Protein AF-0000000065848272 (afdb_homodimer)

Solvent-accessible surface area (backbone atoms only — not comparable to full-atom values): 21561 Å² total; per-residue (Å²): 128,76,78,74,77,74,48,73,68,53,49,50,51,49,51,50,49,35,41,35,52,22,43,48,53,45,32,70,64,45,32,69,71,59,53,51,68,83,60,22,26,68,67,37,73,46,50,66,66,57,41,41,71,77,34,73,41,60,66,55,41,51,48,50,31,51,40,50,54,42,50,54,51,38,49,54,50,49,54,55,59,71,65,60,52,93,85,52,61,63,64,59,52,51,46,50,49,39,42,61,52,36,66,33,78,66,32,59,50,50,50,41,51,52,56,54,19,71,71,28,69,71,54,31,52,51,50,47,53,43,41,57,71,23,58,48,47,53,53,49,50,53,36,50,53,39,32,75,68,46,27,52,67,69,58,25,46,52,48,51,50,53,49,45,18,32,41,39,15,46,34,60,50,50,70,76,44,90,49,69,68,61,49,51,49,50,54,52,51,50,49,53,52,46,48,52,49,50,60,69,51,46,111,128,76,77,74,76,74,50,74,66,54,49,49,50,48,51,51,49,34,41,32,53,22,42,49,52,45,32,70,64,46,31,67,71,58,54,51,69,84,61,23,24,69,67,38,73,47,50,66,65,57,42,41,70,77,35,75,40,60,66,56,41,51,50,51,31,51,41,50,53,42,50,55,51,37,49,53,50,50,52,54,60,71,66,61,53,94,83,52,62,61,64,60,51,51,46,51,48,41,42,60,52,36,65,30,79,65,30,60,50,50,51,42,52,52,55,53,18,71,70,29,69,70,53,31,54,51,50,46,52,44,40,56,72,24,58,49,46,53,53,50,51,52,38,50,52,40,31,74,68,46,28,52,67,67,58,23,47,53,48,51,51,52,50,45,18,32,41,39,16,45,33,60,49,49,70,77,42,88,50,69,68,60,51,51,49,50,52,51,50,52,50,53,52,46,49,52,50,50,60,68,52,45,110

Foldseek 3Di:
DPPPDDDPVRVLVLLLVLLLVQQLVQCLVQNPVRRDSVRRCVSSVHDPVSCCVNPVDPLRSLLVSLLVVLVVLLVVLVVLLVPDDPPDPLLVSLLVSLLCQLQDSCNVNLVRLCVVCVVPVSSVVSNVVSCVVGVVVSLVSSLVVLVVQAADSVLSVVLNCLSNVQSNVLSVVCVPDDDPVVSVVSSVVSSVVSVVSSVVRHD/DPPPPDDPVRVLVLLLVLQLVQQLVQCLVQNDVRRDSVRRCVSSVHDPVSCCVNPVDPLRSLLVSLLVVLVVLLVVLVVLLVPDDPPDPLLVSLLVSLLCQLQDSCNVNLVRQCVVCVVPVSSVVSNVVSCVVGVVVSLVSSLVVLVVQAADSVLSVVLNCLSNVQSNVLSVVCVPDDDPVVSVVSSVVSSVVSVVSSVVRRD

InterPro domains:
  IPR001647 DNA-binding HTH domain, TetR-type [PF00440] (19-64)
  IPR001647 DNA-binding HTH domain, TetR-type [PR00455] (19-32)
  IPR001647 DNA-binding HTH domain, TetR-type [PR00455] (40-63)
  IPR001647 DNA-binding HTH domain, TetR-type [PS50977] (13-73)
  IPR009057 Homedomain-like superfamily [SSF46689] (5-86)
  IPR036271 Tetracyclin repressor-like, C-terminal domain superfamily [SSF48498] (88-191)

Sequence (406 aa):
MSPKRRTQAERAMETQGKLIAAALGVLREKGYAGFRIADVPGAAGVSRGAQSHHFPTKLELLLATFEWLYEQITERSRARLAKLKPEDDVIQQMLDDAAEFFLDDDFSISLDLIVAADRDPALREGIQRTVERNRFVVEDMWLGVLVSRGLSRDDAEDILWLIFNSVRGLAVRSLWQKDKERFERVRNSTLEIARERYAKFKRMSPKRRTQAERAMETQGKLIAAALGVLREKGYAGFRIADVPGAAGVSRGAQSHHFPTKLELLLATFEWLYEQITERSRARLAKLKPEDDVIQQMLDDAAEFFLDDDFSISLDLIVAADRDPALREGIQRTVERNRFVVEDMWLGVLVSRGLSRDDAEDILWLIFNSVRGLAVRSLWQKDKERFERVRNSTLEIARERYAKFKR

pLDDT: mean 93.27, std 7.32, range [48.75, 98.62]

Secondary structure (DSSP, 8-state):
-------HHHHHHHHHHHHHHHHHHHHHHHTTTT--GGGHHHHHT--HHHHHHH--SHHHHHHHHHHHHHHHHHHHHHHHHHT--TTS-HHHHHHHHHHHHHTSHHHHHHHHHHHHHTT-HHHHHHHHHHHHHTHHHHHHHHHHHHHHTT--HHHHHHHHHHHHHHHHHHHHHTTT---HHHHHHHHHHHHHHHHHHHHHH--/-------HHHHHHHHHHHHHHHHHHHHHHHTTTT--GGGHHHHHTS-HHHHHHH--SHHHHHHHHHHHHHHHHHHHHHHHHHT--TTS-HHHHHHHHHHHHHTSHHHHHHHHHHHHHTT-HHHHHHHHHHHHHTHHHHHHHHHHHHHHTT--HHHHHHHHHHHHHHHHHHHHHTTT---HHHHHHHHHHHHHHHHHHHHHH--

Nearest PDB structures (foldseek):
  3bhq-assembly1_B  TM=7.832E-01  e=6.884E-05  Mesorhizobium japonicum MAFF 303099
  5wm9-assembly1_A  TM=7.037E-01  e=2.893E-05  Mycobacterium tuberculosis H37Rv
  6hs0-assembly1_A  TM=7.340E-01  e=1.638E-04  Mycobacterium tuberculosis H37Rv
  3crj-assembly1_B  TM=7.621E-01  e=2.058E-04  Haloarcula marismortui ATCC 43049
  3br6-assembly1_A  TM=7.273E-01  e=2.208E-03  Staphylococcus aureus

Structure (mmCIF, N/CA/C/O backbone):
data_AF-0000000065848272-model_v1
#
loop_
_entity.id
_entity.type
_entity.pdbx_description
1 polymer 'HTH-type transcriptional regulator CymR'
#
loop_
_atom_site.group_PDB
_atom_site.id
_atom_site.type_symbol
_atom_site.label_atom_id
_atom_site.label_alt_id
_atom_site.label_comp_id
_atom_site.label_asym_id
_atom_site.label_entity_id
_atom_site.label_seq_id
_atom_site.pdbx_PDB_ins_code
_atom_site.Cartn_x
_atom_site.Cartn_y
_atom_site.Cartn_z
_atom_site.occupancy
_atom_site.B_iso_or_equiv
_atom_site.auth_seq_id
_atom_site.auth_comp_id
_atom_site.auth_asym_id
_atom_site.auth_atom_id
_atom_site.pdbx_PDB_model_num
ATOM 1 N N . MET A 1 1 ? -48.906 -5.34 -19.125 1 51.78 1 MET A N 1
ATOM 2 C CA . MET A 1 1 ? -48.781 -5.852 -17.766 1 51.78 1 MET A CA 1
ATOM 3 C C . MET A 1 1 ? -48.25 -4.777 -16.828 1 51.78 1 MET A C 1
ATOM 5 O O . MET A 1 1 ? -47.281 -4.113 -17.125 1 51.78 1 MET A O 1
ATOM 9 N N . SER A 1 2 ? -49 -4.238 -15.977 1 51 2 SER A N 1
ATOM 10 C CA . SER A 1 2 ? -48.562 -3.219 -15.016 1 51 2 SER A CA 1
ATOM 11 C C . SER A 1 2 ? -47.312 -3.641 -14.266 1 51 2 SER A C 1
ATOM 13 O O . SER A 1 2 ? -47.156 -4.809 -13.898 1 51 2 SER A O 1
ATOM 15 N N . PRO A 1 3 ? -46.188 -2.965 -14.438 1 57 3 PRO A N 1
ATOM 16 C CA . PRO A 1 3 ? -45 -3.367 -13.719 1 57 3 PRO A CA 1
ATOM 17 C C . PRO A 1 3 ? -45.25 -3.756 -12.266 1 57 3 PRO A C 1
ATOM 19 O O . PRO A 1 3 ? -46.156 -3.199 -11.633 1 57 3 PRO A O 1
ATOM 22 N N . LYS A 1 4 ? -45.375 -5.008 -12.031 1 61.97 4 LYS A N 1
ATOM 23 C CA . LYS A 1 4 ? -45.562 -5.539 -10.688 1 61.97 4 LYS A CA 1
ATOM 24 C C . LYS A 1 4 ? -44.969 -4.605 -9.641 1 61.97 4 LYS A C 1
ATOM 26 O O . LYS A 1 4 ? -43.812 -4.219 -9.742 1 61.97 4 LYS A O 1
ATOM 31 N N . ARG A 1 5 ? -45.719 -4.023 -8.789 1 71.75 5 ARG A N 1
ATOM 32 C CA . ARG A 1 5 ? -45.438 -3.107 -7.691 1 71.75 5 ARG A CA 1
ATOM 33 C C . ARG A 1 5 ? -44.312 -3.664 -6.809 1 71.75 5 ARG A C 1
ATOM 35 O O . ARG A 1 5 ? -44.406 -4.793 -6.32 1 71.75 5 ARG A O 1
ATOM 42 N N . ARG A 1 6 ? -43.125 -3.121 -6.863 1 74.19 6 ARG A N 1
ATOM 43 C CA . ARG A 1 6 ? -42.031 -3.541 -5.988 1 74.19 6 ARG A CA 1
ATOM 44 C C . ARG A 1 6 ? -42.531 -3.688 -4.547 1 74.19 6 ARG A C 1
ATOM 46 O O . ARG A 1 6 ? -43.312 -2.889 -4.074 1 74.19 6 ARG A O 1
ATOM 53 N N . THR A 1 7 ? -42.188 -4.836 -3.943 1 87 7 THR A N 1
ATOM 54 C CA . THR A 1 7 ? -42.5 -5.035 -2.531 1 87 7 THR A CA 1
ATOM 55 C C . THR A 1 7 ? -41.688 -4.059 -1.668 1 87 7 THR A C 1
ATOM 57 O O . THR A 1 7 ? -40.781 -3.389 -2.158 1 87 7 THR A O 1
ATOM 60 N N . GLN A 1 8 ? -42.156 -3.771 -0.409 1 83.19 8 GLN A N 1
ATOM 61 C CA . GLN A 1 8 ? -41.438 -2.906 0.523 1 83.19 8 GLN A CA 1
ATOM 62 C C . GLN A 1 8 ? -40 -3.348 0.679 1 83.19 8 GLN A C 1
ATOM 64 O O . GLN A 1 8 ? -39.094 -2.514 0.744 1 83.19 8 GLN A O 1
ATOM 69 N N . ALA A 1 9 ? -39.781 -4.66 0.677 1 84.19 9 ALA A N 1
ATOM 70 C CA . ALA A 1 9 ? -38.438 -5.219 0.808 1 84.19 9 ALA A CA 1
ATOM 71 C C . ALA A 1 9 ? -37.594 -4.895 -0.419 1 84.19 9 ALA A C 1
ATOM 73 O O . ALA A 1 9 ? -36.406 -4.539 -0.292 1 84.19 9 ALA A O 1
ATOM 74 N N . GLU A 1 10 ? -38.156 -4.988 -1.485 1 83.12 10 GLU A N 1
ATOM 75 C CA . GLU A 1 10 ? -37.438 -4.684 -2.725 1 83.12 10 GLU A CA 1
ATOM 76 C C . GLU A 1 10 ? -37.062 -3.205 -2.803 1 83.12 10 GLU A C 1
ATOM 78 O O . GLU A 1 10 ? -35.969 -2.854 -3.234 1 83.12 10 GLU A O 1
ATOM 83 N N . ARG A 1 11 ? -38.031 -2.412 -2.389 1 82.88 11 ARG A N 1
ATOM 84 C CA . ARG A 1 11 ? -37.781 -0.974 -2.393 1 82.88 11 ARG A CA 1
ATOM 85 C C . ARG A 1 11 ? -36.656 -0.61 -1.429 1 82.88 11 ARG A C 1
ATOM 87 O O . ARG A 1 11 ? -35.812 0.243 -1.735 1 82.88 11 ARG A O 1
ATOM 94 N N . ALA A 1 12 ? -36.688 -1.254 -0.326 1 85.25 12 ALA A N 1
ATOM 95 C CA . ALA A 1 12 ? -35.656 -1.012 0.676 1 85.25 12 ALA A CA 1
ATOM 96 C C . ALA A 1 12 ? -34.281 -1.412 0.15 1 85.25 12 ALA A C 1
ATOM 98 O O . ALA A 1 12 ? -33.312 -0.681 0.331 1 85.25 12 ALA A O 1
ATOM 99 N N . MET A 1 13 ? -34.25 -2.494 -0.48 1 88.69 13 MET A N 1
ATOM 100 C CA . MET A 1 13 ? -33 -2.973 -1.042 1 88.69 13 MET A CA 1
ATOM 101 C C . MET A 1 13 ? -32.5 -2.033 -2.135 1 88.69 13 MET A C 1
ATOM 103 O O . MET A 1 13 ? -31.297 -1.788 -2.244 1 88.69 13 MET A O 1
ATOM 107 N N . GLU A 1 14 ? -33.375 -1.591 -2.855 1 91.56 14 GLU A N 1
ATOM 108 C CA . GLU A 1 14 ? -33.031 -0.653 -3.914 1 91.56 14 GLU A CA 1
ATOM 109 C C . GLU A 1 14 ? -32.438 0.637 -3.336 1 91.56 14 GLU A C 1
ATOM 111 O O . GLU A 1 14 ? -31.438 1.149 -3.83 1 91.56 14 GLU A O 1
ATOM 116 N N . THR A 1 15 ? -33.125 1.149 -2.334 1 93.38 15 THR A N 1
ATOM 117 C CA . THR A 1 15 ? -32.656 2.377 -1.699 1 93.38 15 THR A CA 1
ATOM 118 C C . THR A 1 15 ? -31.297 2.172 -1.067 1 93.38 15 THR A C 1
ATOM 120 O O . THR A 1 15 ? -30.422 3.029 -1.187 1 93.38 15 THR A O 1
ATOM 123 N N . GLN A 1 16 ? -31.172 1.073 -0.405 1 95.38 16 GLN A N 1
ATOM 124 C CA . GLN A 1 16 ? -29.875 0.751 0.18 1 95.38 16 GLN A CA 1
ATOM 125 C C . GLN A 1 16 ? -28.781 0.709 -0.887 1 95.38 16 GLN A C 1
ATOM 127 O O . GLN A 1 16 ? -27.688 1.229 -0.68 1 95.38 16 GLN A O 1
ATOM 132 N N . GLY A 1 17 ? -29.094 0.076 -1.992 1 96.5 17 GLY A N 1
ATOM 133 C CA . GLY A 1 17 ? -28.156 0.014 -3.104 1 96.5 17 GLY A CA 1
ATOM 134 C C . GLY A 1 17 ? -27.781 1.381 -3.643 1 96.5 17 GLY A C 1
ATOM 135 O O . GLY A 1 17 ? -26.609 1.636 -3.941 1 96.5 17 GLY A O 1
ATOM 136 N N . LYS A 1 18 ? -28.75 2.227 -3.754 1 96.94 18 LYS A N 1
ATOM 137 C CA . LYS A 1 18 ? -28.5 3.59 -4.223 1 96.94 18 LYS A CA 1
ATOM 138 C C . LYS A 1 18 ? -27.578 4.344 -3.266 1 96.94 18 LYS A C 1
ATOM 140 O O . LYS A 1 18 ? -26.703 5.086 -3.703 1 96.94 18 LYS A O 1
ATOM 145 N N . LEU A 1 19 ? -27.812 4.137 -2.006 1 97.81 19 LEU A N 1
ATOM 146 C CA . LEU A 1 19 ? -27.016 4.812 -0.992 1 97.81 19 LEU A CA 1
ATOM 147 C C . LEU A 1 19 ? -25.578 4.309 -1.012 1 97.81 19 LEU A C 1
ATOM 149 O O . LEU A 1 19 ? -24.641 5.102 -0.921 1 97.81 19 LEU A O 1
ATOM 153 N N . ILE A 1 20 ? -25.453 3.025 -1.172 1 97.75 20 ILE A N 1
ATOM 154 C CA . ILE A 1 20 ? -24.125 2.428 -1.222 1 97.75 20 ILE A CA 1
ATOM 155 C C . ILE A 1 20 ? -23.391 2.914 -2.467 1 97.75 20 ILE A C 1
ATOM 157 O O . ILE A 1 20 ? -22.219 3.32 -2.389 1 97.75 20 ILE A O 1
ATOM 161 N N . ALA A 1 21 ? -24.062 2.963 -3.578 1 97 21 ALA A N 1
ATOM 162 C CA . ALA A 1 21 ? -23.469 3.438 -4.824 1 97 21 ALA A CA 1
ATOM 163 C C . ALA A 1 21 ? -23.062 4.91 -4.719 1 97 21 ALA A C 1
ATOM 165 O O . ALA A 1 21 ? -22 5.305 -5.184 1 97 21 ALA A O 1
ATOM 166 N N . ALA A 1 22 ? -23.906 5.648 -4.148 1 97.88 22 ALA A N 1
ATOM 167 C CA . ALA A 1 22 ? -23.625 7.07 -3.955 1 97.88 22 ALA A CA 1
ATOM 168 C C . ALA A 1 22 ? -22.438 7.273 -3.021 1 97.88 22 ALA A C 1
ATOM 170 O O . ALA A 1 22 ? -21.594 8.125 -3.273 1 97.88 22 ALA A O 1
ATOM 171 N N . ALA A 1 23 ? -22.453 6.492 -1.924 1 97.5 23 ALA A N 1
ATOM 172 C CA . ALA A 1 23 ? -21.344 6.578 -0.985 1 97.5 23 ALA A CA 1
ATOM 173 C C . ALA A 1 23 ? -20.016 6.242 -1.671 1 97.5 23 ALA A C 1
ATOM 175 O O . ALA A 1 23 ? -19.016 6.918 -1.453 1 97.5 23 ALA A O 1
ATOM 176 N N . LEU A 1 24 ? -20.062 5.238 -2.477 1 95.69 24 LEU A N 1
ATOM 177 C CA . LEU A 1 24 ? -18.875 4.859 -3.234 1 95.69 24 LEU A CA 1
ATOM 178 C C . LEU A 1 24 ? -18.422 6.004 -4.133 1 95.69 24 LEU A C 1
ATOM 180 O O . LEU A 1 24 ? -17.219 6.281 -4.234 1 95.69 24 LEU A O 1
ATOM 184 N N . GLY A 1 25 ? -19.328 6.613 -4.809 1 94.94 25 GLY A N 1
ATOM 185 C CA . GLY A 1 25 ? -19 7.762 -5.641 1 94.94 25 GLY A CA 1
ATOM 186 C C . GLY A 1 25 ? -18.359 8.898 -4.871 1 94.94 25 GLY A C 1
ATOM 187 O O . GLY A 1 25 ? -17.375 9.477 -5.32 1 94.94 25 GLY A O 1
ATOM 188 N N . VAL A 1 26 ? -18.891 9.188 -3.693 1 95.19 26 VAL A N 1
ATOM 189 C CA . VAL A 1 26 ? -18.359 10.242 -2.848 1 95.19 26 VAL A CA 1
ATOM 190 C C . VAL A 1 26 ? -16.938 9.875 -2.396 1 95.19 26 VAL A C 1
ATOM 192 O O . VAL A 1 26 ? -16.031 10.719 -2.41 1 95.19 26 VAL A O 1
ATOM 195 N N . LEU A 1 27 ? -16.75 8.633 -2.035 1 94.25 27 LEU A N 1
ATOM 196 C CA . LEU A 1 27 ? -15.438 8.156 -1.625 1 94.25 27 LEU A CA 1
ATOM 197 C C . LEU A 1 27 ? -14.438 8.258 -2.775 1 94.25 27 LEU A C 1
ATOM 199 O O . LEU A 1 27 ? -13.273 8.594 -2.566 1 94.25 27 LEU A O 1
ATOM 203 N N . ARG A 1 28 ? -14.906 7.949 -3.934 1 91.25 28 ARG A N 1
ATOM 204 C CA . ARG A 1 28 ? -14.055 8.039 -5.113 1 91.25 28 ARG A CA 1
ATOM 205 C C . ARG A 1 28 ? -13.609 9.477 -5.363 1 91.25 28 ARG A C 1
ATOM 207 O O . ARG A 1 28 ? -12.461 9.719 -5.73 1 91.25 28 ARG A O 1
ATOM 214 N N . GLU A 1 29 ? -14.438 10.367 -5.129 1 90.19 29 GLU A N 1
ATOM 215 C CA . GLU A 1 29 ? -14.188 11.773 -5.43 1 90.19 29 GLU A CA 1
ATOM 216 C C . GLU A 1 29 ? -13.414 12.453 -4.305 1 90.19 29 GLU A C 1
ATOM 218 O O . GLU A 1 29 ? -12.477 13.211 -4.562 1 90.19 29 GLU A O 1
ATOM 223 N N . LYS A 1 30 ? -13.805 12.141 -3.014 1 91.25 30 LYS A N 1
ATOM 224 C CA . LYS A 1 30 ? -13.328 12.969 -1.911 1 91.25 30 LYS A CA 1
ATOM 225 C C . LYS A 1 30 ? -12.414 12.18 -0.981 1 91.25 30 LYS A C 1
ATOM 227 O O . LYS A 1 30 ? -11.75 12.75 -0.114 1 91.25 30 LYS A O 1
ATOM 232 N N . GLY A 1 31 ? -12.375 10.867 -1.157 1 90.75 31 GLY A N 1
ATOM 233 C CA . GLY A 1 31 ? -11.641 10.047 -0.212 1 90.75 31 GLY A CA 1
ATOM 234 C C . GLY A 1 31 ? -12.32 9.93 1.137 1 90.75 31 GLY A C 1
ATOM 235 O O . GLY A 1 31 ? -13.43 10.438 1.323 1 90.75 31 GLY A O 1
ATOM 236 N N . TYR A 1 32 ? -11.68 9.273 2.074 1 91.62 32 TYR A N 1
ATOM 237 C CA . TYR A 1 32 ? -12.258 9.062 3.396 1 91.62 32 TYR A CA 1
ATOM 238 C C . TYR A 1 32 ? -12.266 10.359 4.199 1 91.62 32 TYR A C 1
ATOM 240 O O . TYR A 1 32 ? -13.258 10.695 4.844 1 91.62 32 TYR A O 1
ATOM 248 N N . ALA A 1 33 ? -11.141 11.039 4.168 1 88.5 33 ALA A N 1
ATOM 249 C CA . ALA A 1 33 ? -11 12.266 4.945 1 88.5 33 ALA A CA 1
ATOM 250 C C . ALA A 1 33 ? -12.047 13.297 4.535 1 88.5 33 ALA A C 1
ATOM 252 O O . ALA A 1 33 ? -12.539 14.062 5.375 1 88.5 33 ALA A O 1
ATOM 253 N N . GLY A 1 34 ? -12.438 13.289 3.309 1 90.88 34 GLY A N 1
ATOM 254 C CA . GLY A 1 34 ? -13.406 14.25 2.799 1 90.88 34 GLY A CA 1
ATOM 255 C C . GLY A 1 34 ? -14.82 13.711 2.77 1 90.88 34 GLY A C 1
ATOM 256 O O . GLY A 1 34 ? -15.75 14.414 2.371 1 90.88 34 GLY A O 1
ATOM 257 N N . PHE A 1 35 ? -15.039 12.508 3.193 1 94.25 35 PHE A N 1
ATOM 258 C CA . PHE A 1 35 ? -16.344 11.867 3.121 1 94.25 35 PHE A CA 1
ATOM 259 C C . PHE A 1 35 ? -17.266 12.391 4.211 1 94.25 35 PHE A C 1
ATOM 261 O O . PHE A 1 35 ? -16.938 12.344 5.395 1 94.25 35 PHE A O 1
ATOM 268 N N . ARG A 1 36 ? -18.391 12.914 3.852 1 95 36 ARG A N 1
ATOM 269 C CA . ARG A 1 36 ? -19.469 13.312 4.754 1 95 36 ARG A CA 1
ATOM 270 C C . ARG A 1 36 ? -20.75 12.562 4.422 1 95 36 ARG A C 1
ATOM 272 O O . ARG A 1 36 ? -21.203 12.562 3.273 1 95 36 ARG A O 1
ATOM 279 N N . ILE A 1 37 ? -21.266 11.992 5.445 1 96.06 37 ILE A N 1
ATOM 280 C CA . ILE A 1 37 ? -22.484 11.219 5.238 1 96.06 37 ILE A CA 1
ATOM 281 C C . ILE A 1 37 ? -23.578 12.133 4.68 1 96.06 37 ILE A C 1
ATOM 283 O O . ILE A 1 37 ? -24.422 11.68 3.9 1 96.06 37 ILE A O 1
ATOM 287 N N . ALA A 1 38 ? -23.547 13.422 4.918 1 95.88 38 ALA A N 1
ATOM 288 C CA . ALA A 1 38 ? -24.531 14.398 4.473 1 95.88 38 ALA A CA 1
ATOM 289 C C . ALA A 1 38 ? -24.469 14.594 2.961 1 95.88 38 ALA A C 1
ATOM 291 O O . ALA A 1 38 ? -25.438 15.086 2.355 1 95.88 38 ALA A O 1
ATOM 292 N N . ASP A 1 39 ? -23.406 14.188 2.32 1 96.25 39 ASP A N 1
ATOM 293 C CA . ASP A 1 39 ? -23.25 14.344 0.879 1 96.25 39 ASP A CA 1
ATOM 294 C C . ASP A 1 39 ? -23.906 13.195 0.121 1 96.25 39 ASP A C 1
ATOM 296 O O . ASP A 1 39 ? -24.047 13.25 -1.102 1 96.25 39 ASP A O 1
ATOM 300 N N . VAL A 1 40 ? -24.375 12.133 0.773 1 97.69 40 VAL A N 1
ATOM 301 C CA . VAL A 1 40 ? -24.703 10.859 0.138 1 97.69 40 VAL A CA 1
ATOM 302 C C . VAL A 1 40 ? -26.172 10.891 -0.318 1 97.69 40 VAL A C 1
ATOM 304 O O . VAL A 1 40 ? -26.469 10.508 -1.45 1 97.69 40 VAL A O 1
ATOM 307 N N . PRO A 1 41 ? -27.109 11.406 0.519 1 96.31 41 PRO A N 1
ATOM 308 C CA . PRO A 1 41 ? -28.516 11.328 0.098 1 96.31 41 PRO A CA 1
ATOM 309 C C . PRO A 1 41 ? -28.781 12.086 -1.2 1 96.31 41 PRO A C 1
ATOM 311 O O . PRO A 1 41 ? -29.484 11.586 -2.08 1 96.31 41 PRO A O 1
ATOM 314 N N . GLY A 1 42 ? -28.203 13.266 -1.358 1 95.44 42 GLY A N 1
ATOM 315 C CA . GLY A 1 42 ? -28.344 14.016 -2.594 1 95.44 42 GLY A CA 1
ATOM 316 C C . GLY A 1 42 ? -27.812 13.281 -3.809 1 95.44 42 GLY A C 1
ATOM 317 O O . GLY A 1 42 ? -28.5 13.211 -4.84 1 95.44 42 GLY A O 1
ATOM 318 N N . ALA A 1 43 ? -26.719 12.695 -3.676 1 95.31 43 ALA A N 1
ATOM 319 C CA . ALA A 1 43 ? -26.109 11.938 -4.758 1 95.31 43 ALA A CA 1
ATOM 320 C C . ALA A 1 43 ? -26.906 10.688 -5.09 1 95.31 43 ALA A C 1
ATOM 322 O O . ALA A 1 43 ? -26.922 10.234 -6.234 1 95.31 43 ALA A O 1
ATOM 323 N N . ALA A 1 44 ? -27.578 10.148 -4.102 1 96.31 44 ALA A N 1
ATOM 324 C CA . ALA A 1 44 ? -28.344 8.922 -4.254 1 96.31 44 ALA A CA 1
ATOM 325 C C . ALA A 1 44 ? -29.766 9.219 -4.742 1 96.31 44 ALA A C 1
ATOM 327 O O . ALA A 1 44 ? -30.484 8.305 -5.148 1 96.31 44 ALA A O 1
ATOM 328 N N . GLY A 1 45 ? -30.172 10.5 -4.66 1 96.81 45 GLY A N 1
ATOM 329 C CA . GLY A 1 45 ? -31.531 10.875 -5.027 1 96.81 45 GLY A CA 1
ATOM 330 C C . GLY A 1 45 ? -32.562 10.453 -3.996 1 96.81 45 GLY A C 1
ATOM 331 O O . GLY A 1 45 ? -33.656 10.047 -4.352 1 96.81 45 GLY A O 1
ATOM 332 N N . VAL A 1 46 ? -32.156 10.406 -2.756 1 96.19 46 VAL A N 1
ATOM 333 C CA . VAL A 1 46 ? -33.062 10.055 -1.674 1 96.19 46 VAL A CA 1
ATOM 334 C C . VAL A 1 46 ? -33.062 11.148 -0.604 1 96.19 46 VAL A C 1
ATOM 336 O O . VAL A 1 46 ? -32.188 12.039 -0.641 1 96.19 46 VAL A O 1
ATOM 339 N N . SER A 1 47 ? -34 11.07 0.28 1 95.06 47 SER A N 1
ATOM 340 C CA . SER A 1 47 ? -34.031 12.055 1.359 1 95.06 47 SER A CA 1
ATOM 341 C C . SER A 1 47 ? -33.031 11.734 2.457 1 95.06 47 SER A C 1
ATOM 343 O O . SER A 1 47 ? -32.594 10.586 2.582 1 95.06 47 SER A O 1
ATOM 345 N N . ARG A 1 48 ? -32.656 12.719 3.227 1 94.81 48 ARG A N 1
ATOM 346 C CA . ARG A 1 48 ? -31.812 12.516 4.402 1 94.81 48 ARG A CA 1
ATOM 347 C C . ARG A 1 48 ? -32.469 11.555 5.383 1 94.81 48 ARG A C 1
ATOM 349 O O . ARG A 1 48 ? -31.781 10.758 6.031 1 94.81 48 ARG A O 1
ATOM 356 N N . GLY A 1 49 ? -33.781 11.664 5.484 1 94.94 49 GLY A N 1
ATOM 357 C CA . GLY A 1 49 ? -34.531 10.758 6.344 1 94.94 49 GLY A CA 1
ATOM 358 C C . GLY A 1 49 ? -34.406 9.305 5.922 1 94.94 49 GLY A C 1
ATOM 359 O O . GLY A 1 49 ? -34.219 8.422 6.766 1 94.94 49 GLY A O 1
ATOM 360 N N . ALA A 1 50 ? -34.531 9.109 4.68 1 94.25 50 ALA A N 1
ATOM 361 C CA . ALA A 1 50 ? -34.375 7.762 4.137 1 94.25 50 ALA A CA 1
ATOM 362 C C . ALA A 1 50 ? -33 7.219 4.426 1 94.25 50 ALA A C 1
ATOM 364 O O . ALA A 1 50 ? -32.844 6.055 4.797 1 94.25 50 ALA A O 1
ATOM 365 N N . GLN A 1 51 ? -31.922 8.055 4.172 1 96.62 51 GLN A N 1
ATOM 366 C CA . GLN A 1 51 ? -30.562 7.645 4.492 1 96.62 51 GLN A CA 1
ATOM 367 C C . GLN A 1 51 ? -30.438 7.234 5.957 1 96.62 51 GLN A C 1
ATOM 369 O O . GLN A 1 51 ? -29.875 6.18 6.27 1 96.62 51 GLN A O 1
ATOM 374 N N . SER A 1 52 ? -31 8.078 6.82 1 96.56 52 SER A N 1
ATOM 375 C CA . SER A 1 52 ? -30.891 7.82 8.25 1 96.56 52 SER A CA 1
ATOM 376 C C . SER A 1 52 ? -31.609 6.527 8.633 1 96.56 52 SER A C 1
ATOM 378 O O . SER A 1 52 ? -31.156 5.809 9.531 1 96.56 52 SER A O 1
ATOM 380 N N . HIS A 1 53 ? -32.688 6.273 7.969 1 95.94 53 HIS A N 1
ATOM 381 C CA . HIS A 1 53 ? -33.438 5.043 8.219 1 95.94 53 HIS A CA 1
ATOM 382 C C . HIS A 1 53 ? -32.625 3.814 7.844 1 95.94 53 HIS A C 1
ATOM 384 O O . HIS A 1 53 ? -32.531 2.852 8.609 1 95.94 53 HIS A O 1
ATOM 390 N N . HIS A 1 54 ? -31.953 3.865 6.738 1 96.44 54 HIS A N 1
ATOM 391 C CA . HIS A 1 54 ? -31.203 2.713 6.234 1 96.44 54 HIS A CA 1
ATOM 392 C C . HIS A 1 54 ? -29.812 2.641 6.852 1 96.44 54 HIS A C 1
ATOM 394 O O . HIS A 1 54 ? -29.312 1.552 7.148 1 96.44 54 HIS A O 1
ATOM 400 N N . PHE A 1 55 ? -29.141 3.799 7.012 1 97.94 55 PHE A N 1
ATOM 401 C CA . PHE A 1 55 ? -27.812 3.922 7.598 1 97.94 55 PHE A CA 1
ATOM 402 C C . PHE A 1 55 ? -27.766 5.078 8.586 1 97.94 55 PHE A C 1
ATOM 404 O O . PHE A 1 55 ? -27.375 6.195 8.227 1 97.94 55 PHE A O 1
ATOM 411 N N . PRO A 1 56 ? -28.016 4.715 9.797 1 96.25 56 PRO A N 1
ATOM 412 C CA . PRO A 1 56 ? -28.125 5.754 10.82 1 96.25 56 PRO A CA 1
ATOM 413 C C . PRO A 1 56 ? -26.797 6.449 11.102 1 96.25 56 PRO A C 1
ATOM 415 O O . PRO A 1 56 ? -26.781 7.594 11.555 1 96.25 56 PRO A O 1
ATOM 418 N N . THR A 1 57 ? -25.703 5.684 10.781 1 96.31 57 THR A N 1
ATOM 419 C CA . THR A 1 57 ? -24.422 6.285 11.102 1 96.31 57 THR A CA 1
ATOM 420 C C . THR A 1 57 ? -23.484 6.234 9.891 1 96.31 57 THR A C 1
ATOM 422 O O . THR A 1 57 ? -23.656 5.391 9.008 1 96.31 57 THR A O 1
ATOM 425 N N . LYS A 1 58 ? -22.516 7.129 9.844 1 96.31 58 LYS A N 1
ATOM 426 C CA . LYS A 1 58 ? -21.469 7.152 8.836 1 96.31 58 LYS A CA 1
ATOM 427 C C . LYS A 1 58 ? -20.734 5.812 8.773 1 96.31 58 LYS A C 1
ATOM 429 O O . LYS A 1 58 ? -20.484 5.293 7.684 1 96.31 58 LYS A O 1
ATOM 434 N N . LEU A 1 59 ? -20.484 5.254 9.969 1 96.5 59 LEU A N 1
ATOM 435 C CA . LEU A 1 59 ? -19.75 3.994 10.062 1 96.5 59 LEU A CA 1
ATOM 436 C C . LEU A 1 59 ? -20.531 2.873 9.375 1 96.5 59 LEU A C 1
ATOM 438 O O . LEU A 1 59 ? -19.953 2.105 8.594 1 96.5 59 LEU A O 1
ATOM 442 N N . GLU A 1 60 ? -21.766 2.812 9.602 1 97.38 60 GLU A N 1
ATOM 443 C CA . GLU A 1 60 ? -22.578 1.757 9.016 1 97.38 60 GLU A CA 1
ATOM 444 C C . GLU A 1 60 ? -22.609 1.858 7.492 1 97.38 60 GLU A C 1
ATOM 446 O O . GLU A 1 60 ? -22.531 0.843 6.797 1 97.38 60 GLU A O 1
ATOM 451 N N . LEU A 1 61 ? -22.75 3.061 7.062 1 97.75 61 LEU A N 1
ATOM 452 C CA . LEU A 1 61 ? -22.766 3.26 5.617 1 97.75 61 LEU A CA 1
ATOM 453 C C . LEU A 1 61 ? -21.422 2.916 4.992 1 97.75 61 LEU A C 1
ATOM 455 O O . LEU A 1 61 ? -21.359 2.25 3.955 1 97.75 61 LEU A O 1
ATOM 459 N N . LEU A 1 62 ? -20.328 3.324 5.594 1 97.31 62 LEU A N 1
ATOM 460 C CA . LEU A 1 62 ? -18.984 3.045 5.102 1 97.31 62 LEU A CA 1
ATOM 461 C C . LEU A 1 62 ? -18.734 1.542 5.047 1 97.31 62 LEU A C 1
ATOM 463 O O . LEU A 1 62 ? -18.219 1.032 4.047 1 97.31 62 LEU A O 1
ATOM 467 N N . LEU A 1 63 ? -19.078 0.842 6.109 1 97.12 63 LEU A N 1
ATOM 468 C CA . LEU A 1 63 ? -18.844 -0.596 6.168 1 97.12 63 LEU A CA 1
ATOM 469 C C . LEU A 1 63 ? -19.688 -1.329 5.137 1 97.12 63 LEU A C 1
ATOM 471 O O . LEU A 1 63 ? -19.219 -2.277 4.5 1 97.12 63 LEU A O 1
ATOM 475 N N . ALA A 1 64 ? -20.906 -0.873 4.98 1 97.5 64 ALA A N 1
ATOM 476 C CA . ALA A 1 64 ? -21.766 -1.474 3.963 1 97.5 64 ALA A CA 1
ATOM 477 C C . ALA A 1 64 ? -21.188 -1.251 2.564 1 97.5 64 ALA A C 1
ATOM 479 O O . ALA A 1 64 ? -21.234 -2.146 1.718 1 97.5 64 ALA A O 1
ATOM 480 N N . THR A 1 65 ? -20.719 -0.067 2.32 1 97.06 65 THR A N 1
ATOM 481 C CA . THR A 1 65 ? -20.094 0.272 1.04 1 97.06 65 THR A CA 1
ATOM 482 C C . THR A 1 65 ? -18.859 -0.58 0.794 1 97.06 65 THR A C 1
ATOM 484 O O . THR A 1 65 ? -18.688 -1.143 -0.29 1 97.06 65 THR A O 1
ATOM 487 N N . PHE A 1 66 ? -18.016 -0.715 1.751 1 96.38 66 PHE A N 1
ATOM 488 C CA . PHE A 1 66 ? -16.812 -1.53 1.678 1 96.38 66 PHE A CA 1
ATOM 489 C C . PHE A 1 66 ? -17.156 -2.99 1.415 1 96.38 66 PHE A C 1
ATOM 491 O O . PHE A 1 66 ? -16.547 -3.639 0.568 1 96.38 66 PHE A O 1
ATOM 498 N N . GLU A 1 67 ? -18.125 -3.484 2.146 1 96.38 67 GLU A N 1
ATOM 499 C CA . GLU A 1 67 ? -18.562 -4.867 1.983 1 96.38 67 GLU A CA 1
ATOM 500 C C . GLU A 1 67 ? -19.078 -5.117 0.571 1 96.38 67 GLU A C 1
ATOM 502 O O . GLU A 1 67 ? -18.75 -6.137 -0.045 1 96.38 67 GLU A O 1
ATOM 507 N N . TRP A 1 68 ? -19.891 -4.215 0.144 1 95.69 68 TRP A N 1
ATOM 508 C CA . TRP A 1 68 ? -20.406 -4.34 -1.213 1 95.69 68 TRP A CA 1
ATOM 509 C C . TRP A 1 68 ? -19.266 -4.383 -2.232 1 95.69 68 TRP A C 1
ATOM 511 O O . TRP A 1 68 ? -19.266 -5.234 -3.123 1 95.69 68 TRP A O 1
ATOM 521 N N . LEU A 1 69 ? -18.359 -3.486 -2.141 1 93.62 69 LEU A N 1
ATOM 522 C CA . LEU A 1 69 ? -17.203 -3.424 -3.043 1 93.62 69 LEU A CA 1
ATOM 523 C C . LEU A 1 69 ? -16.438 -4.742 -3.043 1 93.62 69 LEU A C 1
ATOM 525 O O . LEU A 1 69 ? -16.141 -5.293 -4.105 1 93.62 69 LEU A O 1
ATOM 529 N N . TYR A 1 70 ? -16.141 -5.309 -1.916 1 94 70 TYR A N 1
ATOM 530 C CA . TYR A 1 70 ? -15.367 -6.535 -1.789 1 94 70 TYR A CA 1
ATOM 531 C C . TYR A 1 70 ? -16.172 -7.742 -2.275 1 94 70 TYR A C 1
ATOM 533 O O . TYR A 1 70 ? -15.594 -8.703 -2.799 1 94 70 TYR A O 1
ATOM 541 N N . GLU A 1 71 ? -17.484 -7.672 -2.059 1 94.62 71 GLU A N 1
ATOM 542 C CA . GLU A 1 71 ? -18.328 -8.727 -2.615 1 94.62 71 GLU A CA 1
ATOM 543 C C . GLU A 1 71 ? -18.234 -8.766 -4.137 1 94.62 71 GLU A C 1
ATOM 545 O O . GLU A 1 71 ? -18.141 -9.836 -4.734 1 94.62 71 GLU A O 1
ATOM 550 N N . GLN A 1 72 ? -18.266 -7.578 -4.727 1 92.19 72 GLN A N 1
ATOM 551 C CA . GLN A 1 72 ? -18.156 -7.5 -6.18 1 92.19 72 GLN A CA 1
ATOM 552 C C . GLN A 1 72 ? -16.812 -8.047 -6.66 1 92.19 72 GLN A C 1
ATOM 554 O O . GLN A 1 72 ? -16.75 -8.789 -7.645 1 92.19 72 GLN A O 1
ATOM 559 N N . ILE A 1 73 ? -15.828 -7.75 -5.988 1 89.88 73 ILE A N 1
ATOM 560 C CA . ILE A 1 73 ? -14.477 -8.164 -6.355 1 89.88 73 ILE A CA 1
ATOM 561 C C . ILE A 1 73 ? -14.336 -9.672 -6.164 1 89.88 73 ILE A C 1
ATOM 563 O O . ILE A 1 73 ? -13.766 -10.359 -7.016 1 89.88 73 ILE A O 1
ATOM 567 N N . THR A 1 74 ? -14.812 -10.133 -5.02 1 93.38 74 THR A N 1
ATOM 568 C CA . THR A 1 74 ? -14.781 -11.562 -4.734 1 93.38 74 THR A CA 1
ATOM 569 C C . THR A 1 74 ? -15.523 -12.352 -5.812 1 93.38 74 THR A C 1
ATOM 571 O O . THR A 1 74 ? -15.039 -13.391 -6.273 1 93.38 74 THR A O 1
ATOM 574 N N . GLU A 1 75 ? -16.609 -11.805 -6.227 1 95.25 75 GLU A N 1
ATOM 575 C CA . GLU A 1 75 ? -17.406 -12.5 -7.234 1 95.25 75 GLU A CA 1
ATOM 576 C C . GLU A 1 75 ? -16.672 -12.57 -8.57 1 95.25 75 GLU A C 1
ATOM 578 O O . GLU A 1 75 ? -16.781 -13.57 -9.289 1 95.25 75 GLU A O 1
ATOM 583 N N . ARG A 1 76 ? -15.984 -11.555 -8.922 1 94.19 76 ARG A N 1
ATOM 584 C CA . ARG A 1 76 ? -15.18 -11.57 -10.133 1 94.19 76 ARG A CA 1
ATOM 585 C C . ARG A 1 76 ? -14.102 -12.648 -10.07 1 94.19 76 ARG A C 1
ATOM 587 O O . ARG A 1 76 ? -13.891 -13.383 -11.039 1 94.19 76 ARG A O 1
ATOM 594 N N . SER A 1 77 ? -13.398 -12.766 -8.922 1 96 77 SER A N 1
ATOM 595 C CA . SER A 1 77 ? -12.367 -13.781 -8.727 1 96 77 SER A CA 1
ATOM 596 C C . SER A 1 77 ? -12.961 -15.188 -8.773 1 96 77 SER A C 1
ATOM 598 O O . SER A 1 77 ? -12.375 -16.094 -9.375 1 96 77 SER A O 1
ATOM 600 N N . ARG A 1 78 ? -14.141 -15.336 -8.117 1 96.44 78 ARG A N 1
ATOM 601 C CA . ARG A 1 78 ? -14.82 -16.625 -8.117 1 96.44 78 ARG A CA 1
ATOM 602 C C . ARG A 1 78 ? -15.188 -17.047 -9.539 1 96.44 78 ARG A C 1
ATOM 604 O O . ARG A 1 78 ? -15.062 -18.219 -9.891 1 96.44 78 ARG A O 1
ATOM 611 N N . ALA A 1 79 ? -15.695 -16.109 -10.305 1 97 79 ALA A N 1
ATOM 612 C CA . ALA A 1 79 ? -16.062 -16.391 -11.688 1 97 79 ALA A CA 1
ATOM 613 C C . ALA A 1 79 ? -14.844 -16.828 -12.492 1 97 79 ALA A C 1
ATOM 615 O O . ALA A 1 79 ? -14.93 -17.75 -13.305 1 97 79 ALA A O 1
ATOM 616 N N . ARG A 1 80 ? -13.688 -16.172 -12.32 1 96.75 80 ARG A N 1
ATOM 617 C CA . ARG A 1 80 ? -12.445 -16.562 -12.969 1 96.75 80 ARG A CA 1
ATOM 618 C C . ARG A 1 80 ? -12.047 -17.984 -12.594 1 96.75 80 ARG A C 1
ATOM 620 O O . ARG A 1 80 ? -11.695 -18.781 -13.461 1 96.75 80 ARG A O 1
ATOM 627 N N . LEU A 1 81 ? -12.133 -18.281 -11.305 1 97.31 81 LEU A N 1
ATOM 628 C CA . LEU A 1 81 ? -11.727 -19.578 -10.781 1 97.31 81 LEU A CA 1
ATOM 629 C C . LEU A 1 81 ? -12.648 -20.672 -11.297 1 97.31 81 LEU A C 1
ATOM 631 O O . LEU A 1 81 ? -12.188 -21.781 -11.594 1 97.31 81 LEU A O 1
ATOM 635 N N . ALA A 1 82 ? -13.938 -20.344 -11.438 1 96.56 82 ALA A N 1
ATOM 636 C CA . ALA A 1 82 ? -14.938 -21.312 -11.891 1 96.56 82 ALA A CA 1
ATOM 637 C C . ALA A 1 82 ? -14.703 -21.688 -13.352 1 96.56 82 ALA A C 1
ATOM 639 O O . ALA A 1 82 ? -15.117 -22.766 -13.797 1 96.56 82 ALA A O 1
ATOM 640 N N . LYS A 1 83 ? -14.039 -20.859 -14.07 1 97.19 83 LYS A N 1
ATOM 641 C CA . LYS A 1 83 ? -13.836 -21.062 -15.5 1 97.19 83 LYS A CA 1
ATOM 642 C C . LYS A 1 83 ? -12.484 -21.719 -15.781 1 97.19 83 LYS A C 1
ATOM 644 O O . LYS A 1 83 ? -12.172 -22.047 -16.922 1 97.19 83 LYS A O 1
ATOM 649 N N . LEU A 1 84 ? -11.695 -21.891 -14.734 1 97.06 84 LEU A N 1
ATOM 650 C CA . LEU A 1 84 ? -10.352 -22.438 -14.898 1 97.06 84 LEU A CA 1
ATOM 651 C C . LEU A 1 84 ? -10.406 -23.859 -15.438 1 97.06 84 LEU A C 1
ATOM 653 O O . LEU A 1 84 ? -11.195 -24.688 -14.945 1 97.06 84 LEU A O 1
ATOM 657 N N . LYS A 1 85 ? -9.68 -24.109 -16.453 1 96.5 85 LYS A N 1
ATOM 658 C CA . LYS A 1 85 ? -9.523 -25.438 -17.016 1 96.5 85 LYS A CA 1
ATOM 659 C C . LYS A 1 85 ? -8.172 -26.047 -16.641 1 96.5 85 LYS A C 1
ATOM 661 O O . LYS A 1 85 ? -7.238 -25.312 -16.297 1 96.5 85 LYS A O 1
ATOM 666 N N . PRO A 1 86 ? -8.039 -27.391 -16.688 1 93.44 86 PRO A N 1
ATOM 667 C CA . PRO A 1 86 ? -6.785 -28.047 -16.297 1 93.44 86 PRO A CA 1
ATOM 668 C C . PRO A 1 86 ? -5.586 -27.562 -17.109 1 93.44 86 PRO A C 1
ATOM 670 O O . PRO A 1 86 ? -4.469 -27.516 -16.594 1 93.44 86 PRO A O 1
ATOM 673 N N . GLU A 1 87 ? -5.832 -27.125 -18.328 1 94.44 87 GLU A N 1
ATOM 674 C CA . GLU A 1 87 ? -4.73 -26.766 -19.219 1 94.44 87 GLU A CA 1
ATOM 675 C C . GLU A 1 87 ? -4.363 -25.297 -19.094 1 94.44 87 GLU A C 1
ATOM 677 O O . GLU A 1 87 ? -3.381 -24.844 -19.688 1 94.44 87 GLU A O 1
ATOM 682 N N . ASP A 1 88 ? -5.137 -24.609 -18.312 1 96.81 88 ASP A N 1
ATOM 683 C CA . ASP A 1 88 ? -4.902 -23.172 -18.203 1 96.81 88 ASP A CA 1
ATOM 684 C C . ASP A 1 88 ? -3.607 -22.875 -17.438 1 96.81 88 ASP A C 1
ATOM 686 O O . ASP A 1 88 ? -3.215 -23.641 -16.562 1 96.81 88 ASP A O 1
ATOM 690 N N . ASP A 1 89 ? -2.912 -21.828 -17.859 1 97.75 89 ASP A N 1
ATOM 691 C CA . ASP A 1 89 ? -1.801 -21.297 -17.078 1 97.75 89 ASP A CA 1
ATOM 692 C C . ASP A 1 89 ? -2.299 -20.656 -15.781 1 97.75 89 ASP A C 1
ATOM 694 O O . ASP A 1 89 ? -2.645 -19.469 -15.766 1 97.75 89 ASP A O 1
ATOM 698 N N . VAL A 1 90 ? -2.293 -21.422 -14.695 1 97.94 90 VAL A N 1
ATOM 699 C CA . VAL A 1 90 ? -2.879 -21.016 -13.422 1 97.94 90 VAL A CA 1
ATOM 700 C C . VAL A 1 90 ? -2.115 -19.812 -12.867 1 97.94 90 VAL A C 1
ATOM 702 O O . VAL A 1 90 ? -2.705 -18.938 -12.227 1 97.94 90 VAL A O 1
ATOM 705 N N . ILE A 1 91 ? -0.831 -19.734 -13.172 1 98.62 91 ILE A N 1
ATOM 706 C CA . ILE A 1 91 ? -0.009 -18.641 -12.672 1 98.62 91 ILE A CA 1
ATOM 707 C C . ILE A 1 91 ? -0.418 -17.328 -13.352 1 98.62 91 ILE A C 1
ATOM 709 O O . ILE A 1 91 ? -0.577 -16.297 -12.688 1 98.62 91 ILE A O 1
ATOM 713 N N . GLN A 1 92 ? -0.625 -17.359 -14.625 1 98.62 92 GLN A N 1
ATOM 714 C CA . GLN A 1 92 ? -1.098 -16.203 -15.367 1 98.62 92 GLN A CA 1
ATOM 715 C C . GLN A 1 92 ? -2.469 -15.75 -14.867 1 98.62 92 GLN A C 1
ATOM 717 O O . GLN A 1 92 ? -2.713 -14.555 -14.695 1 98.62 92 GLN A O 1
ATOM 722 N N . GLN A 1 93 ? -3.324 -16.719 -14.664 1 98.44 93 GLN A N 1
ATOM 723 C CA . GLN A 1 93 ? -4.676 -16.391 -14.211 1 98.44 93 GLN A CA 1
ATOM 724 C C . GLN A 1 93 ? -4.656 -15.758 -12.828 1 98.44 93 GLN A C 1
ATOM 726 O O . GLN A 1 93 ? -5.414 -14.82 -12.555 1 98.44 93 GLN A O 1
ATOM 731 N N . MET A 1 94 ? -3.838 -16.281 -11.961 1 98.5 94 MET A N 1
ATOM 732 C CA . MET A 1 94 ? -3.711 -15.719 -10.617 1 98.5 94 MET A CA 1
ATOM 733 C C . MET A 1 94 ? -3.16 -14.297 -10.664 1 98.5 94 MET A C 1
ATOM 735 O O . MET A 1 94 ? -3.635 -13.422 -9.945 1 98.5 94 MET A O 1
ATOM 739 N N . LEU A 1 95 ? -2.139 -14.102 -11.492 1 98.62 95 LEU A N 1
ATOM 740 C CA . LEU A 1 95 ? -1.571 -12.766 -11.648 1 98.62 95 LEU A CA 1
ATOM 741 C C . LEU A 1 95 ? -2.613 -11.797 -12.195 1 98.62 95 LEU A C 1
ATOM 743 O O . LEU A 1 95 ? -2.705 -10.656 -11.734 1 98.62 95 LEU A O 1
ATOM 747 N N . ASP A 1 96 ? -3.404 -12.211 -13.18 1 97.75 96 ASP A N 1
ATOM 748 C CA . ASP A 1 96 ? -4.445 -11.367 -13.75 1 97.75 96 ASP A CA 1
ATOM 749 C C . ASP A 1 96 ? -5.508 -11.023 -12.711 1 97.75 96 ASP A C 1
ATOM 751 O O . ASP A 1 96 ? -6 -9.891 -12.672 1 97.75 96 ASP A O 1
ATOM 755 N N . ASP A 1 97 ? -5.859 -11.984 -11.914 1 97.19 97 ASP A N 1
ATOM 756 C CA . ASP A 1 97 ? -6.812 -11.75 -10.828 1 97.19 97 ASP A CA 1
ATOM 757 C C . ASP A 1 97 ? -6.285 -10.695 -9.859 1 97.19 97 ASP A C 1
ATOM 759 O O . ASP A 1 97 ? -7.004 -9.766 -9.484 1 97.19 97 ASP A O 1
ATOM 763 N N . ALA A 1 98 ? -5.016 -10.852 -9.453 1 96.94 98 ALA A N 1
ATOM 764 C CA . ALA A 1 98 ? -4.375 -9.891 -8.555 1 96.94 98 ALA A CA 1
ATOM 765 C C . ALA A 1 98 ? -4.348 -8.5 -9.18 1 96.94 98 ALA A C 1
ATOM 767 O O . ALA A 1 98 ? -4.668 -7.508 -8.508 1 96.94 98 ALA A O 1
ATOM 768 N N . ALA A 1 99 ? -3.99 -8.414 -10.445 1 96.31 99 ALA A N 1
ATOM 769 C CA . ALA A 1 99 ? -3.908 -7.133 -11.141 1 96.31 99 ALA A CA 1
ATOM 770 C C . ALA A 1 99 ? -5.273 -6.453 -11.203 1 96.31 99 ALA A C 1
ATOM 772 O O . ALA A 1 99 ? -5.383 -5.246 -10.977 1 96.31 99 ALA A O 1
ATOM 773 N N . GLU A 1 100 ? -6.281 -7.191 -11.484 1 94.06 100 GLU A N 1
ATOM 774 C CA . GLU A 1 100 ? -7.637 -6.66 -11.562 1 94.06 100 GLU A CA 1
ATOM 775 C C . GLU A 1 100 ? -8.102 -6.133 -10.211 1 94.06 100 GLU A C 1
ATOM 777 O O . GLU A 1 100 ? -8.867 -5.164 -10.141 1 94.06 100 GLU A O 1
ATOM 782 N N . PHE A 1 101 ? -7.625 -6.746 -9.242 1 92.12 101 PHE A N 1
ATOM 783 C CA . PHE A 1 101 ? -8.031 -6.332 -7.898 1 92.12 101 PHE A CA 1
ATOM 784 C C . PHE A 1 101 ? -7.227 -5.117 -7.441 1 92.12 101 PHE A C 1
ATOM 786 O O . PHE A 1 101 ? -7.805 -4.09 -7.086 1 92.12 101 PHE A O 1
ATOM 793 N N . PHE A 1 102 ? -5.887 -5.207 -7.547 1 93.5 102 PHE A N 1
ATOM 794 C CA . PHE A 1 102 ? -5.023 -4.223 -6.902 1 93.5 102 PHE A CA 1
ATOM 795 C C . PHE A 1 102 ? -4.824 -3.008 -7.805 1 93.5 102 PHE A C 1
ATOM 797 O O . PHE A 1 102 ? -4.621 -1.894 -7.316 1 93.5 102 PHE A O 1
ATOM 804 N N . LEU A 1 103 ? -4.844 -3.141 -9.031 1 89.75 103 LEU A N 1
ATOM 805 C CA . LEU A 1 103 ? -4.52 -2.041 -9.93 1 89.75 103 LEU A CA 1
ATOM 806 C C . LEU A 1 103 ? -5.785 -1.348 -10.43 1 89.75 103 LEU A C 1
ATOM 808 O O . LEU A 1 103 ? -5.719 -0.462 -11.281 1 89.75 103 LEU A O 1
ATOM 812 N N . ASP A 1 104 ? -6.906 -1.785 -9.844 1 85.81 104 ASP A N 1
ATOM 813 C CA . ASP A 1 104 ? -8.188 -1.141 -10.125 1 85.81 104 ASP A CA 1
ATOM 814 C C . ASP A 1 104 ? -8.328 0.165 -9.344 1 85.81 104 ASP A C 1
ATOM 816 O O . ASP A 1 104 ? -7.715 0.333 -8.289 1 85.81 104 ASP A O 1
ATOM 820 N N . ASP A 1 105 ? -9.188 1.026 -9.812 1 79.06 105 ASP A N 1
ATOM 821 C CA . ASP A 1 105 ? -9.398 2.33 -9.188 1 79.06 105 ASP A CA 1
ATOM 822 C C . ASP A 1 105 ? -10.008 2.182 -7.797 1 79.06 105 ASP A C 1
ATOM 824 O O . ASP A 1 105 ? -9.812 3.037 -6.934 1 79.06 105 ASP A O 1
ATOM 828 N N . ASP A 1 106 ? -10.703 1.131 -7.625 1 83.06 106 ASP A N 1
ATOM 829 C CA . ASP A 1 106 ? -11.398 0.955 -6.352 1 83.06 106 ASP A CA 1
ATOM 830 C C . ASP A 1 106 ? -10.43 0.537 -5.25 1 83.06 106 ASP A C 1
ATOM 832 O O . ASP A 1 106 ? -10.758 0.612 -4.066 1 83.06 106 ASP A O 1
ATOM 836 N N . PHE A 1 107 ? -9.172 0.163 -5.703 1 86.44 107 PHE A N 1
ATOM 837 C CA . PHE A 1 107 ? -8.18 -0.235 -4.711 1 86.44 107 PHE A CA 1
ATOM 838 C C . PHE A 1 107 ? -7.777 0.95 -3.84 1 86.44 107 PHE A C 1
ATOM 840 O O . PHE A 1 107 ? -7.594 0.803 -2.631 1 86.44 107 PHE A O 1
ATOM 847 N N . SER A 1 108 ? -7.691 2.145 -4.453 1 86.5 108 SER A N 1
ATOM 848 C CA . SER A 1 108 ? -7.305 3.328 -3.691 1 86.5 108 SER A CA 1
ATOM 849 C C . SER A 1 108 ? -8.328 3.645 -2.605 1 86.5 108 SER A C 1
ATOM 851 O O . SER A 1 108 ? -7.973 4.121 -1.527 1 86.5 108 SER A O 1
ATOM 853 N N . ILE A 1 109 ? -9.602 3.354 -2.883 1 89.31 109 ILE A N 1
ATOM 854 C CA . ILE A 1 109 ? -10.656 3.551 -1.898 1 89.31 109 ILE A CA 1
ATOM 855 C C . ILE A 1 109 ? -10.477 2.572 -0.741 1 89.31 109 ILE A C 1
ATOM 857 O O . ILE A 1 109 ? -10.57 2.959 0.427 1 89.31 109 ILE A O 1
ATOM 861 N N . SER A 1 110 ? -10.18 1.352 -1.096 1 91 110 SER A N 1
ATOM 862 C CA . SER A 1 110 ? -9.945 0.328 -0.083 1 91 110 SER A CA 1
ATOM 863 C C . SER A 1 110 ? -8.75 0.688 0.797 1 91 110 SER A C 1
ATOM 865 O O . SER A 1 110 ? -8.836 0.609 2.025 1 91 110 SER A O 1
ATOM 867 N N . LEU A 1 111 ? -7.711 1.11 0.141 1 90.69 111 LEU A N 1
ATOM 868 C CA . LEU A 1 111 ? -6.508 1.485 0.874 1 90.69 111 LEU A CA 1
ATOM 869 C C . LEU A 1 111 ? -6.789 2.641 1.829 1 90.69 111 LEU A C 1
ATOM 871 O O . LEU A 1 111 ? -6.316 2.639 2.969 1 90.69 111 LEU A O 1
ATOM 875 N N . ASP A 1 112 ? -7.527 3.529 1.308 1 90.31 112 ASP A N 1
ATOM 876 C CA . ASP A 1 112 ? -7.906 4.688 2.109 1 90.31 112 ASP A CA 1
ATOM 877 C C . ASP A 1 112 ? -8.633 4.262 3.383 1 90.31 112 ASP A C 1
ATOM 879 O O . ASP A 1 112 ? -8.297 4.711 4.48 1 90.31 112 ASP A O 1
ATOM 883 N N . LEU A 1 113 ? -9.57 3.391 3.277 1 91.94 113 LEU A N 1
ATOM 884 C CA . LEU A 1 113 ? -10.359 2.928 4.414 1 91.94 113 LEU A CA 1
ATOM 885 C C . LEU A 1 113 ? -9.516 2.047 5.336 1 91.94 113 LEU A C 1
ATOM 887 O O . LEU A 1 113 ? -9.664 2.105 6.559 1 91.94 113 LEU A O 1
ATOM 891 N N . ILE A 1 114 ? -8.648 1.271 4.797 1 90.75 114 ILE A N 1
ATOM 892 C CA . ILE A 1 114 ? -7.793 0.374 5.566 1 90.75 114 ILE A CA 1
ATOM 893 C C . ILE A 1 114 ? -6.82 1.19 6.414 1 90.75 114 ILE A C 1
ATOM 895 O O . ILE A 1 114 ? -6.629 0.9 7.598 1 90.75 114 ILE A O 1
ATOM 899 N N . VAL A 1 115 ? -6.262 2.172 5.836 1 88.62 115 VAL A N 1
ATOM 900 C CA . VAL A 1 115 ? -5.336 3.033 6.562 1 88.62 115 VAL A CA 1
ATOM 901 C C . VAL A 1 115 ? -6.074 3.754 7.691 1 88.62 115 VAL A C 1
ATOM 903 O O . VAL A 1 115 ? -5.578 3.832 8.812 1 88.62 115 VAL A O 1
ATOM 906 N N . ALA A 1 116 ? -7.266 4.223 7.418 1 88.38 116 ALA A N 1
ATOM 907 C CA . ALA A 1 116 ? -8.086 4.891 8.43 1 88.38 116 ALA A CA 1
ATOM 908 C C . ALA A 1 116 ? -8.438 3.934 9.562 1 88.38 116 ALA A C 1
ATOM 910 O O . ALA A 1 116 ? -8.539 4.348 10.727 1 88.38 116 ALA A O 1
ATOM 911 N N . ALA A 1 117 ? -8.664 2.736 9.25 1 89.31 117 ALA A N 1
ATOM 912 C CA . ALA A 1 117 ? -9.062 1.706 10.211 1 89.31 117 ALA A CA 1
ATOM 913 C C . ALA A 1 117 ? -7.965 1.471 11.242 1 89.31 117 ALA A C 1
ATOM 915 O O . ALA A 1 117 ? -8.242 1.008 12.352 1 89.31 117 ALA A O 1
ATOM 916 N N . ASP A 1 118 ? -6.758 1.778 10.852 1 82.44 118 ASP A N 1
ATOM 917 C CA . ASP A 1 118 ? -5.641 1.581 11.773 1 82.44 118 ASP A CA 1
ATOM 918 C C . ASP A 1 118 ? -5.844 2.375 13.062 1 82.44 118 ASP A C 1
ATOM 920 O O . ASP A 1 118 ? -5.367 1.974 14.125 1 82.44 118 ASP A O 1
ATOM 924 N N . ARG A 1 119 ? -6.625 3.469 13.031 1 84.25 119 ARG A N 1
ATOM 925 C CA . ARG A 1 119 ? -6.793 4.355 14.172 1 84.25 119 ARG A CA 1
ATOM 926 C C . ARG A 1 119 ? -8.25 4.398 14.625 1 84.25 119 ARG A C 1
ATOM 928 O O . ARG A 1 119 ? -8.641 5.262 15.414 1 84.25 119 ARG A O 1
ATOM 935 N N . ASP A 1 120 ? -9.062 3.566 14.086 1 88.88 120 ASP A N 1
ATOM 936 C CA . ASP A 1 120 ? -10.484 3.453 14.398 1 88.88 120 ASP A CA 1
ATOM 937 C C . ASP A 1 120 ? -10.883 1.996 14.617 1 88.88 120 ASP A C 1
ATOM 939 O O . ASP A 1 120 ? -11.227 1.291 13.664 1 88.88 120 ASP A O 1
ATOM 943 N N . PRO A 1 121 ? -10.977 1.622 15.859 1 91.25 121 PRO A N 1
ATOM 944 C CA . PRO A 1 121 ? -11.195 0.208 16.172 1 91.25 121 PRO A CA 1
ATOM 945 C C . PRO A 1 121 ? -12.492 -0.334 15.57 1 91.25 121 PRO A C 1
ATOM 947 O O . PRO A 1 121 ? -12.539 -1.48 15.117 1 91.25 121 PRO A O 1
ATOM 950 N N . ALA A 1 122 ? -13.5 0.469 15.625 1 93.81 122 ALA A N 1
ATOM 951 C CA . ALA A 1 122 ? -14.773 0.003 15.07 1 93.81 122 ALA A CA 1
ATOM 952 C C . ALA A 1 122 ? -14.672 -0.197 13.562 1 93.81 122 ALA A C 1
ATOM 954 O O . ALA A 1 122 ? -15.156 -1.199 13.031 1 93.81 122 ALA A O 1
ATOM 955 N N . LEU A 1 123 ? -14.07 0.721 12.906 1 93.75 123 LEU A N 1
ATOM 956 C CA . LEU A 1 123 ? -13.836 0.6 11.469 1 93.75 123 LEU A CA 1
ATOM 957 C C . LEU A 1 123 ? -12.945 -0.594 11.164 1 93.75 123 LEU A C 1
ATOM 959 O O . LEU A 1 123 ? -13.211 -1.359 10.234 1 93.75 123 LEU A O 1
ATOM 963 N N . ARG A 1 124 ? -11.922 -0.778 11.961 1 92.62 124 ARG A N 1
ATOM 964 C CA . ARG A 1 124 ? -10.969 -1.869 11.789 1 92.62 124 ARG A CA 1
ATOM 965 C C . ARG A 1 124 ? -11.664 -3.225 11.875 1 92.62 124 ARG A C 1
ATOM 967 O O . ARG A 1 124 ? -11.422 -4.105 11.047 1 92.62 124 ARG A O 1
ATOM 974 N N . GLU A 1 125 ? -12.477 -3.385 12.82 1 94.38 125 GLU A N 1
ATOM 975 C CA . GLU A 1 125 ? -13.188 -4.645 13.008 1 94.38 125 GLU A CA 1
ATOM 976 C C . GLU A 1 125 ? -14.062 -4.969 11.805 1 94.38 125 GLU A C 1
ATOM 978 O O . GLU A 1 125 ? -14.094 -6.109 11.336 1 94.38 125 GLU A O 1
ATOM 983 N N . GLY A 1 126 ? -14.789 -3.959 11.344 1 94.56 126 GLY A N 1
AT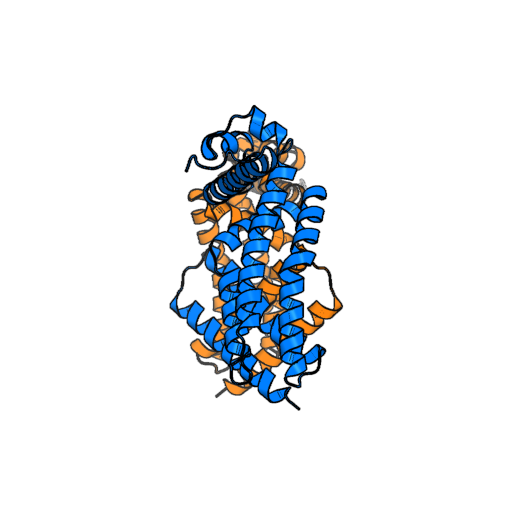OM 984 C CA . GLY A 1 126 ? -15.633 -4.156 10.18 1 94.56 126 GLY A CA 1
ATOM 985 C C . GLY A 1 126 ? -14.852 -4.488 8.922 1 94.56 126 GLY A C 1
ATOM 986 O O . GLY A 1 126 ? -15.227 -5.383 8.164 1 94.56 126 GLY A O 1
ATOM 987 N N . ILE A 1 127 ? -13.758 -3.822 8.742 1 93.81 127 ILE A N 1
ATOM 988 C CA . ILE A 1 127 ? -12.898 -4.047 7.586 1 93.81 127 ILE A CA 1
ATOM 989 C C . ILE A 1 127 ? -12.305 -5.453 7.652 1 93.81 127 ILE A C 1
ATOM 991 O O . ILE A 1 127 ? -12.336 -6.191 6.664 1 93.81 127 ILE A O 1
ATOM 995 N N . GLN A 1 128 ? -11.805 -5.805 8.781 1 92.19 128 GLN A N 1
ATOM 996 C CA . GLN A 1 128 ? -11.203 -7.125 8.953 1 92.19 128 GLN A CA 1
ATOM 997 C C . GLN A 1 128 ? -12.211 -8.234 8.664 1 92.19 128 GLN A C 1
ATOM 999 O O . GLN A 1 128 ? -11.891 -9.203 7.984 1 92.19 128 GLN A O 1
ATOM 1004 N N . ARG A 1 129 ? -13.359 -8.078 9.172 1 94.25 129 ARG A N 1
ATOM 1005 C CA . ARG A 1 129 ? -14.406 -9.07 8.938 1 94.25 129 ARG A CA 1
ATOM 1006 C C . ARG A 1 129 ? -14.719 -9.203 7.449 1 94.25 129 ARG A C 1
ATOM 1008 O O . ARG A 1 129 ? -14.867 -10.312 6.941 1 94.25 129 ARG A O 1
ATOM 1015 N N . THR A 1 130 ? -14.812 -8.055 6.812 1 94.94 130 THR A N 1
ATOM 1016 C CA . THR A 1 130 ? -15.125 -8.047 5.387 1 94.94 130 THR A CA 1
ATOM 1017 C C . THR A 1 130 ? -14.008 -8.703 4.582 1 94.94 130 THR A C 1
ATOM 1019 O O . THR A 1 130 ? -14.273 -9.5 3.682 1 94.94 130 THR A O 1
ATOM 1022 N N . VAL A 1 131 ? -12.781 -8.414 4.898 1 92.5 131 VAL A N 1
ATOM 1023 C CA . VAL A 1 131 ? -11.633 -8.984 4.195 1 92.5 131 VAL A CA 1
ATOM 1024 C C . VAL A 1 131 ? -11.602 -10.5 4.402 1 92.5 131 VAL A C 1
ATOM 1026 O O . VAL A 1 131 ? -11.398 -11.258 3.449 1 92.5 131 VAL A O 1
ATOM 1029 N N . GLU A 1 132 ? -11.836 -10.961 5.582 1 92.12 132 GLU A N 1
ATOM 1030 C CA . GLU A 1 132 ? -11.812 -12.375 5.93 1 92.12 132 GLU A CA 1
ATOM 1031 C C . GLU A 1 132 ? -12.891 -13.148 5.176 1 92.12 132 GLU A C 1
ATOM 1033 O O . GLU A 1 132 ? -12.664 -14.273 4.738 1 92.12 132 GLU A O 1
ATOM 1038 N N . ARG A 1 133 ? -13.969 -12.469 4.988 1 94 133 ARG A N 1
ATOM 1039 C CA . ARG A 1 133 ? -15.109 -13.148 4.375 1 94 133 ARG A CA 1
ATOM 1040 C C . ARG A 1 133 ? -15.047 -13.055 2.855 1 94 133 ARG A C 1
ATOM 1042 O O . ARG A 1 133 ? -15.812 -13.727 2.158 1 94 133 ARG A O 1
ATOM 1049 N N . ASN A 1 134 ? -14.094 -12.281 2.355 1 94 134 ASN A N 1
ATOM 1050 C CA . ASN A 1 134 ? -14.062 -12.062 0.913 1 94 134 ASN A CA 1
ATOM 1051 C C . ASN A 1 134 ? -12.68 -12.359 0.33 1 94 134 ASN A C 1
ATOM 1053 O O . ASN A 1 134 ? -12.438 -13.461 -0.161 1 94 134 ASN A O 1
ATOM 1057 N N . ARG A 1 135 ? -11.703 -11.469 0.655 1 90.94 135 ARG A N 1
ATOM 1058 C CA . ARG A 1 135 ? -10.391 -11.586 0.021 1 90.94 135 ARG A CA 1
ATOM 1059 C C . ARG A 1 135 ? -9.68 -12.859 0.47 1 90.94 135 ARG A C 1
ATOM 1061 O O . ARG A 1 135 ? -9.047 -13.539 -0.339 1 90.94 135 ARG A O 1
ATOM 1068 N N . PHE A 1 136 ? -9.805 -13.242 1.717 1 93.88 136 PHE A N 1
ATOM 1069 C CA . PHE A 1 136 ? -9.148 -14.445 2.219 1 93.88 136 PHE A CA 1
ATOM 1070 C C . PHE A 1 136 ? -9.773 -15.695 1.61 1 93.88 136 PHE A C 1
ATOM 1072 O O . PHE A 1 136 ? -9.086 -16.688 1.376 1 93.88 136 PHE A O 1
ATOM 1079 N N . VAL A 1 137 ? -11.023 -15.594 1.329 1 95.5 137 VAL A N 1
ATOM 1080 C CA . VAL A 1 137 ? -11.703 -16.719 0.682 1 95.5 137 VAL A CA 1
ATOM 1081 C C . VAL A 1 137 ? -11.125 -16.922 -0.716 1 95.5 137 VAL A C 1
ATOM 1083 O O . VAL A 1 137 ? -10.852 -18.062 -1.113 1 95.5 137 VAL A O 1
ATOM 1086 N N . VAL A 1 138 ? -10.922 -15.859 -1.432 1 96.75 138 VAL A N 1
ATOM 1087 C CA . VAL A 1 138 ? -10.352 -15.93 -2.771 1 96.75 138 VAL A CA 1
ATOM 1088 C C . VAL A 1 138 ? -8.938 -16.5 -2.697 1 96.75 138 VAL A C 1
ATOM 1090 O O . VAL A 1 138 ? -8.562 -17.359 -3.506 1 96.75 138 VAL A O 1
ATOM 1093 N N . GLU A 1 139 ? -8.141 -16.031 -1.781 1 97.12 139 GLU A N 1
ATOM 1094 C CA . GLU A 1 139 ? -6.789 -16.547 -1.59 1 97.12 139 GLU A CA 1
ATOM 1095 C C . GLU A 1 139 ? -6.812 -18.047 -1.313 1 97.12 139 GLU A C 1
ATOM 1097 O O . GLU A 1 139 ? -6.035 -18.812 -1.898 1 97.12 139 GLU A O 1
ATOM 1102 N N . ASP A 1 140 ? -7.766 -18.453 -0.49 1 97.56 140 ASP A N 1
ATOM 1103 C CA . ASP A 1 140 ? -7.902 -19.875 -0.17 1 97.56 140 ASP A CA 1
ATOM 1104 C C . ASP A 1 140 ? -8.281 -20.672 -1.409 1 97.56 140 ASP A C 1
ATOM 1106 O O . ASP A 1 140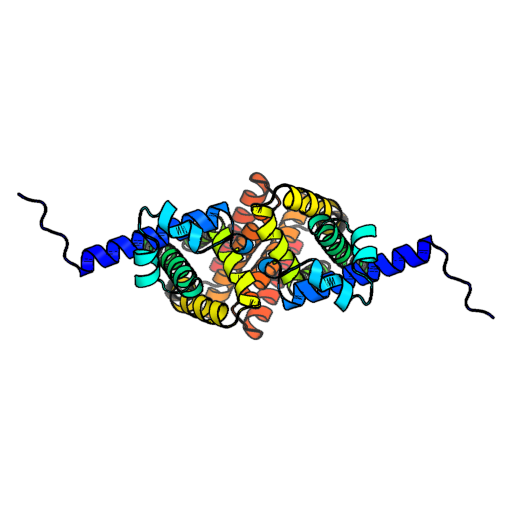 ? -7.824 -21.812 -1.579 1 97.56 140 ASP A O 1
ATOM 1110 N N . MET A 1 141 ? -9.133 -20.125 -2.191 1 97.94 141 MET A N 1
ATOM 1111 C CA . MET A 1 141 ? -9.523 -20.812 -3.422 1 97.94 141 MET A CA 1
ATOM 1112 C C . MET A 1 141 ? -8.328 -20.984 -4.344 1 97.94 141 MET A C 1
ATOM 1114 O O . MET A 1 141 ? -8.148 -22.062 -4.926 1 97.94 141 MET A O 1
ATOM 1118 N N . TRP A 1 142 ? -7.535 -20 -4.52 1 98.44 142 TRP A N 1
ATOM 1119 C CA . TRP A 1 142 ? -6.332 -20.109 -5.34 1 98.44 142 TRP A CA 1
ATOM 1120 C C . TRP A 1 142 ? -5.379 -21.156 -4.777 1 98.44 142 TRP A C 1
ATOM 1122 O O . TRP A 1 142 ? -4.781 -21.922 -5.531 1 98.44 142 TRP A O 1
ATOM 1132 N N . LEU A 1 143 ? -5.223 -21.141 -3.41 1 98.31 143 LEU A N 1
ATOM 1133 C CA . LEU A 1 143 ? -4.395 -22.172 -2.777 1 98.31 143 LEU A CA 1
ATOM 1134 C C . LEU A 1 143 ? -4.914 -23.562 -3.102 1 98.31 143 LEU A C 1
ATOM 1136 O O . LEU A 1 143 ? -4.133 -24.469 -3.416 1 98.31 143 LEU A O 1
ATOM 1140 N N . GLY A 1 144 ? -6.223 -23.703 -2.996 1 97.88 144 GLY A N 1
ATOM 1141 C CA . GLY A 1 144 ? -6.828 -24.984 -3.332 1 97.88 144 GLY A CA 1
ATOM 1142 C C . GLY A 1 144 ? -6.531 -25.422 -4.75 1 97.88 144 GLY A C 1
ATOM 1143 O O . GLY A 1 144 ? -6.25 -26.594 -4.992 1 97.88 144 GLY A O 1
ATOM 1144 N N . VAL A 1 145 ? -6.59 -24.516 -5.68 1 98.06 145 VAL A N 1
ATOM 1145 C CA . VAL A 1 145 ? -6.297 -24.812 -7.074 1 98.06 145 VAL A CA 1
ATOM 1146 C C . VAL A 1 145 ? -4.848 -25.281 -7.211 1 98.06 145 VAL A C 1
ATOM 1148 O O . VAL A 1 145 ? -4.578 -26.312 -7.84 1 98.06 145 VAL A O 1
ATOM 1151 N N . LEU A 1 146 ? -3.881 -24.594 -6.633 1 98.12 146 LEU A N 1
ATOM 1152 C CA . LEU A 1 146 ? -2.471 -24.938 -6.746 1 98.12 146 LEU A CA 1
ATOM 1153 C C . LEU A 1 146 ? -2.193 -26.297 -6.09 1 98.12 146 LEU A C 1
ATOM 1155 O O . LEU A 1 146 ? -1.438 -27.109 -6.629 1 98.12 146 LEU A O 1
ATOM 1159 N N . VAL A 1 147 ? -2.83 -26.531 -4.945 1 97.81 147 VAL A N 1
ATOM 1160 C CA . VAL A 1 147 ? -2.66 -27.797 -4.25 1 97.81 147 VAL A CA 1
ATOM 1161 C C . VAL A 1 147 ? -3.225 -28.938 -5.098 1 97.81 147 VAL A C 1
ATOM 1163 O O . VAL A 1 147 ? -2.617 -30 -5.203 1 97.81 147 VAL A O 1
ATOM 1166 N N . SER A 1 148 ? -4.355 -28.719 -5.727 1 96.62 148 SER A N 1
ATOM 1167 C CA . SER A 1 148 ? -4.965 -29.734 -6.582 1 96.62 148 SER A CA 1
ATOM 1168 C C . SER A 1 148 ? -4.09 -30.047 -7.789 1 96.62 148 SER A C 1
ATOM 1170 O O . SER A 1 148 ? -4.238 -31.094 -8.422 1 96.62 148 SER A O 1
ATOM 1172 N N . ARG A 1 149 ? -3.199 -29.172 -8.078 1 96 149 ARG A N 1
ATOM 1173 C CA . ARG A 1 149 ? -2.303 -29.359 -9.211 1 96 149 ARG A CA 1
ATOM 1174 C C . ARG A 1 149 ? -0.967 -29.938 -8.766 1 96 149 ARG A C 1
ATOM 1176 O O . ARG A 1 149 ? -0.008 -29.984 -9.539 1 96 149 ARG A O 1
ATOM 1183 N N . GLY A 1 150 ? -0.838 -30.25 -7.504 1 96.31 150 GLY A N 1
ATOM 1184 C CA . GLY A 1 150 ? 0.289 -31.062 -7.07 1 96.31 150 GLY A CA 1
ATOM 1185 C C . GLY A 1 150 ? 1.251 -30.312 -6.168 1 96.31 150 GLY A C 1
ATOM 1186 O O . GLY A 1 150 ? 2.312 -30.828 -5.816 1 96.31 150 GLY A O 1
ATOM 1187 N N . LEU A 1 151 ? 0.946 -29.094 -5.762 1 97.75 151 LEU A N 1
ATOM 1188 C CA . LEU A 1 151 ? 1.817 -28.359 -4.852 1 97.75 151 LEU A CA 1
ATOM 1189 C C . LEU A 1 151 ? 1.457 -28.641 -3.4 1 97.75 151 LEU A C 1
ATOM 1191 O O . LEU A 1 151 ? 0.292 -28.891 -3.084 1 97.75 151 LEU A O 1
ATOM 1195 N N . SER A 1 152 ? 2.492 -28.656 -2.52 1 97.75 152 SER A N 1
ATOM 1196 C CA . SER A 1 152 ? 2.172 -28.594 -1.097 1 97.75 152 SER A CA 1
ATOM 1197 C C . SER A 1 152 ? 1.48 -27.281 -0.739 1 97.75 152 SER A C 1
ATOM 1199 O O . SER A 1 152 ? 1.611 -26.281 -1.458 1 97.75 152 SER A O 1
ATOM 1201 N N . ARG A 1 153 ? 0.771 -27.219 0.322 1 96.88 153 ARG A N 1
ATOM 1202 C CA . ARG A 1 153 ? 0.101 -25.984 0.752 1 96.88 153 ARG A CA 1
ATOM 1203 C C . ARG A 1 153 ? 1.107 -24.875 0.992 1 96.88 153 ARG A C 1
ATOM 1205 O O . ARG A 1 153 ? 0.862 -23.719 0.625 1 96.88 153 ARG A O 1
ATOM 1212 N N . ASP A 1 154 ? 2.252 -25.234 1.55 1 96.31 154 ASP A N 1
ATOM 1213 C CA . ASP A 1 154 ? 3.289 -24.234 1.819 1 96.31 154 ASP A CA 1
ATOM 1214 C C . ASP A 1 154 ? 3.834 -23.641 0.521 1 96.31 154 ASP A C 1
ATOM 1216 O O . ASP A 1 154 ? 4.02 -22.438 0.417 1 96.31 154 ASP A O 1
ATOM 1220 N N . ASP A 1 155 ? 4.09 -24.516 -0.458 1 97.5 155 ASP A N 1
ATOM 1221 C CA . ASP A 1 155 ? 4.594 -24.062 -1.75 1 97.5 155 ASP A CA 1
ATOM 1222 C C . ASP A 1 155 ? 3.555 -23.203 -2.473 1 97.5 155 ASP A C 1
ATOM 1224 O O . ASP A 1 155 ? 3.898 -22.203 -3.1 1 97.5 155 ASP A O 1
ATOM 1228 N N . ALA A 1 156 ? 2.297 -23.641 -2.33 1 98.25 156 ALA A N 1
ATOM 1229 C CA . ALA A 1 156 ? 1.199 -22.875 -2.92 1 98.25 156 ALA A CA 1
ATOM 1230 C C . ALA A 1 156 ? 1.12 -21.484 -2.316 1 98.25 156 ALA A C 1
ATOM 1232 O O . ALA A 1 156 ? 0.964 -20.484 -3.039 1 98.25 156 ALA A O 1
ATOM 1233 N N . GLU A 1 157 ? 1.271 -21.375 -1.031 1 97.88 157 GLU A N 1
ATOM 1234 C CA . GLU A 1 157 ? 1.232 -20.078 -0.341 1 97.88 157 GLU A CA 1
ATOM 1235 C C . GLU A 1 157 ? 2.393 -19.188 -0.772 1 97.88 157 GLU A C 1
ATOM 1237 O O . GLU A 1 157 ? 2.225 -17.984 -0.933 1 97.88 157 GLU A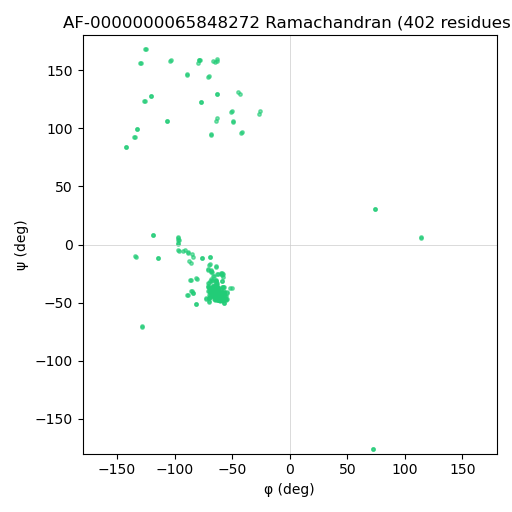 O 1
ATOM 1242 N N . ASP A 1 158 ? 3.541 -19.812 -0.946 1 97.69 158 ASP A N 1
ATOM 1243 C CA . ASP A 1 158 ? 4.695 -19.047 -1.386 1 97.69 158 ASP A CA 1
ATOM 1244 C C . ASP A 1 158 ? 4.426 -18.375 -2.729 1 97.69 158 ASP A C 1
ATOM 1246 O O . ASP A 1 158 ? 4.754 -17.188 -2.914 1 97.69 158 ASP A O 1
ATOM 1250 N N . ILE A 1 159 ? 3.811 -19.078 -3.59 1 98.19 159 ILE A N 1
ATOM 1251 C CA . ILE A 1 159 ? 3.52 -18.547 -4.918 1 98.19 159 ILE A CA 1
ATOM 1252 C C . ILE A 1 159 ? 2.463 -17.453 -4.812 1 98.19 159 ILE A C 1
ATOM 1254 O O . ILE A 1 159 ? 2.6 -16.391 -5.426 1 98.19 159 ILE A O 1
ATOM 1258 N N . LEU A 1 160 ? 1.419 -17.719 -4.035 1 98.44 160 LEU A N 1
ATOM 1259 C CA . LEU A 1 160 ? 0.341 -16.75 -3.867 1 98.44 160 LEU A CA 1
ATOM 1260 C C . LEU A 1 160 ? 0.874 -15.43 -3.305 1 98.44 160 LEU A C 1
ATOM 1262 O O . LEU A 1 160 ? 0.593 -14.359 -3.848 1 98.44 160 LEU A O 1
ATOM 1266 N N . TRP A 1 161 ? 1.688 -15.523 -2.27 1 97.5 161 TRP A N 1
ATOM 1267 C CA . TRP A 1 161 ? 2.217 -14.336 -1.609 1 97.5 161 TRP A CA 1
ATOM 1268 C C . TRP A 1 161 ? 3.182 -13.586 -2.523 1 97.5 161 TRP A C 1
ATOM 1270 O O . TRP A 1 161 ? 3.213 -12.359 -2.527 1 97.5 161 TRP A O 1
ATOM 1280 N N . LEU A 1 162 ? 3.961 -14.328 -3.279 1 97.94 162 LEU A N 1
ATOM 1281 C CA . LEU A 1 162 ? 4.848 -13.688 -4.25 1 97.94 162 LEU A CA 1
ATOM 1282 C C . LEU A 1 162 ? 4.055 -12.812 -5.215 1 97.94 162 LEU A C 1
ATOM 1284 O O . LEU A 1 162 ? 4.375 -11.633 -5.395 1 97.94 162 LEU A O 1
ATOM 1288 N N . ILE A 1 163 ? 3.012 -13.352 -5.789 1 98.5 163 ILE A N 1
ATOM 1289 C CA . ILE A 1 163 ? 2.227 -12.664 -6.809 1 98.5 163 ILE A CA 1
ATOM 1290 C C . ILE A 1 163 ? 1.439 -11.516 -6.172 1 98.5 163 ILE A C 1
ATOM 1292 O O . ILE A 1 163 ? 1.513 -10.375 -6.625 1 98.5 163 ILE A O 1
ATOM 1296 N N . PHE A 1 164 ? 0.753 -11.789 -5.102 1 97.25 164 PHE A N 1
ATOM 1297 C CA . PHE A 1 164 ? -0.146 -10.812 -4.5 1 97.25 164 PHE A CA 1
ATOM 1298 C C . PHE A 1 164 ? 0.64 -9.664 -3.881 1 97.25 164 PHE A C 1
ATOM 1300 O O . PHE A 1 164 ? 0.258 -8.5 -4.02 1 97.25 164 PHE A O 1
ATOM 1307 N N . ASN A 1 165 ? 1.743 -9.953 -3.223 1 96.94 165 ASN A N 1
ATOM 1308 C CA . ASN A 1 165 ? 2.543 -8.875 -2.646 1 96.94 165 ASN A CA 1
ATOM 1309 C C . ASN A 1 165 ? 3.189 -8.016 -3.73 1 96.94 165 ASN A C 1
ATOM 1311 O O . ASN A 1 165 ? 3.275 -6.797 -3.59 1 96.94 165 ASN A O 1
ATOM 1315 N N . SER A 1 166 ? 3.658 -8.641 -4.738 1 97.69 166 SER A N 1
ATOM 1316 C CA . SER A 1 166 ? 4.281 -7.891 -5.824 1 97.69 166 SER A CA 1
ATOM 1317 C C . SER A 1 166 ? 3.289 -6.93 -6.469 1 97.69 166 SER A C 1
ATOM 1319 O O . SER A 1 166 ? 3.594 -5.746 -6.652 1 97.69 166 SER A O 1
ATOM 1321 N N . VAL A 1 167 ? 2.115 -7.406 -6.789 1 97.38 167 VAL A N 1
ATOM 1322 C CA . VAL A 1 167 ? 1.124 -6.578 -7.473 1 97.38 167 VAL A CA 1
ATOM 1323 C C . VAL A 1 167 ? 0.583 -5.52 -6.512 1 97.38 167 VAL A C 1
ATOM 1325 O O . VAL A 1 167 ? 0.344 -4.379 -6.91 1 97.38 167 VAL A O 1
ATOM 1328 N N . ARG A 1 168 ? 0.361 -5.91 -5.289 1 96.12 168 ARG A N 1
ATOM 1329 C CA . ARG A 1 168 ? -0.07 -4.945 -4.281 1 96.12 168 ARG A CA 1
ATOM 1330 C C . ARG A 1 168 ? 0.961 -3.834 -4.113 1 96.12 168 ARG A C 1
ATOM 1332 O O . ARG A 1 168 ? 0.604 -2.658 -4.016 1 96.12 168 ARG A O 1
ATOM 1339 N N . GLY A 1 169 ? 2.248 -4.219 -3.984 1 96.44 169 GLY A N 1
ATOM 1340 C CA . GLY A 1 169 ? 3.303 -3.219 -3.92 1 96.44 169 GLY A CA 1
ATOM 1341 C C . GLY A 1 169 ? 3.33 -2.303 -5.129 1 96.44 169 GLY A C 1
ATOM 1342 O O . GLY A 1 169 ? 3.52 -1.092 -4.992 1 96.44 169 GLY A O 1
ATOM 1343 N N . LEU A 1 170 ? 3.146 -2.867 -6.305 1 96.19 170 LEU A N 1
ATOM 1344 C CA . LEU A 1 170 ? 3.1 -2.104 -7.547 1 96.19 170 LEU A CA 1
ATOM 1345 C C . LEU A 1 170 ? 1.934 -1.119 -7.535 1 96.19 170 LEU A C 1
ATOM 1347 O O . LEU A 1 170 ? 2.064 0.009 -8.016 1 96.19 170 LEU A O 1
ATOM 1351 N N . ALA A 1 171 ? 0.819 -1.562 -7.039 1 94.5 171 ALA A N 1
ATOM 1352 C CA . ALA A 1 171 ? -0.362 -0.708 -6.957 1 94.5 171 ALA A CA 1
ATOM 1353 C C . ALA A 1 171 ? -0.093 0.515 -6.082 1 94.5 171 ALA A C 1
ATOM 1355 O O . ALA A 1 171 ? -0.474 1.634 -6.438 1 94.5 171 ALA A O 1
ATOM 1356 N N . VAL A 1 172 ? 0.56 0.333 -4.977 1 92.69 172 VAL A N 1
ATOM 1357 C CA . VAL A 1 172 ? 0.911 1.443 -4.098 1 92.69 172 VAL A CA 1
ATOM 1358 C C . VAL A 1 172 ? 1.874 2.387 -4.816 1 92.69 172 VAL A C 1
ATOM 1360 O O . VAL A 1 172 ? 1.717 3.607 -4.758 1 92.69 172 VAL A O 1
ATOM 1363 N N . ARG A 1 173 ? 2.863 1.824 -5.5 1 91.44 173 ARG A N 1
ATOM 1364 C CA . ARG A 1 173 ? 3.809 2.637 -6.262 1 91.44 173 ARG A CA 1
ATOM 1365 C C . ARG A 1 173 ? 3.084 3.49 -7.297 1 91.44 173 ARG A C 1
ATOM 1367 O O . ARG A 1 173 ? 3.467 4.637 -7.543 1 91.44 173 ARG A O 1
ATOM 1374 N N . SER A 1 174 ? 2.09 2.969 -7.863 1 89.94 174 SER A N 1
ATOM 1375 C CA . SER A 1 174 ? 1.38 3.629 -8.953 1 89.94 174 SER A CA 1
ATOM 1376 C C . SER A 1 174 ? 0.62 4.855 -8.453 1 89.94 174 SER A C 1
ATOM 1378 O O . SER A 1 174 ? 0.155 5.672 -9.25 1 89.94 174 SER A O 1
ATOM 1380 N N . LEU A 1 175 ? 0.523 5.027 -7.176 1 84.62 175 LEU A N 1
ATOM 1381 C CA . LEU A 1 175 ? -0.199 6.172 -6.629 1 84.62 175 LEU A CA 1
ATOM 1382 C C . LEU A 1 175 ? 0.574 7.465 -6.863 1 84.62 175 LEU A C 1
ATOM 1384 O O . LEU A 1 175 ? -0.012 8.547 -6.875 1 84.62 175 LEU A O 1
ATOM 1388 N N . TRP A 1 176 ? 1.934 7.352 -7.078 1 83.12 176 TRP A N 1
ATOM 1389 C CA . TRP A 1 176 ? 2.682 8.594 -7.246 1 83.12 176 TRP A CA 1
ATOM 1390 C C . TRP A 1 176 ? 3.629 8.5 -8.438 1 83.12 176 TRP A C 1
ATOM 1392 O O . TRP A 1 176 ? 4.277 9.484 -8.805 1 83.12 176 TRP A O 1
ATOM 1402 N N . GLN A 1 177 ? 3.76 7.352 -8.93 1 85.31 177 GLN A N 1
ATOM 1403 C CA . GLN A 1 177 ? 4.566 7.184 -10.133 1 85.31 177 GLN A CA 1
ATOM 1404 C C . GLN A 1 177 ? 3.781 6.469 -11.234 1 85.31 177 GLN A C 1
ATOM 1406 O O . GLN A 1 177 ? 3.203 5.406 -10.992 1 85.31 177 GLN A O 1
ATOM 1411 N N . LYS A 1 178 ? 3.73 7.176 -12.367 1 84.44 178 LYS A N 1
ATOM 1412 C CA . LYS A 1 178 ? 3.107 6.555 -13.531 1 84.44 178 LYS A CA 1
ATOM 1413 C C . LYS A 1 178 ? 4.156 6.152 -14.562 1 84.44 178 LYS A C 1
ATOM 1415 O O . LYS A 1 178 ? 4.801 7.016 -15.164 1 84.44 178 LYS A O 1
ATOM 1420 N N . ASP A 1 179 ? 4.418 4.879 -14.664 1 90.44 179 ASP A N 1
ATOM 1421 C CA . ASP A 1 179 ? 5.375 4.32 -15.617 1 90.44 179 ASP A CA 1
ATOM 1422 C C . ASP A 1 179 ? 4.879 2.99 -16.188 1 90.44 179 ASP A C 1
ATOM 1424 O O . ASP A 1 179 ? 5.285 1.923 -15.719 1 90.44 179 ASP A O 1
ATOM 1428 N N . LYS A 1 180 ? 4.09 3.154 -17.156 1 92.94 180 LYS A N 1
ATOM 1429 C CA . LYS A 1 180 ? 3.406 2 -17.734 1 92.94 180 LYS A CA 1
ATOM 1430 C C . LYS A 1 180 ? 4.402 0.93 -18.172 1 92.94 180 LYS A C 1
ATOM 1432 O O . LYS A 1 180 ? 4.195 -0.259 -17.922 1 92.94 180 LYS A O 1
ATOM 1437 N N . GLU A 1 181 ? 5.453 1.298 -18.812 1 95.88 181 GLU A N 1
ATOM 1438 C CA . GLU A 1 181 ? 6.445 0.357 -19.312 1 95.88 181 GLU A CA 1
ATOM 1439 C C . GLU A 1 181 ? 7.125 -0.397 -18.188 1 95.88 181 GLU A C 1
ATOM 1441 O O . GLU A 1 181 ? 7.246 -1.623 -18.219 1 95.88 181 GLU A O 1
ATOM 1446 N N . ARG A 1 182 ? 7.547 0.271 -17.188 1 95.31 182 ARG A N 1
ATOM 1447 C CA . ARG A 1 182 ? 8.203 -0.36 -16.047 1 95.31 182 ARG A CA 1
ATOM 1448 C C . ARG A 1 182 ? 7.242 -1.287 -15.312 1 95.31 182 ARG A C 1
ATOM 1450 O O . ARG A 1 182 ? 7.633 -2.373 -14.875 1 95.31 182 ARG A O 1
ATOM 1457 N N . PHE A 1 183 ? 6.023 -0.849 -15.227 1 95.88 183 PHE A N 1
ATOM 1458 C CA . PHE A 1 183 ? 5.035 -1.658 -14.523 1 95.88 183 PHE A CA 1
ATOM 1459 C C . PHE A 1 183 ? 4.789 -2.971 -15.266 1 95.88 183 PHE A C 1
ATOM 1461 O O . PHE A 1 183 ? 4.68 -4.027 -14.641 1 95.88 183 PHE A O 1
ATOM 1468 N N . GLU A 1 184 ? 4.699 -2.846 -16.547 1 96.69 184 GLU A N 1
ATOM 1469 C CA . GLU A 1 184 ? 4.539 -4.055 -17.344 1 96.69 184 GLU A CA 1
ATOM 1470 C C . GLU A 1 184 ? 5.742 -4.98 -17.203 1 96.69 184 GLU A C 1
ATOM 1472 O O . GLU A 1 184 ? 5.586 -6.199 -17.125 1 96.69 184 GLU A O 1
ATOM 1477 N N . ARG A 1 185 ? 6.859 -4.426 -17.141 1 97.06 185 ARG A N 1
ATOM 1478 C CA . ARG A 1 185 ? 8.062 -5.227 -16.953 1 97.06 185 ARG A CA 1
ATOM 1479 C C . ARG A 1 185 ? 8.055 -5.934 -15.609 1 97.06 185 ARG A C 1
ATOM 1481 O O . ARG A 1 185 ? 8.453 -7.098 -15.508 1 97.06 185 ARG A O 1
ATOM 1488 N N . VAL A 1 186 ? 7.637 -5.234 -14.602 1 97 186 VAL A N 1
ATOM 1489 C CA . VAL A 1 186 ? 7.559 -5.812 -13.258 1 97 186 VAL A CA 1
ATOM 1490 C C . VAL A 1 186 ? 6.566 -6.973 -13.258 1 97 186 VAL A C 1
ATOM 1492 O O . VAL A 1 186 ? 6.84 -8.031 -12.688 1 97 186 VAL A O 1
ATOM 1495 N N . ARG A 1 187 ? 5.438 -6.754 -13.875 1 97.44 187 ARG A N 1
ATOM 1496 C CA . ARG A 1 187 ? 4.434 -7.809 -13.953 1 97.44 187 ARG A CA 1
ATOM 1497 C C . ARG A 1 187 ? 4.98 -9.031 -14.688 1 97.44 187 ARG A C 1
ATOM 1499 O O . ARG A 1 187 ? 4.766 -10.164 -14.258 1 97.44 187 ARG A O 1
ATOM 1506 N N . ASN A 1 188 ? 5.676 -8.812 -15.773 1 97.75 188 ASN A N 1
ATOM 1507 C CA . ASN A 1 188 ? 6.25 -9.906 -16.547 1 97.75 188 ASN A CA 1
ATOM 1508 C C . ASN A 1 188 ? 7.328 -10.648 -15.758 1 97.75 188 ASN A C 1
ATOM 1510 O O . ASN A 1 188 ? 7.418 -11.875 -15.828 1 97.75 188 ASN A O 1
ATOM 1514 N N . SER A 1 189 ? 8.125 -9.906 -15.07 1 97.31 189 SER A N 1
ATOM 1515 C CA . SER A 1 189 ? 9.156 -10.523 -14.242 1 97.31 189 SER A CA 1
ATOM 1516 C C . SER A 1 189 ? 8.539 -11.359 -13.125 1 97.31 189 SER A C 1
ATOM 1518 O O . SER A 1 189 ? 9.023 -12.453 -12.828 1 97.31 189 SER A O 1
ATOM 1520 N N . THR A 1 190 ? 7.484 -10.852 -12.477 1 98.25 190 THR A N 1
ATOM 1521 C CA . THR A 1 190 ? 6.781 -11.586 -11.438 1 98.25 190 THR A CA 1
ATOM 1522 C C . THR A 1 190 ? 6.207 -12.891 -11.992 1 98.25 190 THR A C 1
ATOM 1524 O O . THR A 1 190 ? 6.32 -13.938 -11.359 1 98.25 190 THR A O 1
ATOM 1527 N N . LEU A 1 191 ? 5.648 -12.758 -13.18 1 98.5 191 LEU A N 1
ATOM 1528 C CA . LEU A 1 191 ? 5.086 -13.93 -13.844 1 98.5 191 LEU A CA 1
ATOM 1529 C C . LEU A 1 191 ? 6.164 -14.984 -14.094 1 98.5 191 LEU A C 1
ATOM 1531 O O . LEU A 1 191 ? 5.961 -16.156 -13.805 1 98.5 191 LEU A O 1
ATOM 1535 N N . GLU A 1 192 ? 7.281 -14.562 -14.625 1 97.81 192 GLU A N 1
ATOM 1536 C CA . GLU A 1 192 ? 8.391 -15.469 -14.922 1 97.81 192 GLU A CA 1
ATOM 1537 C C . GLU A 1 192 ? 8.891 -16.172 -13.656 1 97.81 192 GLU A C 1
ATOM 1539 O O . GLU A 1 192 ? 9.078 -17.391 -13.648 1 97.81 192 GLU A O 1
ATOM 1544 N N . ILE A 1 193 ? 9.078 -15.469 -12.609 1 98.06 193 ILE A N 1
ATOM 1545 C CA . ILE A 1 193 ? 9.578 -16 -11.352 1 98.06 193 ILE A CA 1
ATOM 1546 C C . ILE A 1 193 ? 8.57 -17 -10.773 1 98.06 193 ILE A C 1
ATOM 1548 O O . ILE A 1 193 ? 8.945 -18.078 -10.328 1 98.06 193 ILE A O 1
ATOM 1552 N N . ALA A 1 194 ? 7.266 -16.562 -10.773 1 98.5 194 ALA A N 1
ATOM 1553 C CA . ALA A 1 194 ? 6.223 -17.438 -10.227 1 98.5 194 ALA A CA 1
ATOM 1554 C C . ALA A 1 194 ? 6.121 -18.734 -11.016 1 98.5 194 ALA A C 1
ATOM 1556 O O . ALA A 1 194 ? 5.938 -19.797 -10.438 1 98.5 194 ALA A O 1
ATOM 1557 N N . ARG A 1 195 ? 6.246 -18.656 -12.344 1 98.19 195 ARG A N 1
A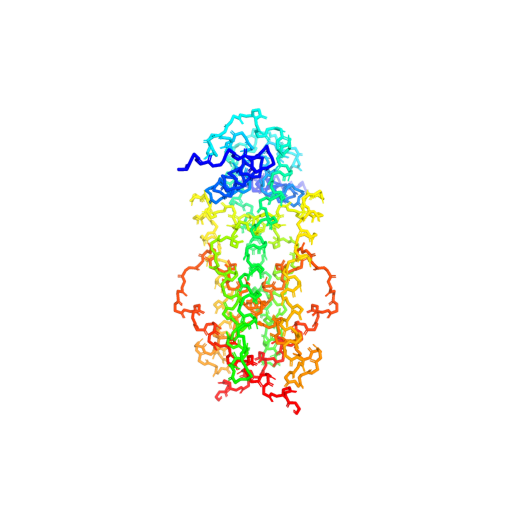TOM 1558 C CA . ARG A 1 195 ? 6.211 -19.844 -13.18 1 98.19 195 ARG A CA 1
ATOM 1559 C C . ARG A 1 195 ? 7.391 -20.766 -12.875 1 98.19 195 ARG A C 1
ATOM 1561 O O . ARG A 1 195 ? 7.242 -21.984 -12.836 1 98.19 195 ARG A O 1
ATOM 1568 N N . GLU A 1 196 ? 8.547 -20.188 -12.688 1 97 196 GLU A N 1
ATOM 1569 C CA . GLU A 1 196 ? 9.734 -20.969 -12.344 1 97 196 GLU A CA 1
ATOM 1570 C C . GLU A 1 196 ? 9.555 -21.688 -11.008 1 97 196 GLU A C 1
ATOM 1572 O O . GLU A 1 196 ? 9.914 -22.859 -10.875 1 97 196 GLU A O 1
ATOM 1577 N N . ARG A 1 197 ? 9 -20.953 -10.023 1 97.25 197 ARG A N 1
ATOM 1578 C CA . ARG A 1 197 ? 8.758 -21.547 -8.719 1 97.25 197 ARG A CA 1
ATOM 1579 C C . ARG A 1 197 ? 7.719 -22.656 -8.812 1 97.25 197 ARG A C 1
ATOM 1581 O O . ARG A 1 197 ? 7.867 -23.719 -8.195 1 97.25 197 ARG A O 1
ATOM 1588 N N . TYR A 1 198 ? 6.695 -22.359 -9.578 1 97.69 198 TYR A N 1
ATOM 1589 C CA . TYR A 1 198 ? 5.637 -23.344 -9.789 1 97.69 198 TYR A CA 1
ATOM 1590 C C . TYR A 1 198 ? 6.199 -24.625 -10.375 1 97.69 198 TYR A C 1
ATOM 1592 O O . TYR A 1 198 ? 5.867 -25.719 -9.914 1 97.69 198 TYR A O 1
ATOM 1600 N N . ALA A 1 199 ? 7.055 -24.531 -11.367 1 96.62 199 ALA A N 1
ATOM 1601 C CA . ALA A 1 199 ? 7.676 -25.688 -12.008 1 96.62 199 ALA A CA 1
ATOM 1602 C C . ALA A 1 199 ? 8.586 -26.438 -11.039 1 96.62 199 ALA A C 1
ATOM 1604 O O . ALA A 1 199 ? 8.641 -27.656 -11.039 1 96.62 199 ALA A O 1
ATOM 1605 N N . LYS A 1 200 ? 9.25 -25.703 -10.211 1 95.06 200 LYS A N 1
ATOM 1606 C CA . LYS A 1 200 ? 10.172 -26.281 -9.242 1 95.06 200 LYS A CA 1
ATOM 1607 C C . LYS A 1 200 ? 9.414 -27.047 -8.156 1 95.06 200 LYS A C 1
ATOM 1609 O O . LYS A 1 200 ? 9.898 -28.062 -7.652 1 95.06 200 LYS A O 1
ATOM 1614 N N . PHE A 1 201 ? 8.281 -26.5 -7.793 1 94.69 201 PHE A N 1
ATOM 1615 C CA . PHE A 1 201 ? 7.52 -27.047 -6.68 1 94.69 201 PHE A CA 1
ATOM 1616 C C . PHE A 1 201 ? 6.703 -28.266 -7.121 1 94.69 201 PHE A C 1
ATOM 1618 O O . PHE A 1 201 ? 6.324 -29.094 -6.297 1 94.69 201 PHE A O 1
ATOM 1625 N N . LYS A 1 202 ? 6.316 -28.25 -8.422 1 88.81 202 LYS A N 1
ATOM 1626 C CA . LYS A 1 202 ? 5.512 -29.359 -8.906 1 88.81 202 LYS A CA 1
ATOM 1627 C C . LYS A 1 202 ? 6.285 -30.672 -8.836 1 88.81 202 LYS A C 1
ATOM 1629 O O . LYS A 1 202 ? 7.445 -30.734 -9.242 1 88.81 202 LYS A O 1
ATOM 1634 N N . ARG A 1 203 ? 5.852 -31.547 -7.859 1 68.44 203 ARG A N 1
ATOM 1635 C CA . ARG A 1 203 ? 6.293 -32.938 -7.691 1 68.44 203 ARG A CA 1
ATOM 1636 C C . ARG A 1 203 ? 5.785 -33.812 -8.836 1 68.44 203 ARG A C 1
ATOM 1638 O O . ARG A 1 203 ? 4.727 -33.562 -9.398 1 68.44 203 ARG A O 1
ATOM 1645 N N . MET B 1 1 ? 30.734 28.812 31.859 1 52.16 1 MET B N 1
ATOM 1646 C CA . MET B 1 1 ? 30.516 29.391 30.547 1 52.16 1 MET B CA 1
ATOM 1647 C C . MET B 1 1 ? 29.016 29.594 30.281 1 52.16 1 MET B C 1
ATOM 1649 O O . MET B 1 1 ? 28.219 28.672 30.484 1 52.16 1 MET B O 1
ATOM 1653 N N . SER B 1 2 ? 28.516 30.703 30.266 1 48.75 2 SER B N 1
ATOM 1654 C CA . SER B 1 2 ? 27.109 31.016 30 1 48.75 2 SER B CA 1
ATOM 1655 C C . SER B 1 2 ? 26.625 30.344 28.719 1 48.75 2 SER B C 1
ATOM 1657 O O . SER B 1 2 ? 27.344 30.297 27.719 1 48.75 2 SER B O 1
ATOM 1659 N N . PRO B 1 3 ? 25.703 29.406 28.781 1 56.75 3 PRO B N 1
ATOM 1660 C CA . PRO B 1 3 ? 25.219 28.766 27.547 1 56.75 3 PRO B CA 1
ATOM 1661 C C . PRO B 1 3 ? 25 29.766 26.406 1 56.75 3 PRO B C 1
ATOM 1663 O O . PRO B 1 3 ? 24.656 30.922 26.656 1 56.75 3 PRO B O 1
ATOM 1666 N N . LYS B 1 4 ? 26 29.859 25.578 1 61.78 4 LYS B N 1
ATOM 1667 C CA . LYS B 1 4 ? 25.922 30.719 24.406 1 61.78 4 LYS B CA 1
ATOM 1668 C C . LYS B 1 4 ? 24.484 30.906 23.938 1 61.78 4 LYS B C 1
ATOM 1670 O O . LYS B 1 4 ? 23.766 29.938 23.719 1 61.78 4 LYS B O 1
ATOM 1675 N N . ARG B 1 5 ? 23.891 32.094 24.031 1 71.38 5 ARG B N 1
ATOM 1676 C CA . ARG B 1 5 ? 22.547 32.531 23.656 1 71.38 5 ARG B CA 1
ATOM 1677 C C . ARG B 1 5 ? 22.203 32.094 22.234 1 71.38 5 ARG B C 1
ATOM 1679 O O . ARG B 1 5 ? 22.953 32.375 21.297 1 71.38 5 ARG B O 1
ATOM 1686 N N . ARG B 1 6 ? 21.359 31.078 22.094 1 74.44 6 ARG B N 1
ATOM 1687 C CA . ARG B 1 6 ? 20.906 30.672 20.766 1 74.44 6 ARG B CA 1
ATOM 1688 C C . ARG B 1 6 ? 20.562 31.875 19.891 1 74.44 6 ARG B C 1
ATOM 1690 O O . ARG B 1 6 ? 20 32.844 20.375 1 74.44 6 ARG B O 1
ATOM 1697 N N . THR B 1 7 ? 21.125 31.891 18.656 1 86.94 7 THR B N 1
ATOM 1698 C CA . THR B 1 7 ? 20.766 32.938 17.703 1 86.94 7 THR B CA 1
ATOM 1699 C C . THR B 1 7 ? 19.297 32.812 17.312 1 86.94 7 THR B C 1
ATOM 1701 O O . THR B 1 7 ? 18.641 31.828 17.641 1 86.94 7 THR B O 1
ATOM 1704 N N . GLN B 1 8 ? 18.672 33.938 16.828 1 83.69 8 GLN B N 1
ATOM 1705 C CA . GLN B 1 8 ? 17.281 33.938 16.359 1 83.69 8 GLN B CA 1
ATOM 1706 C C . GLN B 1 8 ? 17.031 32.812 15.359 1 83.69 8 GLN B C 1
ATOM 1708 O O . GLN B 1 8 ? 15.992 32.156 15.398 1 83.69 8 GLN B O 1
ATOM 1713 N N . ALA B 1 9 ? 18.047 32.562 14.516 1 84.56 9 ALA B N 1
ATOM 1714 C CA . ALA B 1 9 ? 17.953 31.5 13.508 1 84.56 9 ALA B CA 1
ATOM 1715 C C . ALA B 1 9 ? 17.922 30.125 14.172 1 84.56 9 ALA B C 1
ATOM 1717 O O . ALA B 1 9 ? 17.141 29.266 13.766 1 84.56 9 ALA B O 1
ATOM 1718 N N . GLU B 1 10 ? 18.656 29.953 15.086 1 83.12 10 GLU B N 1
ATOM 1719 C CA . GLU B 1 10 ? 18.703 28.688 15.805 1 83.12 10 GLU B CA 1
ATOM 1720 C C . GLU B 1 10 ? 17.391 28.438 16.547 1 83.12 10 GLU B C 1
ATOM 1722 O O . GLU B 1 10 ? 16.891 27.312 16.562 1 83.12 10 GLU B O 1
ATOM 1727 N N . ARG B 1 11 ? 16.906 29.5 17.141 1 83 11 ARG B N 1
ATOM 1728 C CA . ARG B 1 11 ? 15.648 29.375 17.859 1 83 11 ARG B CA 1
ATOM 1729 C C . ARG B 1 11 ? 14.508 29.031 16.906 1 83 11 ARG B C 1
ATOM 1731 O O . ARG B 1 11 ? 13.641 28.219 17.234 1 83 11 ARG B O 1
ATOM 1738 N N . ALA B 1 12 ? 14.562 29.656 15.789 1 85.56 12 ALA B N 1
ATOM 1739 C CA . ALA B 1 12 ? 13.539 29.391 14.773 1 85.56 12 ALA B CA 1
ATOM 1740 C C . ALA B 1 12 ? 13.594 27.938 14.305 1 85.56 12 ALA B C 1
ATOM 1742 O O . ALA B 1 12 ? 12.555 27.281 14.164 1 85.56 12 ALA B O 1
ATOM 1743 N N . MET B 1 13 ? 14.75 27.5 14.117 1 88.94 13 MET B N 1
ATOM 1744 C CA . MET B 1 13 ? 14.93 26.125 13.68 1 88.94 13 MET B CA 1
ATOM 1745 C C . MET B 1 13 ? 14.461 25.141 14.75 1 88.94 13 MET B C 1
ATOM 1747 O O . MET B 1 13 ? 13.867 24.109 14.438 1 88.94 13 MET B O 1
ATOM 1751 N N . GLU B 1 14 ? 14.734 25.484 15.891 1 91.75 14 GLU B N 1
ATOM 1752 C CA . GLU B 1 14 ? 14.305 24.641 17 1 91.75 14 GLU B CA 1
ATOM 1753 C C . GLU B 1 14 ? 12.781 24.578 17.094 1 91.75 14 GLU B C 1
ATOM 1755 O O . GLU B 1 14 ? 12.211 23.5 17.281 1 91.75 14 GLU B O 1
ATOM 1760 N N . THR B 1 15 ? 12.18 25.734 16.984 1 93.56 15 THR B N 1
ATOM 1761 C CA . THR B 1 15 ? 10.727 25.797 17.047 1 93.56 15 THR B CA 1
ATOM 1762 C C . THR B 1 15 ? 10.102 25.016 15.891 1 93.56 15 THR B C 1
ATOM 1764 O O . THR B 1 15 ? 9.133 24.281 16.078 1 93.56 15 THR B O 1
ATOM 1767 N N . GLN B 1 16 ? 10.664 25.219 14.742 1 95.44 16 GLN B N 1
ATOM 1768 C CA . GLN B 1 16 ? 10.188 24.469 13.586 1 95.44 16 GLN B CA 1
ATOM 1769 C C . GLN B 1 16 ? 10.297 22.969 13.82 1 95.44 16 GLN B C 1
ATOM 1771 O O . GLN B 1 16 ? 9.375 22.219 13.492 1 95.44 16 GLN B O 1
ATOM 1776 N N . GLY B 1 17 ? 11.422 22.562 14.344 1 96.5 17 GLY B N 1
ATOM 1777 C CA . GLY B 1 17 ? 11.617 21.156 14.672 1 96.5 17 GLY B CA 1
ATOM 1778 C C . GLY B 1 17 ? 10.602 20.625 15.656 1 96.5 17 GLY B C 1
ATOM 1779 O O . GLY B 1 17 ? 10.094 19.5 15.492 1 96.5 17 GLY B O 1
ATOM 1780 N N . LYS B 1 18 ? 10.312 21.406 16.641 1 96.94 18 LYS B N 1
ATOM 1781 C CA . LYS B 1 18 ? 9.32 21.016 17.641 1 96.94 18 LYS B CA 1
ATOM 1782 C C . LYS B 1 18 ? 7.941 20.844 17 1 96.94 18 LYS B C 1
ATOM 1784 O O . LYS B 1 18 ? 7.203 19.922 17.344 1 96.94 18 LYS B O 1
ATOM 1789 N N . LEU B 1 19 ? 7.633 21.75 16.125 1 97.88 19 LEU B N 1
ATOM 1790 C CA . LEU B 1 19 ? 6.336 21.703 15.453 1 97.88 19 LEU B CA 1
ATOM 1791 C C . LEU B 1 19 ? 6.23 20.484 14.547 1 97.88 19 LEU B C 1
ATOM 1793 O O . LEU B 1 19 ? 5.195 19.812 14.516 1 97.88 19 LEU B O 1
ATOM 1797 N N . ILE B 1 20 ? 7.301 20.219 13.867 1 97.75 20 ILE B N 1
ATOM 1798 C CA . ILE B 1 20 ? 7.324 19.062 12.977 1 97.75 20 ILE B CA 1
ATOM 1799 C C . ILE B 1 20 ? 7.207 17.781 13.789 1 97.75 20 ILE B C 1
ATOM 1801 O O . ILE B 1 20 ? 6.41 16.891 13.453 1 97.75 20 ILE B O 1
ATOM 1805 N N . ALA B 1 21 ? 7.914 17.703 14.883 1 97 21 ALA B N 1
ATOM 1806 C CA . ALA B 1 21 ? 7.859 16.531 15.758 1 97 21 ALA B CA 1
ATOM 1807 C C . ALA B 1 21 ? 6.465 16.359 16.344 1 97 21 ALA B C 1
ATOM 1809 O O . ALA B 1 21 ? 5.949 15.234 16.422 1 97 21 ALA B O 1
ATOM 1810 N N . ALA B 1 22 ? 5.914 17.406 16.734 1 97.88 22 ALA B N 1
ATOM 1811 C CA . ALA B 1 22 ? 4.562 17.375 17.297 1 97.88 22 ALA B CA 1
ATOM 1812 C C . ALA B 1 22 ? 3.545 16.953 16.25 1 97.88 22 ALA B C 1
ATOM 1814 O O . ALA B 1 22 ? 2.646 16.156 16.531 1 97.88 22 ALA B O 1
ATOM 1815 N N . ALA B 1 23 ? 3.695 17.531 15.047 1 97.56 23 ALA B N 1
ATOM 1816 C CA . ALA B 1 23 ? 2.805 17.172 13.953 1 97.56 23 ALA B CA 1
ATOM 1817 C C . ALA B 1 23 ? 2.896 15.672 13.648 1 97.56 23 ALA B C 1
ATOM 1819 O O . ALA B 1 23 ? 1.877 15.008 13.445 1 97.56 23 ALA B O 1
ATOM 1820 N N . LEU B 1 24 ? 4.09 15.188 13.648 1 95.81 24 LEU B N 1
ATOM 1821 C CA . LEU B 1 24 ? 4.293 13.758 13.438 1 95.81 24 LEU B CA 1
ATOM 1822 C C . LEU B 1 24 ? 3.59 12.945 14.508 1 95.81 24 LEU B C 1
ATOM 1824 O O . LEU B 1 24 ? 2.969 11.922 14.211 1 95.81 24 LEU B O 1
ATOM 1828 N N . GLY B 1 25 ? 3.734 13.336 15.727 1 95 25 GLY B N 1
ATOM 1829 C CA . GLY B 1 25 ? 3.045 12.664 16.812 1 95 25 GLY B CA 1
ATOM 1830 C C . GLY B 1 25 ? 1.537 12.641 16.641 1 95 25 GLY B C 1
ATOM 1831 O O . GLY B 1 25 ? 0.899 11.609 16.859 1 95 25 GLY B O 1
ATOM 1832 N N . VAL B 1 26 ? 0.974 13.766 16.234 1 95.19 26 VAL B N 1
ATOM 1833 C CA . VAL B 1 26 ? -0.466 13.867 16.031 1 95.19 26 VAL B CA 1
ATOM 1834 C C . VAL B 1 26 ? -0.879 12.953 14.875 1 95.19 26 VAL B C 1
ATOM 1836 O O . VAL B 1 26 ? -1.89 12.25 14.969 1 95.19 26 VAL B O 1
ATOM 1839 N N . LEU B 1 27 ? -0.101 12.93 13.82 1 94.31 27 LEU B N 1
ATOM 1840 C CA . LEU B 1 27 ? -0.379 12.062 12.688 1 94.31 27 LEU B CA 1
ATOM 1841 C C . LEU B 1 27 ? -0.316 10.594 13.102 1 94.31 27 LEU B C 1
ATOM 1843 O O . LEU B 1 27 ? -1.113 9.781 12.633 1 94.31 27 LEU B O 1
ATOM 1847 N N . ARG B 1 28 ? 0.626 10.297 13.93 1 91.31 28 ARG B N 1
ATOM 1848 C CA . ARG B 1 28 ? 0.764 8.93 14.414 1 91.31 28 ARG B CA 1
ATOM 1849 C C . ARG B 1 28 ? -0.464 8.508 15.219 1 91.31 28 ARG B C 1
ATOM 1851 O O . ARG B 1 28 ? -0.926 7.371 15.102 1 91.31 28 ARG B O 1
ATOM 1858 N N . GLU B 1 29 ? -0.994 9.375 15.938 1 90.19 29 GLU B N 1
ATOM 1859 C CA . GLU B 1 29 ? -2.102 9.078 16.844 1 90.19 29 GLU B CA 1
ATOM 1860 C C . GLU B 1 29 ? -3.439 9.125 16.109 1 90.19 29 GLU B C 1
ATOM 1862 O O . GLU B 1 29 ? -4.289 8.258 16.297 1 90.19 29 GLU B O 1
ATOM 1867 N N . LYS B 1 30 ? -3.607 10.172 15.203 1 91.25 30 LYS B N 1
ATOM 1868 C CA . LYS B 1 30 ? -4.949 10.461 14.703 1 91.25 30 LYS B CA 1
ATOM 1869 C C . LYS B 1 30 ? -5.047 10.195 13.203 1 91.25 30 LYS B C 1
ATOM 1871 O O . LYS B 1 30 ? -6.141 10.172 12.641 1 91.25 30 LYS B O 1
ATOM 1876 N N . GLY B 1 31 ? -3.914 9.984 12.562 1 90.75 31 GLY B N 1
ATOM 1877 C CA . GLY B 1 31 ? -3.928 9.867 11.117 1 90.75 31 GLY B CA 1
ATOM 1878 C C . GLY B 1 31 ? -4.18 11.188 10.414 1 90.75 31 GLY B C 1
ATOM 1879 O O . GLY B 1 31 ? -4.273 12.234 11.062 1 90.75 31 GLY B O 1
ATOM 1880 N N . TYR B 1 32 ? -4.285 11.156 9.117 1 91.62 32 TYR B N 1
ATOM 1881 C CA . TYR B 1 32 ? -4.488 12.375 8.336 1 91.62 32 TYR B CA 1
ATOM 1882 C C . TYR B 1 32 ? -5.902 12.906 8.523 1 91.62 32 TYR B C 1
ATOM 1884 O O . TYR B 1 32 ? -6.098 14.117 8.703 1 91.62 32 TYR B O 1
ATOM 1892 N N . ALA B 1 33 ? -6.859 12.023 8.422 1 88.62 33 ALA B N 1
ATOM 1893 C CA . ALA B 1 33 ? -8.258 12.422 8.523 1 88.62 33 ALA B CA 1
ATOM 1894 C C . ALA B 1 33 ? -8.539 13.102 9.859 1 88.62 33 ALA B C 1
ATOM 1896 O O . ALA B 1 33 ? -9.359 14.023 9.938 1 88.62 33 ALA B O 1
ATOM 1897 N N . GLY B 1 34 ? -7.84 12.719 10.875 1 90.94 34 GLY B N 1
ATOM 1898 C CA . GLY B 1 34 ? -8.047 13.281 12.203 1 90.94 34 GLY B CA 1
ATOM 1899 C C . GLY B 1 34 ? -7.074 14.391 12.539 1 90.94 34 GLY B C 1
ATOM 1900 O O . GLY B 1 34 ? -7.137 14.969 13.625 1 90.94 34 GLY B O 1
ATOM 1901 N N . PHE B 1 35 ? -6.211 14.742 11.664 1 94.31 35 PHE B N 1
ATOM 1902 C CA . PHE B 1 35 ? -5.172 15.734 11.922 1 94.31 35 PHE B CA 1
ATOM 1903 C C . PHE B 1 35 ? -5.75 17.141 11.883 1 94.31 35 PHE B C 1
ATOM 1905 O O . PHE B 1 35 ? -6.355 17.547 10.883 1 94.31 35 PHE B O 1
ATOM 1912 N N . ARG B 1 36 ? -5.613 17.875 12.922 1 95 36 ARG B N 1
ATOM 1913 C CA . ARG B 1 36 ? -5.938 19.297 13.008 1 95 36 ARG B CA 1
ATOM 1914 C C . ARG B 1 36 ? -4.711 20.125 13.375 1 95 36 ARG B C 1
ATOM 1916 O O . ARG B 1 36 ? -4.035 19.828 14.367 1 95 36 ARG B O 1
ATOM 1923 N N . ILE B 1 37 ? -4.504 21.094 12.57 1 96.06 37 ILE B N 1
ATOM 1924 C CA . ILE B 1 37 ? -3.334 21.922 12.805 1 96.06 37 ILE B CA 1
ATOM 1925 C C . ILE B 1 37 ? -3.426 22.562 14.195 1 96.06 37 ILE B C 1
ATOM 1927 O O . ILE B 1 37 ? -2.404 22.781 14.852 1 96.06 37 ILE B O 1
ATOM 1931 N N . ALA B 1 38 ? -4.598 22.734 14.75 1 95.88 38 ALA B N 1
ATOM 1932 C CA . ALA B 1 38 ? -4.84 23.359 16.047 1 95.88 38 ALA B CA 1
ATOM 1933 C C . ALA B 1 38 ? -4.344 22.453 17.188 1 95.88 38 ALA B C 1
ATOM 1935 O O . ALA B 1 38 ? -4.137 22.922 18.312 1 95.88 38 ALA B O 1
ATOM 1936 N N . ASP B 1 39 ? -4.129 21.203 16.922 1 96.25 39 ASP B N 1
ATOM 1937 C CA . ASP B 1 39 ? -3.68 20.25 17.938 1 96.25 39 ASP B CA 1
ATOM 1938 C C . ASP B 1 39 ? -2.162 20.297 18.109 1 96.25 39 ASP B C 1
ATOM 1940 O O . ASP B 1 39 ? -1.616 19.719 19.047 1 96.25 39 ASP B O 1
ATOM 1944 N N . VAL B 1 40 ? -1.408 20.969 17.25 1 97.69 40 VAL B N 1
ATOM 1945 C CA . VAL B 1 40 ? 0.036 20.812 17.109 1 97.69 40 VAL B CA 1
ATOM 1946 C C . VAL B 1 40 ? 0.75 21.75 18.078 1 97.69 40 VAL B C 1
ATOM 1948 O O . VAL B 1 40 ? 1.676 21.328 18.781 1 97.69 40 VAL B O 1
ATOM 1951 N N . PRO B 1 41 ? 0.303 23.031 18.219 1 96.31 41 PRO B N 1
ATOM 1952 C CA . PRO B 1 41 ? 1.063 23.938 19.094 1 96.31 41 PRO B CA 1
ATOM 1953 C C . PRO B 1 41 ? 1.116 23.453 20.547 1 96.31 41 PRO B C 1
ATOM 1955 O O . PRO B 1 41 ? 2.176 23.5 21.172 1 96.31 41 PRO B O 1
ATOM 1958 N N . GLY B 1 42 ? 0.007 22.953 21.062 1 95.5 42 GLY B N 1
ATOM 1959 C CA . GLY B 1 42 ? -0.006 22.422 22.406 1 95.5 42 GLY B CA 1
ATOM 1960 C C . GLY B 1 42 ? 0.946 21.25 22.594 1 95.5 42 GLY B C 1
ATOM 1961 O O . GLY B 1 42 ? 1.705 21.219 23.562 1 95.5 42 GLY B O 1
ATOM 1962 N N . ALA B 1 43 ? 0.959 20.391 21.688 1 95.31 43 ALA B N 1
ATOM 1963 C CA . ALA B 1 43 ? 1.832 19.234 21.734 1 95.31 43 ALA B CA 1
ATOM 1964 C C . ALA B 1 43 ? 3.297 19.625 21.609 1 95.31 43 ALA B C 1
ATOM 1966 O O . ALA B 1 43 ? 4.184 18.969 22.156 1 95.31 43 ALA B O 1
ATOM 1967 N N . ALA B 1 44 ? 3.549 20.703 20.906 1 96.38 44 ALA B N 1
ATOM 1968 C CA . ALA B 1 44 ? 4.906 21.188 20.641 1 96.38 44 ALA B CA 1
ATOM 1969 C C . ALA B 1 44 ? 5.398 22.078 21.781 1 96.38 44 ALA B C 1
ATOM 1971 O O . ALA B 1 44 ? 6.59 22.391 21.859 1 96.38 44 ALA B O 1
ATOM 1972 N N . GLY B 1 45 ? 4.457 22.531 22.625 1 96.81 45 GLY B N 1
ATOM 1973 C CA . GLY B 1 45 ? 4.812 23.453 23.688 1 96.81 45 GLY B CA 1
ATOM 1974 C C . GLY B 1 45 ? 5.082 24.875 23.188 1 96.81 45 GLY B C 1
ATOM 1975 O O . GLY B 1 45 ? 5.98 25.547 23.688 1 96.81 45 GLY B O 1
ATOM 1976 N N . VAL B 1 46 ? 4.43 25.25 22.141 1 96.19 46 VAL B N 1
ATOM 1977 C CA . VAL B 1 46 ? 4.574 26.594 21.594 1 96.19 46 VAL B CA 1
ATOM 1978 C C . VAL B 1 46 ? 3.199 27.25 21.469 1 96.19 46 VAL B C 1
ATOM 1980 O O . VAL B 1 46 ? 2.172 26.578 21.625 1 96.19 46 VAL B O 1
ATOM 1983 N N . SER B 1 47 ? 3.211 28.516 21.219 1 95.06 47 SER B N 1
ATOM 1984 C CA . SER B 1 47 ? 1.953 29.25 21.062 1 95.06 47 SER B CA 1
ATOM 1985 C C . SER B 1 47 ? 1.362 29.031 19.672 1 95.06 47 SER B C 1
ATOM 1987 O O . SER B 1 47 ? 2.078 28.672 18.734 1 95.06 47 SER B O 1
ATOM 1989 N N . ARG B 1 48 ? 0.059 29.203 19.531 1 94.81 48 ARG B N 1
ATOM 1990 C CA . ARG B 1 48 ? -0.603 29.172 18.234 1 94.81 48 ARG B CA 1
ATOM 1991 C C . ARG B 1 48 ? -0.008 30.219 17.281 1 94.81 48 ARG B C 1
ATOM 1993 O O . ARG B 1 48 ? 0.106 29.984 16.078 1 94.81 48 ARG B O 1
ATOM 2000 N N . GLY B 1 49 ? 0.344 31.359 17.859 1 94.94 49 GLY B N 1
ATOM 2001 C CA . GLY B 1 49 ? 0.98 32.406 17.078 1 94.94 49 GLY B CA 1
ATOM 2002 C C . GLY B 1 49 ? 2.312 31.984 16.484 1 94.94 49 GLY B C 1
ATOM 2003 O O . GLY B 1 49 ? 2.6 32.25 15.328 1 94.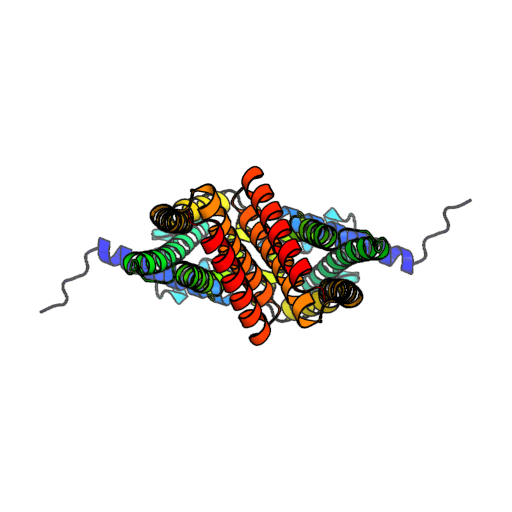94 49 GLY B O 1
ATOM 2004 N N . ALA B 1 50 ? 3.064 31.375 17.297 1 94.31 50 ALA B N 1
ATOM 2005 C CA . ALA B 1 50 ? 4.348 30.859 16.844 1 94.31 50 ALA B CA 1
ATOM 2006 C C . ALA B 1 50 ? 4.156 29.844 15.719 1 94.31 50 ALA B C 1
ATOM 2008 O O . ALA B 1 50 ? 4.887 29.859 14.727 1 94.31 50 ALA B O 1
ATOM 2009 N N . GLN B 1 51 ? 3.193 28.875 15.891 1 96.62 51 GLN B N 1
ATOM 2010 C CA . GLN B 1 51 ? 2.887 27.906 14.836 1 96.62 51 GLN B CA 1
ATOM 2011 C C . GLN B 1 51 ? 2.531 28.625 13.531 1 96.62 51 GLN B C 1
ATOM 2013 O O . GLN B 1 51 ? 3.053 28.281 12.469 1 96.62 51 GLN B O 1
ATOM 2018 N N . SER B 1 52 ? 1.657 29.625 13.664 1 96.56 52 SER B N 1
ATOM 2019 C CA . SER B 1 52 ? 1.196 30.328 12.477 1 96.56 52 SER B CA 1
ATOM 2020 C C . SER B 1 52 ? 2.348 31.062 11.789 1 96.56 52 SER B C 1
ATOM 2022 O O . SER B 1 52 ? 2.371 31.172 10.562 1 96.56 52 SER B O 1
ATOM 2024 N N . HIS B 1 53 ? 3.26 31.547 12.586 1 95.94 53 HIS B N 1
ATOM 2025 C CA . HIS B 1 53 ? 4.43 32.219 12.039 1 95.94 53 HIS B CA 1
ATOM 2026 C C . HIS B 1 53 ? 5.301 31.281 11.234 1 95.94 53 HIS B C 1
ATOM 2028 O O . HIS B 1 53 ? 5.73 31.609 10.125 1 95.94 53 HIS B O 1
ATOM 2034 N N . HIS B 1 54 ? 5.5 30.109 11.727 1 96.44 54 HIS B N 1
ATOM 2035 C CA . HIS B 1 54 ? 6.395 29.141 11.086 1 96.44 54 HIS B CA 1
ATOM 2036 C C . HIS B 1 54 ? 5.668 28.344 10.008 1 96.44 54 HIS B C 1
ATOM 2038 O O . HIS B 1 54 ? 6.242 28.047 8.961 1 96.44 54 HIS B O 1
ATOM 2044 N N . PHE B 1 55 ? 4.402 27.953 10.273 1 97.94 55 PHE B N 1
ATOM 2045 C CA . PHE B 1 55 ? 3.553 27.203 9.352 1 97.94 55 PHE B CA 1
ATOM 2046 C C . PHE B 1 55 ? 2.148 27.797 9.305 1 97.94 55 PHE B C 1
ATOM 2048 O O . PHE B 1 55 ? 1.257 27.344 10.031 1 97.94 55 PHE B O 1
ATOM 2055 N N . PRO B 1 56 ? 2.012 28.672 8.367 1 96.31 56 PRO B N 1
ATOM 2056 C CA . PRO B 1 56 ? 0.747 29.406 8.312 1 96.31 56 PRO B CA 1
ATOM 2057 C C . PRO B 1 56 ? -0.436 28.516 7.926 1 96.31 56 PRO B C 1
ATOM 2059 O O . PRO B 1 56 ? -1.581 28.828 8.258 1 96.31 56 PRO B O 1
ATOM 2062 N N . THR B 1 57 ? -0.08 27.406 7.23 1 96.31 57 THR B N 1
ATOM 2063 C CA . THR B 1 57 ? -1.186 26.562 6.781 1 96.31 57 THR B CA 1
ATOM 2064 C C . THR B 1 57 ? -0.954 25.109 7.176 1 96.31 57 THR B C 1
ATOM 2066 O O . THR B 1 57 ? 0.188 24.688 7.379 1 96.31 57 THR B O 1
ATOM 2069 N N . LYS B 1 58 ? -2.016 24.344 7.285 1 96.31 58 LYS B N 1
ATOM 2070 C CA . LYS B 1 58 ? -1.978 22.906 7.531 1 96.31 58 LYS B CA 1
ATOM 2071 C C . LYS B 1 58 ? -1.118 22.203 6.488 1 96.31 58 LYS B C 1
ATOM 2073 O O . LYS B 1 58 ? -0.308 21.328 6.832 1 96.31 58 LYS B O 1
ATOM 2078 N N . LEU B 1 59 ? -1.29 22.641 5.227 1 96.5 59 LEU B N 1
ATOM 2079 C CA . LEU B 1 59 ? -0.564 22.016 4.121 1 96.5 59 LEU B CA 1
ATOM 2080 C C . LEU B 1 59 ? 0.941 22.188 4.297 1 96.5 59 LEU B C 1
ATOM 2082 O O . LEU B 1 59 ? 1.7 21.234 4.141 1 96.5 59 LEU B O 1
ATOM 2086 N N . GLU B 1 60 ? 1.349 23.328 4.652 1 97.38 60 GLU B N 1
ATOM 2087 C CA . GLU B 1 60 ? 2.771 23.609 4.812 1 97.38 60 GLU B CA 1
ATOM 2088 C C . GLU B 1 60 ? 3.373 22.766 5.938 1 97.38 60 GLU B C 1
ATOM 2090 O O . GLU B 1 60 ? 4.488 22.25 5.809 1 97.38 60 GLU B O 1
ATOM 2095 N N . LEU B 1 61 ? 2.637 22.703 6.988 1 97.75 61 LEU B N 1
ATOM 2096 C CA . LEU B 1 61 ? 3.121 21.906 8.117 1 97.75 61 LEU B CA 1
ATOM 2097 C C . LEU B 1 61 ? 3.184 20.438 7.754 1 97.75 61 LEU B C 1
ATOM 2099 O O . LEU B 1 61 ? 4.164 19.75 8.062 1 97.75 61 LEU B O 1
ATOM 2103 N N . LEU B 1 62 ? 2.178 19.891 7.09 1 97.31 62 LEU B N 1
ATOM 2104 C CA . LEU B 1 62 ? 2.131 18.5 6.676 1 97.31 62 LEU B CA 1
ATOM 2105 C C . LEU B 1 62 ? 3.293 18.172 5.742 1 97.31 62 LEU B C 1
ATOM 2107 O O . LEU B 1 62 ? 3.963 17.156 5.914 1 97.31 62 LEU B O 1
ATOM 2111 N N . LEU B 1 63 ? 3.525 19.031 4.77 1 97.12 63 LEU B N 1
ATOM 2112 C CA . LEU B 1 63 ? 4.59 18.781 3.803 1 97.12 63 LEU B CA 1
ATOM 2113 C C . LEU B 1 63 ? 5.957 18.844 4.473 1 97.12 63 LEU B C 1
ATOM 2115 O O . LEU B 1 63 ? 6.844 18.047 4.164 1 97.12 63 LEU B O 1
ATOM 2119 N N . ALA B 1 64 ? 6.098 19.781 5.367 1 97.5 64 ALA B N 1
ATOM 2120 C CA . ALA B 1 64 ? 7.355 19.859 6.109 1 97.5 64 ALA B CA 1
ATOM 2121 C C . ALA B 1 64 ? 7.582 18.609 6.953 1 97.5 64 ALA B C 1
ATOM 2123 O O . ALA B 1 64 ? 8.711 18.109 7.051 1 97.5 64 ALA B O 1
ATOM 2124 N N . THR B 1 65 ? 6.551 18.141 7.586 1 97.12 65 THR B N 1
ATOM 2125 C CA . THR B 1 65 ? 6.617 16.938 8.398 1 97.12 65 THR B CA 1
ATOM 2126 C C . THR B 1 65 ? 6.965 15.727 7.531 1 97.12 65 THR B C 1
ATOM 2128 O O . THR B 1 65 ? 7.848 14.938 7.887 1 97.12 65 THR B O 1
ATOM 2131 N N . PHE B 1 66 ? 6.348 15.578 6.418 1 96.44 66 PHE B N 1
ATOM 2132 C CA . PHE B 1 66 ? 6.605 14.5 5.473 1 96.44 66 PHE B CA 1
ATOM 2133 C C . PHE B 1 66 ? 8.047 14.547 4.973 1 96.44 66 PHE B C 1
ATOM 2135 O O . PHE B 1 66 ? 8.719 13.516 4.918 1 96.44 66 PHE B O 1
ATOM 2142 N N . GLU B 1 67 ? 8.469 15.727 4.617 1 96.31 67 GLU B N 1
ATOM 2143 C CA . GLU B 1 67 ? 9.836 15.906 4.133 1 96.31 67 GLU B CA 1
ATOM 2144 C C . GLU B 1 67 ? 10.852 15.516 5.199 1 96.31 67 GLU B C 1
ATOM 2146 O O . GLU B 1 67 ? 11.844 14.836 4.898 1 96.31 67 GLU B O 1
ATOM 2151 N N . TRP B 1 68 ? 10.602 15.977 6.359 1 95.69 68 TRP B N 1
ATOM 2152 C CA . TRP B 1 68 ? 11.492 15.625 7.457 1 95.69 68 TRP B CA 1
ATOM 2153 C C . TRP B 1 68 ? 11.562 14.117 7.641 1 95.69 68 TRP B C 1
ATOM 2155 O O . TRP B 1 68 ? 12.648 13.547 7.77 1 95.69 68 TRP B O 1
ATOM 2165 N N . LEU B 1 69 ? 10.453 13.469 7.672 1 93.69 69 LEU B N 1
ATOM 2166 C CA . LEU B 1 69 ? 10.383 12.016 7.828 1 93.69 69 LEU B CA 1
ATOM 2167 C C . LEU B 1 69 ? 11.18 11.312 6.738 1 93.69 69 LEU B C 1
ATOM 2169 O O . LEU B 1 69 ? 11.992 10.43 7.027 1 93.69 69 LEU B O 1
ATOM 2173 N N . TYR B 1 70 ? 11.031 11.68 5.508 1 93.88 70 TYR B N 1
ATOM 2174 C CA . TYR B 1 70 ? 11.703 11.039 4.379 1 93.88 70 TYR B CA 1
ATOM 2175 C C . TYR B 1 70 ? 13.195 11.344 4.383 1 93.88 70 TYR B C 1
ATOM 2177 O O . TYR B 1 70 ? 14 10.523 3.949 1 93.88 70 TYR B O 1
ATOM 2185 N N . GLU B 1 71 ? 13.523 12.547 4.848 1 94.44 71 GLU B N 1
ATOM 2186 C CA . GLU B 1 71 ? 14.945 12.859 4.996 1 94.44 71 GLU B CA 1
ATOM 2187 C C . GLU B 1 71 ? 15.609 11.922 5.996 1 94.44 71 GLU B C 1
ATOM 2189 O O . GLU B 1 71 ? 16.719 11.445 5.758 1 94.44 71 GLU B O 1
ATOM 2194 N N . GLN B 1 72 ? 14.922 11.672 7.098 1 92.12 72 GLN B N 1
ATOM 2195 C CA . GLN B 1 72 ? 15.461 10.766 8.102 1 92.12 72 GLN B CA 1
ATOM 2196 C C . GLN B 1 72 ? 15.641 9.359 7.527 1 92.12 72 GLN B C 1
ATOM 2198 O O . GLN B 1 72 ? 16.656 8.711 7.762 1 92.12 72 GLN B O 1
ATOM 2203 N N . ILE B 1 73 ? 14.734 8.953 6.797 1 89.88 73 ILE B N 1
ATOM 2204 C CA . ILE B 1 73 ? 14.75 7.609 6.223 1 89.88 73 ILE B CA 1
ATOM 2205 C C . ILE B 1 73 ? 15.844 7.516 5.16 1 89.88 73 ILE B C 1
ATOM 2207 O O . ILE B 1 73 ? 16.578 6.527 5.105 1 89.88 73 ILE B O 1
ATOM 2211 N N . THR B 1 74 ? 15.875 8.539 4.312 1 93.38 74 THR B N 1
ATOM 2212 C CA . THR B 1 74 ? 16.906 8.594 3.283 1 93.38 74 THR B CA 1
ATOM 2213 C C . THR B 1 74 ? 18.297 8.539 3.906 1 93.38 74 THR B C 1
ATOM 2215 O O . THR B 1 74 ? 19.172 7.82 3.418 1 93.38 74 THR B O 1
ATOM 2218 N N . GLU B 1 75 ? 18.453 9.227 4.98 1 95.19 75 GLU B N 1
ATOM 2219 C CA . GLU B 1 75 ? 19.75 9.266 5.633 1 95.19 75 GLU B CA 1
ATOM 2220 C C . GLU B 1 75 ? 20.125 7.898 6.188 1 95.19 75 GLU B C 1
ATOM 2222 O O . GLU B 1 75 ? 21.297 7.512 6.156 1 95.19 75 GLU B O 1
ATOM 2227 N N . ARG B 1 76 ? 19.203 7.191 6.707 1 94.12 76 ARG B N 1
ATOM 2228 C CA . ARG B 1 76 ? 19.453 5.836 7.184 1 94.12 76 ARG B CA 1
ATOM 2229 C C . ARG B 1 76 ? 19.922 4.93 6.047 1 94.12 76 ARG B C 1
ATOM 2231 O O . ARG B 1 76 ? 20.859 4.16 6.203 1 94.12 76 ARG B O 1
ATOM 2238 N N . SER B 1 77 ? 19.234 5.004 4.879 1 95.94 77 SER B N 1
ATOM 2239 C CA . SER B 1 77 ? 19.609 4.211 3.709 1 95.94 77 SER B CA 1
ATOM 2240 C C . SER B 1 77 ? 21 4.586 3.199 1 95.94 77 SER B C 1
ATOM 2242 O O . SER B 1 77 ? 21.781 3.713 2.84 1 95.94 77 SER B O 1
ATOM 2244 N N . ARG B 1 78 ? 21.266 5.914 3.18 1 96.31 78 ARG B N 1
ATOM 2245 C CA . ARG B 1 78 ? 22.578 6.395 2.74 1 96.31 78 ARG B CA 1
ATOM 2246 C C . ARG B 1 78 ? 23.688 5.863 3.643 1 96.31 78 ARG B C 1
ATOM 2248 O O . ARG B 1 78 ? 24.75 5.484 3.162 1 96.31 78 ARG B O 1
ATOM 2255 N N . ALA B 1 79 ? 23.438 5.895 4.934 1 96.88 79 ALA B N 1
ATOM 2256 C CA . ALA B 1 79 ? 24.406 5.383 5.895 1 96.88 79 ALA B CA 1
ATOM 2257 C C . ALA B 1 79 ? 24.672 3.898 5.66 1 96.88 79 ALA B C 1
ATOM 2259 O O . ALA B 1 79 ? 25.828 3.451 5.73 1 96.88 79 ALA B O 1
ATOM 2260 N N . ARG B 1 80 ? 23.625 3.094 5.41 1 96.69 80 ARG B N 1
ATOM 2261 C CA . ARG B 1 80 ? 23.781 1.677 5.09 1 96.69 80 ARG B CA 1
ATOM 2262 C C . ARG B 1 80 ? 24.625 1.483 3.84 1 96.69 80 ARG B C 1
ATOM 2264 O O . ARG B 1 80 ? 25.531 0.648 3.824 1 96.69 80 ARG B O 1
ATOM 2271 N N . LEU B 1 81 ? 24.328 2.277 2.822 1 97.19 81 LEU B N 1
ATOM 2272 C CA . LEU B 1 81 ? 25.016 2.166 1.539 1 97.19 81 LEU B CA 1
ATOM 2273 C C . LEU B 1 81 ? 26.484 2.559 1.671 1 97.19 81 LEU B C 1
ATOM 2275 O O . LEU B 1 81 ? 27.359 1.953 1.037 1 97.19 81 LEU B O 1
ATOM 2279 N N . ALA B 1 82 ? 26.75 3.562 2.525 1 96.44 82 ALA B N 1
ATOM 2280 C CA . ALA B 1 82 ? 28.109 4.062 2.73 1 96.44 82 ALA B CA 1
ATOM 2281 C C . ALA B 1 82 ? 28.969 3.018 3.428 1 96.44 82 ALA B C 1
ATOM 2283 O O . ALA B 1 82 ? 30.203 3.031 3.293 1 96.44 82 ALA B O 1
ATOM 2284 N N . LYS B 1 83 ? 28.359 2.109 4.109 1 97.06 83 LYS B N 1
ATOM 2285 C CA . LYS B 1 83 ? 29.094 1.116 4.891 1 97.06 83 LYS B CA 1
ATOM 2286 C C . LYS B 1 83 ? 29.25 -0.186 4.113 1 97.06 83 LYS B C 1
ATOM 2288 O O . LYS B 1 83 ? 29.906 -1.117 4.582 1 97.06 83 LYS B O 1
ATOM 2293 N N . LEU B 1 84 ? 28.641 -0.245 2.945 1 97 84 LEU B N 1
ATOM 2294 C CA . LEU B 1 84 ? 28.672 -1.472 2.156 1 97 84 LEU B CA 1
ATOM 2295 C C . LEU B 1 84 ? 30.094 -1.813 1.735 1 97 84 LEU B C 1
ATOM 2297 O O . LEU B 1 84 ? 30.828 -0.942 1.275 1 97 84 LEU B O 1
ATOM 2301 N N . LYS B 1 85 ? 30.484 -3.006 1.979 1 96.31 85 LYS B N 1
ATOM 2302 C CA . LYS B 1 85 ? 31.766 -3.539 1.534 1 96.31 85 LYS B CA 1
ATOM 2303 C C . LYS B 1 85 ? 31.594 -4.461 0.331 1 96.31 85 LYS B C 1
ATOM 2305 O O . LYS B 1 85 ? 30.5 -4.988 0.1 1 96.31 85 LYS B O 1
ATOM 2310 N N . PRO B 1 86 ? 32.656 -4.684 -0.457 1 93.19 86 PRO B N 1
ATOM 2311 C CA . PRO B 1 86 ? 32.562 -5.523 -1.653 1 93.19 86 PRO B CA 1
ATOM 2312 C C . PRO B 1 86 ? 32.094 -6.941 -1.345 1 93.19 86 PRO B C 1
ATOM 2314 O O . PRO B 1 86 ? 31.406 -7.559 -2.168 1 93.19 86 PRO B O 1
ATOM 2317 N N . GLU B 1 87 ? 32.344 -7.406 -0.15 1 94.19 87 GLU B N 1
ATOM 2318 C CA . GLU B 1 87 ? 32.062 -8.797 0.182 1 94.19 87 GLU B CA 1
ATOM 2319 C C . GLU B 1 87 ? 30.656 -8.938 0.779 1 94.19 87 GLU B C 1
ATOM 2321 O O . GLU B 1 87 ? 30.188 -10.047 1.015 1 94.19 87 GLU B O 1
ATOM 2326 N N . ASP B 1 88 ? 30.047 -7.816 0.985 1 96.69 88 ASP B N 1
ATOM 2327 C CA . ASP B 1 88 ? 28.734 -7.863 1.631 1 96.69 88 ASP B CA 1
ATOM 2328 C C . ASP B 1 88 ? 27.688 -8.469 0.705 1 96.69 88 ASP B C 1
ATOM 2330 O O . ASP B 1 88 ? 27.766 -8.336 -0.517 1 96.69 88 ASP B O 1
ATOM 2334 N N . ASP B 1 89 ? 26.75 -9.211 1.289 1 97.69 89 ASP B N 1
ATOM 2335 C CA . ASP B 1 89 ? 25.562 -9.641 0.571 1 97.69 89 ASP B CA 1
ATOM 2336 C C . ASP B 1 89 ? 24.641 -8.461 0.259 1 97.69 89 ASP B C 1
ATOM 2338 O O . ASP B 1 89 ? 23.797 -8.086 1.075 1 97.69 89 ASP B O 1
ATOM 2342 N N . VAL B 1 90 ? 24.781 -7.891 -0.935 1 97.88 90 VAL B N 1
ATOM 2343 C CA . VAL B 1 90 ? 24.109 -6.66 -1.326 1 97.88 90 VAL B CA 1
ATOM 2344 C C . VAL B 1 90 ? 22.594 -6.898 -1.365 1 97.88 90 VAL B C 1
ATOM 2346 O O . VAL B 1 90 ? 21.812 -6 -1.043 1 97.88 90 VAL B O 1
ATOM 2349 N N . ILE B 1 91 ? 22.188 -8.125 -1.675 1 98.62 91 ILE B N 1
ATOM 2350 C CA . ILE B 1 91 ? 20.766 -8.445 -1.759 1 98.62 91 ILE B CA 1
ATOM 2351 C C . ILE B 1 91 ? 20.156 -8.422 -0.363 1 98.62 91 ILE B C 1
ATOM 2353 O O . ILE B 1 91 ? 19.078 -7.852 -0.164 1 98.62 91 ILE B O 1
ATOM 2357 N N . GLN B 1 92 ? 20.828 -8.984 0.592 1 98.56 92 GLN B N 1
ATOM 2358 C CA . GLN B 1 92 ? 20.359 -8.945 1.978 1 98.56 92 GLN B CA 1
ATOM 2359 C C . GLN B 1 92 ? 20.281 -7.516 2.492 1 98.56 92 GLN B C 1
ATOM 2361 O O . GLN B 1 92 ? 19.312 -7.145 3.166 1 98.56 92 GLN B O 1
ATOM 2366 N N . GLN B 1 93 ? 21.297 -6.754 2.172 1 98.44 93 GLN B N 1
ATOM 2367 C CA . GLN B 1 93 ? 21.328 -5.371 2.635 1 98.44 93 GLN B CA 1
ATOM 2368 C C . GLN B 1 93 ? 20.188 -4.555 2.031 1 98.44 93 GLN B C 1
ATOM 2370 O O . GLN B 1 93 ? 19.578 -3.729 2.713 1 98.44 93 GLN B O 1
ATOM 2375 N N . MET B 1 94 ? 19.922 -4.77 0.776 1 98.5 94 MET B N 1
ATOM 2376 C CA . MET B 1 94 ? 18.828 -4.07 0.106 1 98.5 94 MET B CA 1
ATOM 2377 C C . MET B 1 94 ? 17.484 -4.465 0.707 1 98.5 94 MET B C 1
ATOM 2379 O O . MET B 1 94 ? 16.625 -3.613 0.917 1 98.5 94 MET B O 1
ATOM 2383 N N . LEU B 1 95 ? 17.312 -5.758 0.948 1 98.62 95 LEU B N 1
ATOM 2384 C CA . LEU B 1 95 ? 16.094 -6.234 1.571 1 98.62 95 LEU B CA 1
ATOM 2385 C C . LEU B 1 95 ? 15.914 -5.629 2.961 1 98.62 95 LEU B C 1
ATOM 2387 O O . LEU B 1 95 ? 14.812 -5.227 3.332 1 98.62 95 LEU B O 1
ATOM 2391 N N . ASP B 1 96 ? 16.984 -5.57 3.752 1 97.69 96 ASP B N 1
ATOM 2392 C CA . ASP B 1 96 ? 16.922 -4.992 5.094 1 97.69 96 ASP B CA 1
ATOM 2393 C C . ASP B 1 96 ? 16.578 -3.508 5.035 1 97.69 96 ASP B C 1
ATOM 2395 O O . ASP B 1 96 ? 15.82 -3.014 5.875 1 97.69 96 ASP B O 1
ATOM 2399 N N . ASP B 1 97 ? 17.141 -2.82 4.086 1 97.12 97 ASP B N 1
ATOM 2400 C CA . ASP B 1 97 ? 16.812 -1.411 3.891 1 97.12 97 ASP B CA 1
ATOM 2401 C C . ASP B 1 97 ? 15.336 -1.225 3.586 1 97.12 97 ASP B C 1
ATOM 2403 O O . ASP B 1 97 ? 14.68 -0.368 4.18 1 97.12 97 ASP B O 1
ATOM 2407 N N . ALA B 1 98 ? 14.812 -2.047 2.658 1 96.94 98 ALA B N 1
ATOM 2408 C CA . ALA B 1 98 ? 13.398 -2.004 2.307 1 96.94 98 ALA B CA 1
ATOM 2409 C C . ALA B 1 98 ? 12.523 -2.295 3.523 1 96.94 98 ALA B C 1
ATOM 2411 O O . ALA B 1 98 ? 11.531 -1.596 3.768 1 96.94 98 ALA B O 1
ATOM 2412 N N . ALA B 1 99 ? 12.883 -3.303 4.289 1 96.31 99 ALA B N 1
ATOM 2413 C CA . ALA B 1 99 ? 12.117 -3.689 5.469 1 96.31 99 ALA B CA 1
ATOM 2414 C C . ALA B 1 99 ? 12.086 -2.566 6.5 1 96.31 99 ALA B C 1
ATOM 2416 O O . ALA B 1 99 ? 11.039 -2.273 7.082 1 96.31 99 ALA B O 1
ATOM 2417 N N . GLU B 1 100 ? 13.18 -1.944 6.707 1 94.06 100 GLU B N 1
ATOM 2418 C CA . GLU B 1 100 ? 13.281 -0.846 7.664 1 94.06 100 GLU B CA 1
ATOM 2419 C C . GLU B 1 100 ? 12.422 0.341 7.234 1 94.06 100 GLU B C 1
ATOM 2421 O O . GLU B 1 100 ? 11.875 1.059 8.078 1 94.06 100 GLU B O 1
ATOM 2426 N N . PHE B 1 101 ? 12.32 0.461 6 1 92.12 101 PHE B N 1
ATOM 2427 C CA . PHE B 1 101 ? 11.539 1.579 5.488 1 92.12 101 PHE B CA 1
ATOM 2428 C C . PHE B 1 101 ? 10.047 1.256 5.516 1 92.12 101 PHE B C 1
ATOM 2430 O O . PHE B 1 101 ? 9.258 1.992 6.109 1 92.12 101 PHE B O 1
ATOM 2437 N N . PHE B 1 102 ? 9.672 0.097 4.953 1 93.38 102 PHE B N 1
ATOM 2438 C CA . PHE B 1 102 ? 8.266 -0.183 4.688 1 93.38 102 PHE B CA 1
ATOM 2439 C C . PHE B 1 102 ? 7.598 -0.79 5.918 1 93.38 102 PHE B C 1
ATOM 2441 O O . PHE B 1 102 ? 6.398 -0.609 6.129 1 93.38 102 PHE B O 1
ATOM 2448 N N . LEU B 1 103 ? 8.258 -1.478 6.699 1 89.62 103 LEU B N 1
ATOM 2449 C CA . LEU B 1 103 ? 7.637 -2.195 7.809 1 89.62 103 LEU B CA 1
ATOM 2450 C C . LEU B 1 103 ? 7.746 -1.398 9.102 1 89.62 103 LEU B C 1
ATOM 2452 O O . LEU B 1 103 ? 7.367 -1.885 10.172 1 89.62 103 LEU B O 1
ATOM 2456 N N . ASP B 1 104 ? 8.273 -0.179 8.945 1 85.88 104 ASP B N 1
ATOM 2457 C CA . ASP B 1 104 ? 8.344 0.744 10.078 1 85.88 104 ASP B CA 1
ATOM 2458 C C . ASP B 1 104 ? 6.977 1.379 10.344 1 85.88 104 ASP B C 1
ATOM 2460 O O . ASP B 1 104 ? 6.152 1.498 9.438 1 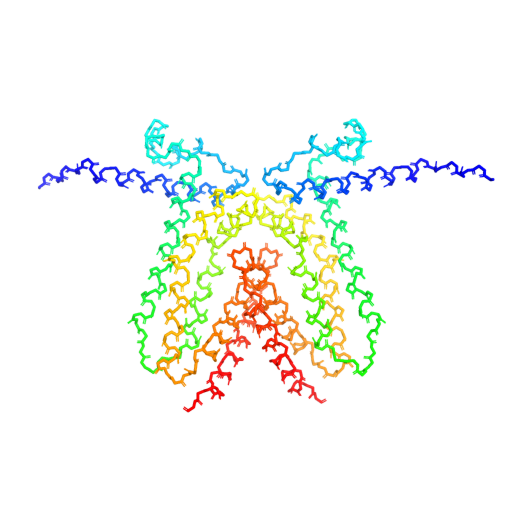85.88 104 ASP B O 1
ATOM 2464 N N . ASP B 1 105 ? 6.797 1.873 11.539 1 79.19 105 ASP B N 1
ATOM 2465 C CA . ASP B 1 105 ? 5.535 2.477 11.953 1 79.19 105 ASP B CA 1
ATOM 2466 C C . ASP B 1 105 ? 5.262 3.764 11.18 1 79.19 105 ASP B C 1
ATOM 2468 O O . ASP B 1 105 ? 4.105 4.145 10.984 1 79.19 105 ASP B O 1
ATOM 2472 N N . ASP B 1 106 ? 6.289 4.371 10.773 1 83.25 106 ASP B N 1
ATOM 2473 C CA . ASP B 1 106 ? 6.121 5.656 10.102 1 83.25 106 ASP B CA 1
ATOM 2474 C C . ASP B 1 106 ? 5.625 5.473 8.672 1 83.25 106 ASP B C 1
ATOM 2476 O O . ASP B 1 106 ? 5.168 6.426 8.039 1 83.25 106 ASP B O 1
ATOM 2480 N N . PHE B 1 107 ? 5.672 4.148 8.211 1 86.56 107 PHE B N 1
ATOM 2481 C CA . PHE B 1 107 ? 5.199 3.885 6.852 1 86.56 107 PHE B CA 1
ATOM 2482 C C . PHE B 1 107 ? 3.699 4.125 6.746 1 86.56 107 PHE B C 1
ATOM 2484 O O . PHE B 1 107 ? 3.221 4.656 5.742 1 86.56 107 PHE B O 1
ATOM 2491 N N . SER B 1 108 ? 2.961 3.787 7.82 1 86.56 108 SER B N 1
ATOM 2492 C CA . SER B 1 108 ? 1.514 3.977 7.793 1 86.56 108 SER B CA 1
ATOM 2493 C C . SER B 1 108 ? 1.152 5.453 7.668 1 86.56 108 SER B C 1
ATOM 2495 O O . SER B 1 108 ? 0.152 5.801 7.035 1 86.56 108 SER B O 1
ATOM 2497 N N . ILE B 1 109 ? 1.979 6.316 8.25 1 89.44 109 ILE B N 1
ATOM 2498 C CA . ILE B 1 109 ? 1.771 7.758 8.148 1 89.44 109 ILE B CA 1
ATOM 2499 C C . ILE B 1 109 ? 1.994 8.203 6.703 1 89.44 109 ILE B C 1
ATOM 2501 O O . ILE B 1 109 ? 1.193 8.961 6.148 1 89.44 109 ILE B O 1
ATOM 2505 N N . SER B 1 110 ? 3.043 7.68 6.117 1 91.25 110 SER B N 1
ATOM 2506 C CA . SER B 1 110 ? 3.346 7.996 4.723 1 91.25 110 SER B CA 1
ATOM 2507 C C . SER B 1 110 ? 2.229 7.535 3.795 1 91.25 110 SER B C 1
ATOM 2509 O O . SER B 1 110 ? 1.776 8.297 2.936 1 91.25 110 SER B O 1
ATOM 2511 N N . LEU B 1 111 ? 1.795 6.332 4.031 1 90.81 111 LEU B N 1
ATOM 2512 C CA . LEU B 1 111 ? 0.725 5.777 3.211 1 90.81 111 LEU B CA 1
ATOM 2513 C C . LEU B 1 111 ? -0.542 6.617 3.328 1 90.81 111 LEU B C 1
ATOM 2515 O O . LEU B 1 111 ? -1.216 6.875 2.328 1 90.81 111 LEU B O 1
ATOM 2519 N N . ASP B 1 112 ? -0.772 6.992 4.527 1 90.38 112 ASP B N 1
ATOM 2520 C CA . ASP B 1 112 ? -1.938 7.828 4.797 1 90.38 112 ASP B CA 1
ATOM 2521 C C . ASP B 1 112 ? -1.885 9.117 3.986 1 90.38 112 ASP B C 1
ATOM 2523 O O . ASP B 1 112 ? -2.861 9.492 3.33 1 90.38 112 ASP B O 1
ATOM 2527 N N . LEU B 1 113 ? -0.79 9.773 3.975 1 92.06 113 LEU B N 1
ATOM 2528 C CA . LEU B 1 113 ? -0.626 11.039 3.271 1 92.06 113 LEU B CA 1
ATOM 2529 C C . LEU B 1 113 ? -0.616 10.828 1.761 1 92.06 113 LEU B C 1
ATOM 2531 O O . LEU B 1 113 ? -1.151 11.648 1.01 1 92.06 113 LEU B O 1
ATOM 2535 N N . ILE B 1 114 ? -0.059 9.758 1.306 1 90.94 114 ILE B N 1
ATOM 2536 C CA . ILE B 1 114 ? 0.022 9.438 -0.115 1 90.94 114 ILE B CA 1
ATOM 2537 C C . ILE B 1 114 ? -1.378 9.172 -0.665 1 90.94 114 ILE B C 1
ATOM 2539 O O . ILE B 1 114 ? -1.736 9.664 -1.736 1 90.94 114 ILE B O 1
ATOM 2543 N N . VAL B 1 115 ? -2.129 8.445 0.053 1 88.81 115 VAL B N 1
ATOM 2544 C CA . VAL B 1 115 ? -3.496 8.156 -0.364 1 88.81 115 VAL B CA 1
ATOM 2545 C C . VAL B 1 115 ? -4.312 9.445 -0.41 1 88.81 115 VAL B C 1
ATOM 2547 O O . VAL B 1 115 ? -5.059 9.68 -1.363 1 88.81 115 VAL B O 1
ATOM 2550 N N . ALA B 1 116 ? -4.141 10.297 0.573 1 88.5 116 ALA B N 1
ATOM 2551 C CA . ALA B 1 116 ? -4.832 11.578 0.612 1 88.5 116 ALA B CA 1
ATOM 2552 C C . ALA B 1 116 ? -4.43 12.453 -0.568 1 88.5 116 ALA B C 1
ATOM 2554 O O . ALA B 1 116 ? -5.242 13.227 -1.088 1 88.5 116 ALA B O 1
ATOM 2555 N N . ALA B 1 117 ? -3.223 12.398 -0.934 1 89.5 117 ALA B N 1
ATOM 2556 C CA . ALA B 1 117 ? -2.662 13.203 -2.014 1 89.5 117 ALA B CA 1
ATOM 2557 C C . ALA B 1 117 ? -3.332 12.875 -3.346 1 89.5 117 ALA B C 1
ATOM 2559 O O . ALA B 1 117 ? -3.346 13.703 -4.262 1 89.5 117 ALA B O 1
ATOM 2560 N N . ASP B 1 118 ? -3.854 11.688 -3.428 1 82.69 118 ASP B N 1
ATOM 2561 C CA . ASP B 1 118 ? -4.512 11.281 -4.664 1 82.69 118 ASP B CA 1
ATOM 2562 C C . ASP B 1 118 ? -5.664 12.227 -5.008 1 82.69 118 ASP B C 1
ATOM 2564 O O . ASP B 1 118 ? -5.988 12.422 -6.184 1 82.69 118 ASP B O 1
ATOM 2568 N N . ARG B 1 119 ? -6.25 12.914 -4.023 1 84.44 119 ARG B N 1
ATOM 2569 C CA . ARG B 1 119 ? -7.426 13.758 -4.223 1 84.44 119 ARG B CA 1
ATOM 2570 C C . ARG B 1 119 ? -7.125 15.211 -3.869 1 84.44 119 ARG B C 1
ATOM 2572 O O . ARG B 1 119 ? -8.039 16.031 -3.756 1 84.44 119 ARG B O 1
ATOM 2579 N N . ASP B 1 120 ? -5.906 15.523 -3.611 1 89 120 ASP B N 1
ATOM 2580 C CA . ASP B 1 120 ? -5.434 16.859 -3.268 1 89 120 ASP B CA 1
ATOM 2581 C C . ASP B 1 120 ? -4.195 17.234 -4.078 1 89 120 ASP B C 1
ATOM 2583 O O . ASP B 1 120 ? -3.068 16.938 -3.674 1 89 120 ASP B O 1
ATOM 2587 N N . PRO B 1 121 ? -4.406 17.984 -5.105 1 91.25 121 PRO B N 1
ATOM 2588 C CA . PRO B 1 121 ? -3.309 18.266 -6.035 1 91.25 121 PRO B CA 1
ATOM 2589 C C . PRO B 1 121 ? -2.127 18.953 -5.359 1 91.25 121 PRO B C 1
ATOM 2591 O O . PRO B 1 121 ? -0.971 18.672 -5.684 1 91.25 121 PRO B O 1
ATOM 2594 N N . ALA B 1 122 ? -2.436 19.859 -4.5 1 93.75 122 ALA B N 1
ATOM 2595 C CA . ALA B 1 122 ? -1.347 20.562 -3.826 1 93.75 122 ALA B CA 1
ATOM 2596 C C . ALA B 1 122 ? -0.546 19.609 -2.939 1 93.75 122 ALA B C 1
ATOM 2598 O O . ALA B 1 122 ? 0.686 19.641 -2.934 1 93.75 122 ALA B O 1
ATOM 2599 N N . LEU B 1 123 ? -1.229 18.781 -2.227 1 93.75 123 LEU B N 1
ATOM 2600 C CA . LEU B 1 123 ? -0.575 17.766 -1.407 1 93.75 123 LEU B CA 1
ATOM 2601 C C . LEU B 1 123 ? 0.211 16.797 -2.275 1 93.75 123 LEU B C 1
ATOM 2603 O O . LEU B 1 123 ? 1.35 16.438 -1.952 1 93.75 123 LEU B O 1
ATOM 2607 N N . ARG B 1 124 ? -0.365 16.391 -3.377 1 92.69 124 ARG B N 1
ATOM 2608 C CA . ARG B 1 124 ? 0.255 15.453 -4.305 1 92.69 124 ARG B CA 1
ATOM 2609 C C . ARG B 1 124 ? 1.576 16 -4.836 1 92.69 124 ARG B C 1
ATOM 2611 O O . ARG B 1 124 ? 2.578 15.289 -4.875 1 92.69 124 ARG B O 1
ATOM 2618 N N . GLU B 1 125 ? 1.596 17.203 -5.227 1 94.38 125 GLU B N 1
ATOM 2619 C CA . GLU B 1 125 ? 2.803 17.828 -5.762 1 94.38 125 GLU B CA 1
ATOM 2620 C C . GLU B 1 125 ? 3.924 17.828 -4.727 1 94.38 125 GLU B C 1
ATOM 2622 O O . GLU B 1 125 ? 5.074 17.531 -5.047 1 94.38 125 GLU B O 1
ATOM 2627 N N . GLY B 1 126 ? 3.561 18.219 -3.506 1 94.56 126 GLY B N 1
ATOM 2628 C CA . GLY B 1 126 ? 4.551 18.234 -2.441 1 94.56 126 GLY B CA 1
ATOM 2629 C C . GLY B 1 126 ? 5.09 16.859 -2.107 1 94.56 126 GLY B C 1
ATOM 2630 O O . GLY B 1 126 ? 6.301 16.688 -1.927 1 94.56 126 GLY B O 1
ATOM 2631 N N . ILE B 1 127 ? 4.223 15.906 -2.082 1 93.75 127 ILE B N 1
ATOM 2632 C CA . ILE B 1 127 ? 4.605 14.523 -1.791 1 93.75 127 ILE B CA 1
ATOM 2633 C C . ILE B 1 127 ? 5.512 13.992 -2.9 1 93.75 127 ILE B C 1
ATOM 2635 O O . ILE B 1 127 ? 6.566 13.414 -2.627 1 93.75 127 ILE B O 1
ATOM 2639 N N . GLN B 1 128 ? 5.117 14.203 -4.105 1 92.19 128 GLN B N 1
ATOM 2640 C CA . GLN B 1 128 ? 5.898 13.734 -5.246 1 92.19 128 GLN B CA 1
ATOM 2641 C C . GLN B 1 128 ? 7.305 14.336 -5.23 1 92.19 128 GLN B C 1
ATOM 2643 O O . GLN B 1 128 ? 8.289 13.625 -5.457 1 92.19 128 GLN B O 1
ATOM 2648 N N . ARG B 1 129 ? 7.383 15.578 -4.988 1 94.12 129 ARG B N 1
ATOM 2649 C CA . ARG B 1 129 ? 8.68 16.25 -4.93 1 94.12 129 ARG B CA 1
ATOM 2650 C C . ARG B 1 129 ? 9.562 15.648 -3.842 1 94.12 129 ARG B C 1
ATOM 2652 O O . ARG B 1 129 ? 10.75 15.414 -4.055 1 94.12 129 ARG B O 1
ATOM 2659 N N . THR B 1 130 ? 8.93 15.414 -2.693 1 94.81 130 THR B N 1
ATOM 2660 C CA . THR B 1 130 ? 9.672 14.859 -1.563 1 94.81 130 THR B CA 1
ATOM 2661 C C . THR B 1 130 ? 10.156 13.445 -1.876 1 94.81 130 THR B C 1
ATOM 2663 O O . THR B 1 130 ? 11.305 13.102 -1.591 1 94.81 130 THR B O 1
ATOM 2666 N N . VAL B 1 131 ? 9.328 12.633 -2.477 1 92.44 131 VAL B N 1
ATOM 2667 C CA . VAL B 1 131 ? 9.688 11.266 -2.82 1 92.44 131 VAL B CA 1
ATOM 2668 C C . VAL B 1 131 ? 10.828 11.266 -3.84 1 92.44 131 VAL B C 1
ATOM 2670 O O . VAL B 1 131 ? 11.797 10.516 -3.699 1 92.44 131 VAL B O 1
ATOM 2673 N N . GLU B 1 132 ? 10.766 12.109 -4.809 1 92 132 GLU B N 1
ATOM 2674 C CA . GLU B 1 132 ? 11.766 12.203 -5.867 1 92 132 GLU B CA 1
ATOM 2675 C C . GLU B 1 132 ? 13.125 12.617 -5.312 1 92 132 GLU B C 1
ATOM 2677 O O . GLU B 1 132 ? 14.156 12.117 -5.758 1 92 132 GLU B O 1
ATOM 2682 N N . ARG B 1 133 ? 13.055 13.422 -4.32 1 93.75 133 ARG B N 1
ATOM 2683 C CA . ARG B 1 133 ? 14.297 13.969 -3.779 1 93.75 133 ARG B CA 1
ATOM 2684 C C . ARG B 1 133 ? 14.867 13.055 -2.699 1 93.75 133 ARG B C 1
ATOM 2686 O O . ARG B 1 133 ? 16 13.25 -2.262 1 93.75 133 ARG B O 1
ATOM 2693 N N . ASN B 1 134 ? 14.109 12.031 -2.342 1 93.88 134 ASN B N 1
ATOM 2694 C CA . ASN B 1 134 ? 14.555 11.195 -1.232 1 93.88 134 ASN B CA 1
ATOM 2695 C C . ASN B 1 134 ? 14.555 9.719 -1.608 1 93.88 134 ASN B C 1
ATOM 2697 O O . ASN B 1 134 ? 15.586 9.172 -2.014 1 93.88 134 ASN B O 1
ATOM 2701 N N . ARG B 1 135 ? 13.32 9.148 -1.751 1 90.75 135 ARG B N 1
ATOM 2702 C CA . ARG B 1 135 ? 13.227 7.707 -1.955 1 90.75 135 ARG B CA 1
ATOM 2703 C C . ARG B 1 135 ? 13.805 7.309 -3.309 1 90.75 135 ARG B C 1
ATOM 2705 O O . ARG B 1 135 ? 14.484 6.289 -3.42 1 90.75 135 ARG B O 1
ATOM 2712 N N . PHE B 1 136 ? 13.602 8.094 -4.336 1 93.81 136 PHE B N 1
ATOM 2713 C CA . PHE B 1 136 ? 14.125 7.777 -5.66 1 93.81 136 PHE B CA 1
ATOM 2714 C C . PHE B 1 136 ? 15.648 7.863 -5.676 1 93.81 136 PHE B C 1
ATOM 2716 O O . PHE B 1 136 ? 16.312 7.102 -6.387 1 93.81 136 PHE B O 1
ATOM 2723 N N . VAL B 1 137 ? 16.141 8.734 -4.875 1 95.38 137 VAL B N 1
ATOM 2724 C CA . VAL B 1 137 ? 17.594 8.852 -4.766 1 95.38 137 VAL B CA 1
ATOM 2725 C C . VAL B 1 137 ? 18.172 7.57 -4.172 1 95.38 137 VAL B C 1
ATOM 2727 O O . VAL B 1 137 ? 19.188 7.051 -4.664 1 95.38 137 VAL B O 1
ATOM 2730 N N . VAL B 1 138 ? 17.547 7.062 -3.154 1 96.69 138 VAL B N 1
ATOM 2731 C CA . VAL B 1 138 ? 17.984 5.824 -2.521 1 96.69 138 VAL B CA 1
ATOM 2732 C C . VAL B 1 138 ? 17.906 4.672 -3.521 1 96.69 138 VAL B C 1
ATOM 2734 O O . VAL B 1 138 ? 18.812 3.85 -3.611 1 96.69 138 VAL B O 1
ATOM 2737 N N . GLU B 1 139 ? 16.812 4.574 -4.242 1 97.06 139 GLU B N 1
ATOM 2738 C CA . GLU B 1 139 ? 16.656 3.549 -5.266 1 97.06 139 GLU B CA 1
ATOM 2739 C C . GLU B 1 139 ? 17.766 3.633 -6.305 1 97.06 139 GLU B C 1
ATOM 2741 O O . GLU B 1 139 ? 18.359 2.615 -6.676 1 97.06 139 GLU B O 1
ATOM 2746 N N . ASP B 1 140 ? 18.094 4.867 -6.688 1 97.5 140 ASP B N 1
ATOM 2747 C CA . ASP B 1 140 ? 19.156 5.074 -7.656 1 97.5 140 ASP B CA 1
ATOM 2748 C C . ASP B 1 140 ? 20.5 4.625 -7.098 1 97.5 140 ASP B C 1
ATOM 2750 O O . ASP B 1 140 ? 21.344 4.09 -7.828 1 97.5 140 ASP B O 1
ATOM 2754 N N . MET B 1 141 ? 20.719 4.91 -5.859 1 97.88 141 MET B N 1
ATOM 2755 C CA . MET B 1 141 ? 21.953 4.488 -5.227 1 97.88 141 MET B CA 1
ATOM 2756 C C . MET B 1 141 ? 22.078 2.971 -5.215 1 97.88 141 MET B C 1
ATOM 2758 O O . MET B 1 141 ? 23.141 2.426 -5.504 1 97.88 141 MET B O 1
ATOM 2762 N N . TRP B 1 142 ? 21.047 2.281 -4.883 1 98.44 142 TRP B N 1
ATOM 2763 C CA . TRP B 1 142 ? 21.062 0.821 -4.902 1 98.44 142 TRP B CA 1
ATOM 2764 C C . TRP B 1 142 ? 21.312 0.297 -6.309 1 98.44 142 TRP B C 1
ATOM 2766 O O . TRP B 1 142 ? 22.062 -0.67 -6.488 1 98.44 142 TRP B O 1
ATOM 2776 N N . LEU B 1 143 ? 20.641 0.948 -7.32 1 98.31 143 LEU B N 1
ATOM 2777 C CA . LEU B 1 143 ? 20.891 0.568 -8.703 1 98.31 143 LEU B CA 1
ATOM 2778 C C . LEU B 1 143 ? 22.375 0.726 -9.055 1 98.31 143 LEU B C 1
ATOM 2780 O O . LEU B 1 143 ? 22.953 -0.149 -9.695 1 98.31 143 LEU B O 1
ATOM 2784 N N . GLY B 1 144 ? 22.922 1.857 -8.625 1 97.81 144 GLY B N 1
ATOM 2785 C CA . GLY B 1 144 ? 24.328 2.088 -8.859 1 97.81 144 GLY B CA 1
ATOM 2786 C C . GLY B 1 144 ? 25.219 1.011 -8.258 1 97.81 144 GLY B C 1
ATOM 2787 O O . GLY B 1 144 ? 26.188 0.576 -8.883 1 97.81 144 GLY B O 1
ATOM 2788 N N . VAL B 1 145 ? 24.906 0.581 -7.07 1 98 145 VAL B N 1
ATOM 2789 C CA . VAL B 1 145 ? 25.672 -0.472 -6.402 1 98 145 VAL B CA 1
ATOM 2790 C C . VAL B 1 145 ? 25.578 -1.764 -7.211 1 98 145 VAL B C 1
ATOM 2792 O O . VAL B 1 145 ? 26.609 -2.402 -7.48 1 98 145 VAL B O 1
ATOM 2795 N N . LEU B 1 146 ? 24.406 -2.188 -7.641 1 98.06 146 LEU B N 1
ATOM 2796 C CA . LEU B 1 146 ? 24.219 -3.43 -8.383 1 98.06 146 LEU B CA 1
ATOM 2797 C C . LEU B 1 146 ? 24.938 -3.363 -9.727 1 98.06 146 LEU B C 1
ATOM 2799 O O . LEU B 1 146 ? 25.562 -4.336 -10.148 1 98.06 146 LEU B O 1
ATOM 2803 N N . VAL B 1 147 ? 24.859 -2.203 -10.383 1 97.81 147 VAL B N 1
ATOM 2804 C CA . VAL B 1 147 ? 25.516 -2.021 -11.664 1 97.81 147 VAL B CA 1
ATOM 2805 C C . VAL B 1 147 ? 27.031 -2.107 -11.477 1 97.81 147 VAL B C 1
ATOM 2807 O O . VAL B 1 147 ? 27.734 -2.729 -12.281 1 97.81 147 VAL B O 1
ATOM 2810 N N . SER B 1 148 ? 27.547 -1.523 -10.422 1 96.56 148 SER B N 1
ATOM 2811 C CA . SER B 1 148 ? 28.984 -1.566 -10.141 1 96.56 148 SER B CA 1
ATOM 2812 C C . SER B 1 148 ? 29.453 -2.992 -9.867 1 96.56 148 SER B C 1
ATOM 2814 O O . SER B 1 148 ? 30.641 -3.289 -9.961 1 96.56 148 SER B O 1
ATOM 2816 N N . ARG B 1 149 ? 28.531 -3.834 -9.547 1 95.88 149 ARG B N 1
ATOM 2817 C CA . ARG B 1 149 ? 28.859 -5.227 -9.266 1 95.88 149 ARG B CA 1
ATOM 2818 C C . ARG B 1 149 ? 28.656 -6.102 -10.492 1 95.88 149 ARG B C 1
ATOM 2820 O O . ARG B 1 149 ? 28.672 -7.332 -10.398 1 95.88 149 ARG B O 1
ATOM 2827 N N . GLY B 1 150 ? 28.312 -5.512 -11.602 1 96.19 150 GLY B N 1
ATOM 2828 C CA . GLY B 1 150 ? 28.375 -6.242 -12.859 1 96.19 150 GLY B CA 1
ATOM 2829 C C . GLY B 1 150 ? 27.016 -6.469 -13.484 1 96.19 150 GLY B C 1
ATOM 2830 O O . GLY B 1 150 ? 26.891 -7.164 -14.492 1 96.19 150 GLY B O 1
ATOM 2831 N N . LEU B 1 151 ? 25.938 -5.91 -12.938 1 97.75 151 LEU B N 1
ATOM 2832 C CA . LEU B 1 151 ? 24.625 -6.066 -13.531 1 97.75 151 LEU B CA 1
ATOM 2833 C C . LEU B 1 151 ? 24.344 -4.961 -14.547 1 97.75 151 LEU B C 1
ATOM 2835 O O . LEU B 1 151 ? 24.844 -3.842 -14.398 1 97.75 151 LEU B O 1
ATOM 2839 N N . SER B 1 152 ? 23.578 -5.309 -15.617 1 97.75 152 SER B N 1
ATOM 2840 C CA . SER B 1 152 ? 23.016 -4.234 -16.422 1 97.75 152 SER B CA 1
ATOM 2841 C C . SER B 1 152 ? 22.047 -3.385 -15.625 1 97.75 152 SER B C 1
ATOM 2843 O O . SER B 1 152 ? 21.5 -3.838 -14.609 1 97.75 152 SER B O 1
ATOM 2845 N N . ARG B 1 153 ? 21.766 -2.205 -16.016 1 96.81 153 ARG B N 1
ATOM 2846 C CA . ARG B 1 153 ? 20.828 -1.338 -15.32 1 96.81 153 ARG B CA 1
ATOM 2847 C C . ARG B 1 153 ? 19.422 -1.962 -15.289 1 96.81 153 ARG B C 1
ATOM 2849 O O . ARG B 1 153 ? 18.734 -1.899 -14.266 1 96.81 153 ARG B O 1
ATOM 2856 N N . ASP B 1 154 ? 19.062 -2.611 -16.375 1 96.25 154 ASP B N 1
ATOM 2857 C CA . ASP B 1 154 ? 17.75 -3.252 -16.453 1 96.25 154 ASP B CA 1
ATOM 2858 C C . ASP B 1 154 ? 17.641 -4.398 -15.445 1 96.25 154 ASP B C 1
ATOM 2860 O O . ASP B 1 154 ? 16.625 -4.535 -14.758 1 96.25 154 ASP B O 1
ATOM 2864 N N . ASP B 1 155 ? 18.688 -5.215 -15.375 1 97.5 155 ASP B N 1
ATOM 2865 C CA . ASP B 1 155 ? 18.703 -6.336 -14.438 1 97.5 155 ASP B CA 1
ATOM 2866 C C . ASP B 1 155 ? 18.703 -5.84 -12.992 1 97.5 155 ASP B C 1
ATOM 2868 O O . ASP B 1 155 ? 18.031 -6.418 -12.133 1 97.5 155 ASP B O 1
ATOM 2872 N N . ALA B 1 156 ? 19.453 -4.75 -12.797 1 98.25 156 ALA B N 1
ATOM 2873 C CA . ALA B 1 156 ? 19.5 -4.137 -11.469 1 98.25 156 ALA B CA 1
ATOM 2874 C C . ALA B 1 156 ? 18.109 -3.646 -11.055 1 98.25 156 ALA B C 1
ATOM 2876 O O . ALA B 1 156 ? 17.688 -3.869 -9.922 1 98.25 156 ALA B O 1
ATOM 2877 N N . GLU B 1 157 ? 17.406 -3.039 -11.953 1 97.88 157 GLU B N 1
ATOM 2878 C CA . GLU B 1 157 ? 16.062 -2.541 -11.68 1 97.88 157 GLU B CA 1
ATOM 2879 C C . GLU B 1 157 ? 15.094 -3.686 -11.383 1 97.88 157 GLU B C 1
ATOM 2881 O O . GLU B 1 157 ? 14.242 -3.566 -10.5 1 97.88 157 GLU B O 1
ATOM 2886 N N . ASP B 1 158 ? 15.266 -4.758 -12.125 1 97.69 158 ASP B N 1
ATOM 2887 C CA . ASP B 1 158 ? 14.398 -5.91 -11.883 1 97.69 158 ASP B CA 1
ATOM 2888 C C . ASP B 1 158 ? 14.539 -6.41 -10.445 1 97.69 158 ASP B C 1
ATOM 2890 O O . ASP B 1 158 ? 13.539 -6.715 -9.789 1 97.69 158 ASP B O 1
ATOM 2894 N N . ILE B 1 159 ? 15.727 -6.438 -9.984 1 98.19 159 ILE B N 1
ATOM 2895 C CA . ILE B 1 159 ? 15.992 -6.918 -8.633 1 98.19 159 ILE B CA 1
ATOM 2896 C C . ILE B 1 159 ? 15.43 -5.926 -7.613 1 98.19 159 ILE B C 1
ATOM 2898 O O . ILE B 1 159 ? 14.781 -6.32 -6.645 1 98.19 159 ILE B O 1
ATOM 2902 N N . LEU B 1 160 ? 15.68 -4.645 -7.848 1 98.38 160 LEU B N 1
ATOM 2903 C CA . LEU B 1 160 ? 15.211 -3.604 -6.941 1 98.38 160 LEU B CA 1
ATOM 2904 C C . LEU B 1 160 ? 13.688 -3.643 -6.812 1 98.38 160 LEU B C 1
ATOM 2906 O O . LEU B 1 160 ? 13.156 -3.664 -5.703 1 98.38 160 LEU B O 1
ATOM 2910 N N . TRP B 1 161 ? 13.008 -3.723 -7.938 1 97.5 161 TRP B N 1
ATOM 2911 C CA . TRP B 1 161 ? 11.555 -3.703 -7.949 1 97.5 161 TRP B CA 1
ATOM 2912 C C . TRP B 1 161 ? 10.984 -4.969 -7.32 1 97.5 161 TRP B C 1
ATOM 2914 O O . TRP B 1 161 ? 9.961 -4.926 -6.633 1 97.5 161 TRP B O 1
ATOM 2924 N N . LEU B 1 162 ? 11.641 -6.086 -7.559 1 97.94 162 LEU B N 1
ATOM 2925 C CA . LEU B 1 162 ? 11.219 -7.328 -6.914 1 97.94 162 LEU B CA 1
ATOM 2926 C C . LEU B 1 162 ? 11.211 -7.176 -5.395 1 97.94 162 LEU B C 1
ATOM 2928 O O . LEU B 1 162 ? 10.211 -7.469 -4.742 1 97.94 162 LEU B O 1
ATOM 2932 N N . ILE B 1 163 ? 12.289 -6.688 -4.844 1 98.5 163 ILE B N 1
ATOM 2933 C CA . ILE B 1 163 ? 12.461 -6.586 -3.398 1 98.5 163 ILE B CA 1
ATOM 2934 C C . ILE B 1 163 ? 11.539 -5.508 -2.842 1 98.5 163 ILE B C 1
ATOM 2936 O O . ILE B 1 163 ? 10.773 -5.758 -1.902 1 98.5 163 ILE B O 1
ATOM 2940 N N . PHE B 1 164 ? 11.531 -4.355 -3.439 1 97.31 164 PHE B N 1
ATOM 2941 C CA . PHE B 1 164 ? 10.789 -3.215 -2.904 1 97.31 164 PHE B CA 1
ATOM 2942 C C . PHE B 1 164 ? 9.289 -3.441 -3.02 1 97.31 164 PHE B C 1
ATOM 2944 O O . PHE B 1 164 ? 8.539 -3.141 -2.09 1 97.31 164 PHE B O 1
ATOM 2951 N N . ASN B 1 165 ? 8.828 -3.984 -4.117 1 97 165 ASN B N 1
ATOM 2952 C CA . ASN B 1 165 ? 7.402 -4.254 -4.254 1 97 165 ASN B CA 1
ATOM 2953 C C . ASN B 1 165 ? 6.945 -5.348 -3.291 1 97 165 ASN B C 1
ATOM 2955 O O . ASN B 1 165 ? 5.852 -5.266 -2.725 1 97 165 ASN B O 1
ATOM 2959 N N . SER B 1 166 ? 7.73 -6.34 -3.164 1 97.69 166 SER B N 1
ATOM 2960 C CA . SER B 1 166 ? 7.371 -7.426 -2.256 1 97.69 166 SER B CA 1
ATOM 2961 C C . SER B 1 166 ? 7.234 -6.926 -0.823 1 97.69 166 SER B C 1
ATOM 2963 O O . SER B 1 166 ? 6.242 -7.207 -0.152 1 97.69 166 SER B O 1
ATOM 2965 N N . VAL B 1 167 ? 8.203 -6.176 -0.35 1 97.38 167 VAL B N 1
ATOM 2966 C CA . VAL B 1 167 ? 8.195 -5.703 1.03 1 97.38 167 VAL B CA 1
ATOM 2967 C C . VAL B 1 167 ? 7.102 -4.652 1.211 1 97.38 167 VAL B C 1
ATOM 2969 O O . VAL B 1 167 ? 6.43 -4.617 2.244 1 97.38 167 VAL B O 1
ATOM 2972 N N . ARG B 1 168 ? 6.957 -3.795 0.237 1 96.19 168 ARG B N 1
ATOM 2973 C CA . ARG B 1 168 ? 5.879 -2.811 0.285 1 96.19 168 ARG B CA 1
ATOM 2974 C C . ARG B 1 168 ? 4.516 -3.494 0.345 1 96.19 168 ARG B C 1
ATOM 2976 O O . ARG B 1 168 ? 3.643 -3.084 1.111 1 96.19 168 ARG B O 1
ATOM 2983 N N . GLY B 1 169 ? 4.301 -4.492 -0.532 1 96.5 169 GLY B N 1
ATOM 2984 C CA . GLY B 1 169 ? 3.068 -5.262 -0.47 1 96.5 169 GLY B CA 1
ATOM 2985 C C . GLY B 1 169 ? 2.844 -5.922 0.877 1 96.5 169 GLY B C 1
ATOM 2986 O O . GLY B 1 169 ? 1.722 -5.93 1.389 1 96.5 169 GLY B O 1
ATOM 2987 N N . LEU B 1 170 ? 3.895 -6.469 1.451 1 96.25 170 LEU B N 1
ATOM 2988 C CA . LEU B 1 170 ? 3.834 -7.094 2.77 1 96.25 170 LEU B CA 1
ATOM 2989 C C . LEU B 1 170 ? 3.451 -6.07 3.836 1 96.25 170 LEU B C 1
ATOM 2991 O O . LEU B 1 170 ? 2.686 -6.383 4.75 1 96.25 170 LEU B O 1
ATOM 2995 N N . ALA B 1 171 ? 4.004 -4.895 3.732 1 94.56 171 ALA B N 1
ATOM 2996 C CA . ALA B 1 171 ? 3.699 -3.83 4.684 1 94.56 171 ALA B CA 1
ATOM 2997 C C . ALA B 1 171 ? 2.215 -3.479 4.652 1 94.56 171 ALA B C 1
ATOM 2999 O O . ALA B 1 171 ? 1.591 -3.307 5.703 1 94.56 171 ALA B O 1
ATOM 3000 N N . VAL B 1 172 ? 1.637 -3.391 3.498 1 92.75 172 VAL B N 1
ATOM 3001 C CA . VAL B 1 172 ? 0.211 -3.111 3.365 1 92.75 172 VAL B CA 1
ATOM 3002 C C . VAL B 1 172 ? -0.599 -4.254 3.971 1 92.75 172 VAL B C 1
ATOM 3004 O O . VAL B 1 172 ? -1.567 -4.02 4.699 1 92.75 172 VAL B O 1
ATOM 3007 N N . ARG B 1 173 ? -0.203 -5.488 3.682 1 91.56 173 ARG B N 1
ATOM 3008 C CA . ARG B 1 173 ? -0.882 -6.648 4.25 1 91.56 173 ARG B CA 1
ATOM 3009 C C . ARG B 1 173 ? -0.859 -6.602 5.777 1 91.56 173 ARG B C 1
ATOM 3011 O O . ARG B 1 173 ? -1.832 -6.988 6.43 1 91.56 173 ARG B O 1
ATOM 3018 N N . SER B 1 174 ? 0.186 -6.145 6.309 1 90.12 174 SER B N 1
ATOM 3019 C CA . SER B 1 174 ? 0.383 -6.148 7.754 1 90.12 174 SER B CA 1
ATOM 3020 C C . SER B 1 174 ? -0.563 -5.172 8.445 1 90.12 174 SER B C 1
ATOM 3022 O O . SER B 1 174 ? -0.71 -5.203 9.672 1 90.12 174 SER B O 1
ATOM 3024 N N . LEU B 1 175 ? -1.23 -4.348 7.703 1 84.69 175 LEU B N 1
ATOM 3025 C CA . LEU B 1 175 ? -2.148 -3.381 8.297 1 84.69 175 LEU B CA 1
ATOM 3026 C C . LEU B 1 175 ? -3.389 -4.074 8.844 1 84.69 175 LEU B C 1
ATOM 3028 O O . LEU B 1 175 ? -4.066 -3.537 9.727 1 84.69 175 LEU B O 1
ATOM 3032 N N . TRP B 1 176 ? -3.695 -5.324 8.336 1 83.19 176 TRP B N 1
ATOM 3033 C CA . TRP B 1 176 ? -4.91 -5.965 8.828 1 83.19 176 TRP B CA 1
ATOM 3034 C C . TRP B 1 176 ? -4.648 -7.426 9.18 1 83.19 176 TRP B C 1
ATOM 3036 O O . TRP B 1 176 ? -5.527 -8.102 9.727 1 83.19 176 TRP B O 1
ATOM 3046 N N . GLN B 1 177 ? -3.533 -7.871 8.82 1 85.44 177 GLN B N 1
ATOM 3047 C CA . GLN B 1 177 ? -3.158 -9.227 9.203 1 85.44 177 GLN B CA 1
ATOM 3048 C C . GLN B 1 177 ? -1.801 -9.25 9.898 1 85.44 177 GLN B C 1
ATOM 3050 O O . GLN B 1 177 ? -0.822 -8.711 9.375 1 85.44 177 GLN B O 1
ATOM 3055 N N . LYS B 1 178 ? -1.864 -9.805 11.109 1 84.5 178 LYS B N 1
ATOM 3056 C CA . LYS B 1 178 ? -0.614 -9.992 11.836 1 84.5 178 LYS B CA 1
ATOM 3057 C C . LYS B 1 178 ? -0.212 -11.469 11.867 1 84.5 178 LYS B C 1
ATOM 3059 O O . LYS B 1 178 ? -0.893 -12.289 12.484 1 84.5 178 LYS B O 1
ATOM 3064 N N . ASP B 1 179 ? 0.78 -11.812 11.102 1 90.44 179 ASP B N 1
ATOM 3065 C CA . ASP B 1 179 ? 1.303 -13.172 11.023 1 90.44 179 ASP B CA 1
ATOM 3066 C C . ASP B 1 179 ? 2.822 -13.164 10.875 1 90.44 179 ASP B C 1
ATOM 3068 O O . ASP B 1 179 ? 3.344 -13.305 9.766 1 90.44 179 ASP B O 1
ATOM 3072 N N . LYS B 1 180 ? 3.412 -13.07 11.984 1 92.94 180 LYS B N 1
ATOM 3073 C CA . LYS B 1 180 ? 4.863 -12.906 12.023 1 92.94 180 LYS B CA 1
ATOM 3074 C C . LYS B 1 180 ? 5.562 -14.039 11.281 1 92.94 180 LYS B C 1
ATOM 3076 O O . LYS B 1 180 ? 6.5 -13.797 10.516 1 92.94 180 LYS B O 1
ATOM 3081 N N . GLU B 1 181 ? 5.152 -15.234 11.469 1 95.88 181 GLU B N 1
ATOM 3082 C CA . GLU B 1 181 ? 5.781 -16.391 10.852 1 95.88 181 GLU B CA 1
ATOM 3083 C C . GLU B 1 181 ? 5.648 -16.359 9.328 1 95.88 181 GLU B C 1
ATOM 3085 O O . GLU B 1 181 ? 6.625 -16.547 8.609 1 95.88 181 GLU B O 1
ATOM 3090 N N . ARG B 1 182 ? 4.508 -16.094 8.844 1 95.38 182 ARG B N 1
ATOM 3091 C CA . ARG B 1 182 ? 4.277 -16.016 7.402 1 95.38 182 ARG B CA 1
ATOM 3092 C C . ARG B 1 182 ? 5.066 -14.867 6.781 1 95.38 182 ARG B C 1
ATOM 3094 O O . ARG B 1 182 ? 5.621 -15.008 5.691 1 95.38 182 ARG B O 1
ATOM 3101 N N . PHE B 1 183 ? 5.113 -13.789 7.516 1 95.81 183 PHE B N 1
ATOM 3102 C CA . PHE B 1 183 ? 5.832 -12.633 7.004 1 95.81 183 PHE B CA 1
ATOM 3103 C C . PHE B 1 183 ? 7.32 -12.93 6.871 1 95.81 183 PHE B C 1
ATOM 3105 O O . PHE B 1 183 ? 7.953 -12.547 5.883 1 95.81 183 PHE B O 1
ATOM 3112 N N . GLU B 1 184 ? 7.816 -13.578 7.867 1 96.69 184 GLU B N 1
ATOM 3113 C CA . GLU B 1 184 ? 9.219 -13.977 7.805 1 96.69 184 GLU B CA 1
ATOM 3114 C C . GLU B 1 184 ? 9.469 -14.938 6.645 1 96.69 184 GLU B C 1
ATOM 3116 O O . GLU B 1 184 ? 10.492 -14.844 5.961 1 96.69 184 GLU B O 1
ATOM 3121 N N . ARG B 1 185 ? 8.594 -15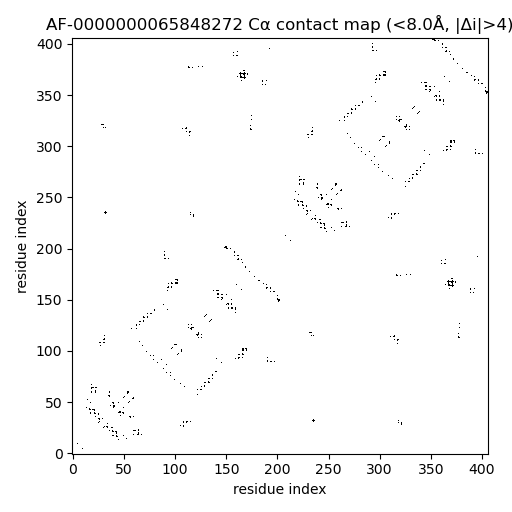.789 6.434 1 97.06 185 ARG B N 1
ATOM 3122 C CA . ARG B 1 185 ? 8.727 -16.719 5.316 1 97.06 185 ARG B CA 1
ATOM 3123 C C . ARG B 1 185 ? 8.711 -15.984 3.982 1 97.06 185 ARG B C 1
ATOM 3125 O O . ARG B 1 185 ? 9.469 -16.328 3.072 1 97.06 185 ARG B O 1
ATOM 3132 N N . VAL B 1 186 ? 7.836 -15.023 3.867 1 97 186 VAL B N 1
ATOM 3133 C CA . VAL B 1 186 ? 7.746 -14.234 2.643 1 97 186 VAL B CA 1
ATOM 3134 C C . VAL B 1 186 ? 9.055 -13.484 2.41 1 97 186 VAL B C 1
ATOM 3136 O O . VAL B 1 186 ? 9.57 -13.453 1.29 1 97 186 VAL B O 1
ATOM 3139 N N . ARG B 1 187 ? 9.562 -12.898 3.467 1 97.44 187 ARG B N 1
ATOM 3140 C CA . ARG B 1 187 ?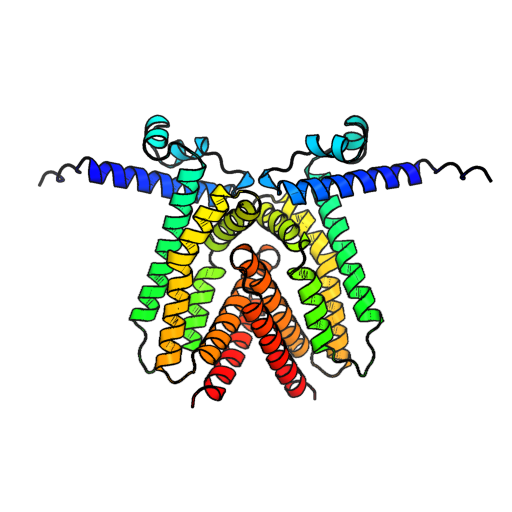 10.828 -12.188 3.357 1 97.44 187 ARG B CA 1
ATOM 3141 C C . ARG B 1 187 ? 11.953 -13.117 2.928 1 97.44 187 ARG B C 1
ATOM 3143 O O . ARG B 1 187 ? 12.773 -12.766 2.074 1 97.44 187 ARG B O 1
ATOM 3150 N N . ASN B 1 188 ? 12.008 -14.297 3.494 1 97.75 188 ASN B N 1
ATOM 3151 C CA . ASN B 1 188 ? 13.031 -15.273 3.156 1 97.75 188 ASN B CA 1
ATOM 3152 C C . ASN B 1 188 ? 12.898 -15.75 1.713 1 97.75 188 ASN B C 1
ATOM 3154 O O . ASN B 1 188 ? 13.898 -15.938 1.019 1 97.75 188 ASN B O 1
ATOM 3158 N N . SER B 1 189 ? 11.695 -15.961 1.31 1 97.38 189 SER B N 1
ATOM 3159 C CA . SER B 1 189 ? 11.461 -16.375 -0.069 1 97.38 189 SER B CA 1
ATOM 3160 C C . SER B 1 189 ? 11.875 -15.289 -1.053 1 97.38 189 SER B C 1
ATOM 3162 O O . SER B 1 189 ? 12.469 -15.578 -2.094 1 97.38 189 SER B O 1
ATOM 3164 N N . THR B 1 190 ? 11.555 -14.016 -0.748 1 98.25 190 THR B N 1
ATOM 3165 C CA . THR B 1 190 ? 11.961 -12.891 -1.583 1 98.25 190 THR B CA 1
ATOM 3166 C C . THR B 1 190 ? 13.477 -12.812 -1.688 1 98.25 190 THR B C 1
ATOM 3168 O O . THR B 1 190 ? 14.023 -12.609 -2.775 1 98.25 190 THR B O 1
ATOM 3171 N N . LEU B 1 191 ? 14.109 -13.023 -0.542 1 98.5 191 LEU B N 1
ATOM 3172 C CA . LEU B 1 191 ? 15.57 -13.016 -0.5 1 98.5 191 LEU B CA 1
ATOM 3173 C C . LEU B 1 191 ? 16.141 -14.102 -1.4 1 98.5 191 LEU B C 1
ATOM 3175 O O . LEU B 1 191 ? 17.062 -13.852 -2.182 1 98.5 191 LEU B O 1
ATOM 3179 N N . GLU B 1 192 ? 15.625 -15.289 -1.29 1 97.75 192 GLU B N 1
ATOM 3180 C CA . GLU B 1 192 ? 16.078 -16.422 -2.086 1 97.75 192 GLU B CA 1
ATOM 3181 C C . GLU B 1 192 ? 15.914 -16.156 -3.578 1 97.75 192 GLU B C 1
ATOM 3183 O O . GLU B 1 192 ? 16.844 -16.375 -4.363 1 97.75 192 GLU B O 1
ATOM 3188 N N . ILE B 1 193 ? 14.812 -15.672 -3.992 1 98.06 193 ILE B N 1
ATOM 3189 C CA . ILE B 1 193 ? 14.508 -15.398 -5.391 1 98.06 193 ILE B CA 1
ATOM 3190 C C . ILE B 1 193 ? 15.438 -14.305 -5.914 1 98.06 193 ILE B C 1
ATOM 3192 O O . ILE B 1 193 ? 16 -14.422 -7.008 1 98.06 193 ILE B O 1
ATOM 3196 N N . ALA B 1 194 ? 15.57 -13.211 -5.09 1 98.44 194 ALA B N 1
ATOM 3197 C CA . ALA B 1 194 ? 16.422 -12.102 -5.5 1 98.44 194 ALA B CA 1
ATOM 3198 C C . ALA B 1 194 ? 17.875 -12.547 -5.652 1 98.44 194 ALA B C 1
ATOM 3200 O O . ALA B 1 194 ? 18.562 -12.125 -6.582 1 98.44 194 ALA B O 1
ATOM 3201 N N . ARG B 1 195 ? 18.344 -13.398 -4.75 1 98.19 195 ARG B N 1
ATOM 3202 C CA . ARG B 1 195 ? 19.703 -13.922 -4.836 1 98.19 195 ARG B CA 1
ATOM 3203 C C . ARG B 1 195 ? 19.891 -14.773 -6.09 1 98.19 195 ARG B C 1
ATOM 3205 O O . ARG B 1 195 ? 20.938 -14.695 -6.746 1 98.19 195 ARG B O 1
ATOM 3212 N N . GLU B 1 196 ? 18.906 -15.578 -6.391 1 97 196 GLU B N 1
ATOM 3213 C CA . GLU B 1 196 ? 18.969 -16.406 -7.598 1 97 196 GLU B CA 1
ATOM 3214 C C . GLU B 1 196 ? 19.031 -15.539 -8.852 1 97 196 GLU B C 1
ATOM 3216 O O . GLU B 1 196 ? 19.797 -15.82 -9.773 1 97 196 GLU B O 1
ATOM 3221 N N . ARG B 1 197 ? 18.188 -14.477 -8.883 1 97.31 197 ARG B N 1
ATOM 3222 C CA . ARG B 1 197 ? 18.203 -13.57 -10.023 1 97.31 197 ARG B CA 1
ATOM 3223 C C . ARG B 1 197 ? 19.531 -12.836 -10.133 1 97.31 197 ARG B C 1
ATOM 3225 O O . ARG B 1 197 ? 20.062 -12.672 -11.234 1 97.31 197 ARG B O 1
ATOM 3232 N N . TYR B 1 198 ? 20 -12.414 -8.977 1 97.62 198 TYR B N 1
ATOM 3233 C CA . TYR B 1 198 ? 21.297 -11.727 -8.93 1 97.62 198 TYR B CA 1
ATOM 3234 C C . TYR B 1 198 ? 22.406 -12.602 -9.5 1 97.62 198 TYR B C 1
ATOM 3236 O O . TYR B 1 198 ? 23.219 -12.133 -10.297 1 97.62 198 TYR B O 1
ATOM 3244 N N . ALA B 1 199 ? 22.438 -13.859 -9.141 1 96.56 199 ALA B N 1
ATOM 3245 C CA . ALA B 1 199 ? 23.438 -14.805 -9.625 1 96.56 199 ALA B CA 1
ATOM 3246 C C . ALA B 1 199 ? 23.297 -15.047 -11.125 1 96.56 199 ALA B C 1
ATOM 3248 O O . ALA B 1 199 ? 24.281 -15.172 -11.844 1 96.56 199 ALA B O 1
ATOM 3249 N N . LYS B 1 200 ? 22.078 -15.07 -11.562 1 95 200 LYS B N 1
ATOM 3250 C CA . LYS B 1 200 ? 21.797 -15.305 -12.969 1 95 200 LYS B CA 1
ATOM 3251 C C . LYS B 1 200 ? 22.219 -14.117 -13.828 1 95 200 LYS B C 1
ATOM 3253 O O . LYS B 1 200 ? 22.656 -14.289 -14.969 1 95 200 LYS B O 1
ATOM 3258 N N . PHE B 1 201 ? 22.031 -12.945 -13.266 1 94.5 201 PHE B N 1
ATOM 3259 C CA . PHE B 1 201 ? 22.266 -11.719 -14.023 1 94.5 201 PHE B CA 1
ATOM 3260 C C . PHE B 1 201 ? 23.75 -11.367 -14.039 1 94.5 201 PHE B C 1
ATOM 3262 O O . PHE B 1 201 ? 24.219 -10.648 -14.922 1 94.5 201 PHE B O 1
ATOM 3269 N N . LYS B 1 202 ? 24.453 -11.781 -12.961 1 88.69 202 LYS B N 1
ATOM 3270 C CA . LYS B 1 202 ? 25.875 -11.461 -12.891 1 88.69 202 LYS B CA 1
ATOM 3271 C C . LYS B 1 202 ? 26.656 -12.141 -14.023 1 88.69 202 LYS B C 1
ATOM 3273 O O . LYS B 1 202 ? 26.453 -13.336 -14.281 1 88.69 202 LYS B O 1
ATOM 3278 N N . ARG B 1 203 ? 27.062 -11.281 -15.039 1 67.31 203 ARG B N 1
ATOM 3279 C CA . ARG B 1 203 ? 27.969 -11.641 -16.125 1 67.31 203 ARG B CA 1
ATOM 3280 C C . ARG B 1 203 ? 29.375 -11.906 -15.609 1 67.31 203 ARG B C 1
ATOM 3282 O O . ARG B 1 203 ? 29.797 -11.328 -14.602 1 67.31 203 ARG B O 1
#

Organism: Pseudomonas putida (NCBI:txid303)

Radius of gyration: 24.04 Å; Cα contacts (8 Å, |Δi|>4): 403; chains: 2; bounding box: 81×67×50 Å